Protein AF-A0A208XGF2-F1 (afdb_monomer_lite)

Structure (mmCIF, N/CA/C/O backbone):
data_AF-A0A208XGF2-F1
#
_entry.id   AF-A0A208XGF2-F1
#
loop_
_atom_site.group_PDB
_atom_site.id
_atom_site.type_symbol
_atom_site.label_atom_id
_atom_site.label_alt_id
_atom_site.label_comp_id
_atom_site.label_asym_id
_atom_site.label_entity_id
_atom_site.label_seq_id
_atom_site.pdbx_PDB_ins_code
_atom_site.Cartn_x
_atom_site.Cartn_y
_atom_site.Cartn_z
_atom_site.occupancy
_atom_site.B_iso_or_equiv
_atom_site.auth_seq_id
_atom_site.auth_comp_id
_atom_site.auth_asym_id
_atom_site.auth_atom_id
_atom_site.pdbx_PDB_model_num
ATOM 1 N N . MET A 1 1 ? 13.376 -8.484 32.908 1.00 53.12 1 MET A N 1
ATOM 2 C CA . MET A 1 1 ? 14.242 -8.866 31.772 1.00 53.12 1 MET A CA 1
ATOM 3 C C . MET A 1 1 ? 13.605 -8.325 30.507 1.00 53.12 1 MET A C 1
ATOM 5 O O . MET A 1 1 ? 12.428 -8.590 30.305 1.00 53.12 1 MET A O 1
ATOM 9 N N . ALA A 1 2 ? 14.323 -7.528 29.714 1.00 69.19 2 ALA A N 1
ATOM 10 C CA . ALA A 1 2 ? 13.855 -7.170 28.377 1.00 69.19 2 ALA A CA 1
ATOM 11 C C . ALA A 1 2 ? 13.989 -8.403 27.471 1.00 69.19 2 ALA A C 1
ATOM 13 O O . ALA A 1 2 ? 14.977 -9.128 27.580 1.00 69.19 2 ALA A O 1
ATOM 14 N N . MET A 1 3 ? 12.989 -8.670 26.633 1.00 75.81 3 MET A N 1
ATOM 15 C CA . MET A 1 3 ? 13.040 -9.770 25.671 1.00 75.81 3 MET A CA 1
ATOM 16 C C . MET A 1 3 ? 14.104 -9.450 24.611 1.00 75.81 3 MET A C 1
ATOM 18 O O . MET A 1 3 ? 13.952 -8.472 23.883 1.00 75.81 3 MET A O 1
ATOM 22 N N . ASP A 1 4 ? 15.171 -10.247 24.536 1.00 83.25 4 ASP A N 1
ATOM 23 C CA . ASP A 1 4 ? 16.161 -10.165 23.458 1.00 83.25 4 ASP A CA 1
ATOM 24 C C . ASP A 1 4 ? 15.736 -11.094 22.317 1.00 83.25 4 ASP A C 1
ATOM 26 O O . ASP A 1 4 ? 15.587 -12.302 22.495 1.00 83.25 4 ASP A O 1
ATOM 30 N N . TYR A 1 5 ? 15.488 -10.504 21.153 1.00 85.38 5 TYR A N 1
ATOM 31 C CA . TYR A 1 5 ? 15.079 -11.188 19.926 1.00 85.38 5 TYR A CA 1
ATOM 32 C C . TYR A 1 5 ? 16.104 -10.992 18.798 1.00 85.38 5 TYR A C 1
ATOM 34 O O . TYR A 1 5 ? 15.769 -11.142 17.618 1.00 85.38 5 TYR A O 1
ATOM 42 N N . SER A 1 6 ? 17.348 -10.644 19.141 1.00 86.25 6 SER A N 1
ATOM 43 C CA . SER A 1 6 ? 18.458 -10.605 18.193 1.00 86.25 6 SER A CA 1
ATOM 44 C C . SER A 1 6 ? 18.730 -11.995 17.599 1.00 86.25 6 SER A C 1
ATOM 46 O O . SER A 1 6 ? 18.566 -13.026 18.249 1.00 86.25 6 SER A O 1
ATOM 48 N N . GLN A 1 7 ? 19.100 -12.027 16.317 1.00 87.12 7 GLN A N 1
ATOM 49 C CA . GLN A 1 7 ? 19.403 -13.258 15.581 1.00 87.12 7 GLN A CA 1
ATOM 50 C C . GLN A 1 7 ? 20.891 -13.237 15.203 1.00 87.12 7 GLN A C 1
ATOM 52 O O . GLN A 1 7 ? 21.239 -12.681 14.161 1.00 87.12 7 GLN A O 1
ATOM 57 N N . PRO A 1 8 ? 21.789 -13.776 16.050 1.00 91.62 8 PRO A N 1
ATOM 58 C CA . PRO A 1 8 ? 23.234 -13.712 15.811 1.00 91.62 8 PRO A CA 1
ATOM 59 C C . PRO A 1 8 ? 23.714 -14.644 14.688 1.00 91.62 8 PRO A C 1
ATOM 61 O O . PRO A 1 8 ? 24.851 -14.523 14.238 1.00 91.62 8 PRO A O 1
ATOM 64 N N . TYR A 1 9 ? 22.865 -15.566 14.229 1.00 92.75 9 TYR A N 1
ATOM 65 C CA . TYR A 1 9 ? 23.185 -16.539 13.189 1.00 92.75 9 TYR A CA 1
ATOM 66 C C . TYR A 1 9 ? 22.290 -16.348 11.960 1.00 92.75 9 TYR A C 1
ATOM 68 O O . TYR A 1 9 ? 21.125 -15.962 12.106 1.00 92.75 9 TYR A O 1
ATOM 76 N N . PRO A 1 10 ? 22.791 -16.653 10.749 1.00 92.25 10 PRO A N 1
ATOM 77 C CA . PRO A 1 10 ? 21.948 -16.706 9.565 1.00 92.25 10 PRO A CA 1
ATOM 78 C C . PRO A 1 10 ? 20.854 -17.769 9.734 1.00 92.25 10 PRO A C 1
ATOM 80 O O . PRO A 1 10 ? 21.082 -18.838 10.300 1.00 92.25 10 PRO A O 1
ATOM 83 N N . SER A 1 11 ? 19.666 -17.478 9.210 1.00 90.19 11 SER A N 1
ATOM 84 C CA . SER A 1 11 ? 18.519 -18.386 9.214 1.00 90.19 11 SER A CA 1
ATOM 85 C C . SER A 1 11 ? 18.022 -18.598 7.788 1.00 90.19 11 SER A C 1
ATOM 87 O O . SER A 1 11 ? 18.142 -17.712 6.942 1.00 90.19 11 SER A O 1
ATOM 89 N N . GLN A 1 12 ? 17.456 -19.771 7.522 1.00 90.00 12 GLN A N 1
ATOM 90 C CA . GLN A 1 12 ? 16.808 -20.097 6.257 1.00 90.00 12 GLN A CA 1
ATOM 91 C C . GLN A 1 12 ? 15.386 -20.584 6.531 1.00 90.00 12 GLN A C 1
ATOM 93 O O . GLN A 1 12 ? 15.125 -21.241 7.539 1.00 90.00 12 GLN A O 1
ATOM 98 N N . ARG A 1 13 ? 14.461 -20.272 5.622 1.00 85.00 13 ARG A N 1
ATOM 99 C CA . ARG A 1 13 ? 13.094 -20.801 5.633 1.00 85.00 13 ARG A CA 1
ATOM 100 C C . ARG A 1 13 ? 12.856 -21.566 4.344 1.00 85.00 13 ARG A C 1
ATOM 102 O O . ARG A 1 13 ? 12.945 -20.986 3.266 1.00 85.00 13 ARG A O 1
ATOM 109 N N . SER A 1 14 ? 12.542 -22.851 4.458 1.00 90.88 14 SER A N 1
ATOM 110 C CA . SER A 1 14 ? 12.085 -23.638 3.313 1.00 90.88 14 SER A CA 1
ATOM 111 C C . SER A 1 14 ? 10.748 -23.097 2.784 1.00 90.88 14 SER A C 1
ATOM 113 O O . SER A 1 14 ? 9.952 -22.576 3.576 1.00 90.88 14 SER A O 1
ATOM 115 N N . PRO A 1 15 ? 10.464 -23.242 1.477 1.00 85.94 15 PRO A N 1
ATOM 116 C CA . PRO A 1 15 ? 9.144 -22.951 0.932 1.00 85.94 15 PRO A CA 1
ATOM 117 C C . PRO A 1 15 ? 8.050 -23.748 1.652 1.00 85.94 15 PRO A C 1
ATOM 119 O O . PRO A 1 15 ? 8.204 -24.942 1.912 1.00 85.94 15 PRO A O 1
ATOM 122 N N . VAL A 1 16 ? 6.934 -23.088 1.958 1.00 88.69 16 VAL A N 1
ATOM 123 C CA . VAL A 1 16 ? 5.747 -23.744 2.516 1.00 88.69 16 VAL A CA 1
ATOM 124 C C . VAL A 1 16 ? 4.913 -24.298 1.363 1.00 88.69 16 VAL A C 1
ATOM 126 O O . VAL A 1 16 ? 4.508 -23.546 0.481 1.00 88.69 16 VAL A O 1
ATOM 129 N N . LEU A 1 17 ? 4.637 -25.604 1.385 1.00 86.75 17 LEU A N 1
ATOM 130 C CA . LEU A 1 17 ? 3.780 -26.280 0.409 1.00 86.75 17 LEU A CA 1
ATOM 131 C C . LEU A 1 17 ? 2.460 -26.671 1.075 1.00 86.75 17 LEU A C 1
ATOM 133 O O . LEU A 1 17 ? 2.457 -27.397 2.069 1.00 86.75 17 LEU A O 1
ATOM 137 N N . ALA A 1 18 ? 1.336 -26.193 0.542 1.00 91.25 18 ALA A N 1
ATOM 138 C CA . ALA A 1 18 ? 0.016 -26.481 1.092 1.00 91.25 18 ALA A CA 1
ATOM 139 C C . ALA A 1 18 ? -1.077 -26.382 0.022 1.00 91.25 18 ALA A C 1
ATOM 141 O O . ALA A 1 18 ? -0.954 -25.630 -0.939 1.00 91.25 18 ALA A O 1
ATOM 142 N N . ARG A 1 19 ? -2.190 -27.099 0.236 1.00 91.00 19 ARG A N 1
ATOM 143 C CA . ARG A 1 19 ? -3.419 -26.946 -0.571 1.00 91.00 19 ARG A CA 1
ATOM 144 C C . ARG A 1 19 ? -4.161 -25.639 -0.289 1.00 91.00 19 ARG A C 1
ATOM 146 O O . ARG A 1 19 ? -5.038 -25.266 -1.049 1.00 91.00 19 ARG A O 1
ATOM 153 N N . ARG A 1 20 ? -3.891 -25.015 0.855 1.00 94.25 20 ARG A N 1
ATOM 154 C CA . ARG A 1 20 ? -4.494 -23.765 1.318 1.00 94.25 20 ARG A CA 1
ATOM 155 C C . ARG A 1 20 ? -3.395 -22.968 1.996 1.00 94.25 20 ARG A C 1
ATOM 157 O O . ARG A 1 20 ? -2.740 -23.501 2.892 1.00 94.25 20 ARG A O 1
ATOM 164 N N . VAL A 1 21 ? -3.168 -21.738 1.565 1.00 94.88 21 VAL A N 1
ATOM 165 C CA . VAL A 1 21 ? -2.071 -20.912 2.071 1.00 94.88 21 VAL A CA 1
ATOM 166 C C . VAL A 1 21 ? -2.508 -19.460 2.184 1.00 94.88 21 VAL A C 1
ATOM 168 O O . VAL A 1 21 ? -3.205 -18.939 1.317 1.00 94.88 21 VAL A O 1
ATOM 171 N N . VAL A 1 22 ? -2.077 -18.814 3.266 1.00 97.38 22 VAL A N 1
ATOM 172 C CA . VAL A 1 22 ? -2.208 -17.373 3.487 1.00 97.38 22 VAL A CA 1
ATOM 173 C C . VAL A 1 22 ? -0.828 -16.836 3.840 1.00 97.38 22 VAL A C 1
ATOM 175 O O . VAL A 1 22 ? -0.161 -17.359 4.734 1.00 97.38 22 VAL A O 1
ATOM 178 N N . CYS A 1 23 ? -0.395 -15.799 3.135 1.00 94.00 23 CYS A N 1
ATOM 179 C CA . CYS A 1 23 ? 0.849 -15.087 3.377 1.00 94.00 23 CYS A CA 1
ATOM 180 C C . CYS A 1 23 ? 0.528 -13.632 3.723 1.00 94.00 23 CYS A C 1
ATOM 182 O O . CYS A 1 23 ? -0.193 -12.968 2.984 1.00 94.00 23 CYS A O 1
ATOM 184 N N . ALA A 1 24 ? 1.063 -13.146 4.841 1.00 93.94 24 ALA A N 1
ATOM 185 C CA . ALA A 1 24 ? 0.945 -11.761 5.282 1.00 93.94 24 ALA A CA 1
ATOM 186 C C . ALA A 1 24 ? 2.214 -11.357 6.049 1.00 93.94 24 ALA A C 1
ATOM 188 O O . ALA A 1 24 ? 2.917 -12.215 6.589 1.00 93.94 24 ALA A O 1
ATOM 189 N N . SER A 1 25 ? 2.482 -10.054 6.140 1.00 91.50 25 SER A N 1
ATOM 190 C CA . SER A 1 25 ? 3.597 -9.475 6.913 1.00 91.50 25 SER A CA 1
ATOM 191 C C . SER A 1 25 ? 3.501 -9.736 8.419 1.00 91.50 25 SER A C 1
ATOM 193 O O . SER A 1 25 ? 4.520 -9.749 9.111 1.00 91.50 25 SER A O 1
ATOM 195 N N . GLN A 1 26 ? 2.293 -9.985 8.928 1.00 94.88 26 GLN A N 1
ATOM 196 C CA . GLN A 1 26 ? 2.031 -10.260 10.335 1.00 94.88 26 GLN A CA 1
ATOM 197 C C . GLN A 1 26 ? 1.399 -11.657 10.515 1.00 94.88 26 GLN A C 1
ATOM 199 O O . GLN A 1 26 ? 0.273 -11.881 10.062 1.00 94.88 26 GLN A O 1
ATOM 204 N N . PRO A 1 27 ? 2.078 -12.596 11.211 1.00 96.88 27 PRO A N 1
ATOM 205 C CA . PRO A 1 27 ? 1.535 -13.900 11.598 1.00 96.88 27 PRO A CA 1
ATOM 206 C C . PRO A 1 27 ? 0.088 -13.919 12.116 1.00 96.88 27 PRO A C 1
ATOM 208 O O . PRO A 1 27 ? -0.670 -14.793 11.707 1.00 96.88 27 PRO A O 1
ATOM 211 N N . LEU A 1 28 ? -0.331 -12.967 12.961 1.00 98.12 28 LEU A N 1
ATOM 212 C CA . LEU A 1 28 ? -1.716 -12.914 13.465 1.00 98.12 28 LEU A CA 1
ATOM 213 C C . LEU A 1 28 ? -2.740 -12.623 12.353 1.00 98.12 28 LEU A C 1
ATOM 215 O O . LEU A 1 28 ? -3.846 -13.158 12.371 1.00 98.12 28 LEU A O 1
ATOM 219 N N . ALA A 1 29 ? -2.364 -11.833 11.343 1.00 98.12 29 ALA A N 1
ATOM 220 C CA . ALA A 1 29 ? -3.204 -11.598 10.171 1.00 98.12 29 ALA A CA 1
ATOM 221 C C . ALA A 1 29 ? -3.271 -12.844 9.272 1.00 98.12 29 ALA A C 1
ATOM 223 O O . ALA A 1 29 ? -4.354 -13.243 8.845 1.00 98.12 29 ALA A O 1
ATOM 224 N N . ALA A 1 30 ? -2.138 -13.522 9.051 1.00 98.12 30 ALA A N 1
ATOM 225 C CA . ALA A 1 30 ? -2.125 -14.795 8.326 1.00 98.12 30 ALA A CA 1
ATOM 226 C C . ALA A 1 30 ? -2.979 -15.865 9.035 1.00 98.12 30 ALA A C 1
ATOM 228 O O . ALA A 1 30 ? -3.717 -16.606 8.386 1.00 98.12 30 ALA A O 1
ATOM 229 N N . GLN A 1 31 ? -2.931 -15.908 10.370 1.00 98.25 31 GLN A N 1
ATOM 230 C CA . GLN A 1 31 ? -3.746 -16.804 11.188 1.00 98.25 31 GLN A CA 1
ATOM 231 C C . GLN A 1 31 ? -5.243 -16.482 11.089 1.00 98.25 31 GLN A C 1
ATOM 233 O O . GLN A 1 31 ? -6.047 -17.410 11.000 1.00 98.25 31 GLN A O 1
ATOM 238 N N . ALA A 1 32 ? -5.625 -15.200 11.059 1.00 98.69 32 ALA A N 1
ATOM 239 C CA . ALA A 1 32 ? -7.010 -14.784 10.838 1.00 98.69 32 ALA A CA 1
ATOM 240 C C . ALA A 1 32 ? -7.548 -15.302 9.493 1.00 98.69 32 ALA A C 1
ATOM 242 O O . ALA A 1 32 ? -8.610 -15.925 9.454 1.00 98.69 32 ALA A O 1
ATOM 243 N N . GLY A 1 33 ? -6.779 -15.136 8.411 1.00 98.50 33 GLY A N 1
ATOM 244 C CA . GLY A 1 33 ? -7.147 -15.669 7.098 1.00 98.50 33 GLY A CA 1
ATOM 245 C C . GLY A 1 33 ? -7.227 -17.199 7.073 1.00 98.50 33 GLY A C 1
ATOM 246 O O . GLY A 1 33 ? -8.197 -17.769 6.571 1.00 98.50 33 GLY A O 1
ATOM 247 N N . LEU A 1 34 ? -6.249 -17.884 7.674 1.00 98.00 34 LEU A N 1
ATOM 248 C CA . LEU A 1 34 ? -6.243 -19.347 7.749 1.00 98.00 34 LEU A CA 1
ATOM 249 C C . LEU A 1 34 ? -7.437 -19.888 8.551 1.00 98.00 34 LEU A C 1
ATOM 251 O O . LEU A 1 34 ? -8.021 -20.897 8.159 1.00 98.00 34 LEU A O 1
ATOM 255 N N . ARG A 1 35 ? -7.844 -19.208 9.633 1.00 98.19 35 ARG A N 1
ATOM 256 C CA . ARG A 1 35 ? -9.044 -19.561 10.411 1.00 98.19 35 ARG A CA 1
ATOM 257 C C . ARG A 1 35 ? -10.287 -19.579 9.518 1.00 98.19 35 ARG A C 1
ATOM 259 O O . ARG A 1 35 ? -11.045 -20.542 9.591 1.00 98.19 35 ARG A O 1
ATOM 266 N N . MET A 1 36 ? -10.454 -18.590 8.638 1.00 98.50 36 MET A N 1
ATOM 267 C CA . MET A 1 36 ? -11.585 -18.555 7.700 1.00 98.50 36 MET A CA 1
ATOM 268 C C . MET A 1 36 ? -11.524 -19.695 6.679 1.00 98.50 36 MET A C 1
ATOM 270 O O . MET A 1 36 ? -12.526 -20.369 6.449 1.00 98.50 36 MET A O 1
ATOM 274 N N . MET A 1 37 ? -10.342 -20.001 6.129 1.00 96.19 37 MET A N 1
ATOM 275 C CA . MET A 1 37 ? -10.181 -21.155 5.229 1.00 96.19 37 MET A CA 1
ATOM 276 C C . MET A 1 37 ? -10.528 -22.490 5.903 1.00 96.19 37 MET A C 1
ATOM 278 O O . MET A 1 37 ? -11.053 -23.401 5.261 1.00 96.19 37 MET A O 1
ATOM 282 N N . LEU A 1 38 ? -10.205 -22.650 7.189 1.00 96.88 38 LEU A N 1
ATOM 283 C CA . LEU A 1 38 ? -10.525 -23.862 7.951 1.00 96.88 38 LEU A CA 1
ATOM 284 C C . LEU A 1 38 ? -12.020 -23.969 8.275 1.00 96.88 38 LEU A C 1
ATOM 286 O O . LEU A 1 38 ? -12.533 -25.079 8.384 1.00 96.88 38 LEU A O 1
ATOM 290 N N . GLN A 1 39 ? -12.722 -22.840 8.354 1.00 97.62 39 GLN A N 1
ATOM 291 C CA . GLN A 1 39 ? -14.173 -22.766 8.542 1.00 97.62 39 GLN A CA 1
ATOM 292 C C . GLN A 1 39 ? -14.971 -22.920 7.232 1.00 97.62 39 GLN A C 1
ATOM 294 O O . GLN A 1 39 ? -16.189 -22.787 7.239 1.00 97.62 39 GLN A O 1
ATOM 299 N N . GLY A 1 40 ? -14.307 -23.236 6.114 1.00 97.50 40 GLY A N 1
ATOM 300 C CA . GLY A 1 40 ? -14.953 -23.477 4.818 1.00 97.50 40 GLY A CA 1
ATOM 301 C C . GLY A 1 40 ? -14.931 -22.286 3.857 1.00 97.50 40 GLY A C 1
ATOM 302 O O . GLY A 1 40 ? -15.486 -22.392 2.763 1.00 97.50 40 GLY A O 1
ATOM 303 N N . GLY A 1 41 ? -14.270 -21.188 4.229 1.00 98.31 41 GLY A N 1
ATOM 304 C CA . GLY A 1 41 ? -14.033 -20.055 3.340 1.00 98.31 41 GLY A CA 1
ATOM 305 C C . GLY A 1 41 ? -13.037 -20.360 2.220 1.00 98.31 41 GLY A C 1
ATOM 306 O O . GLY A 1 41 ? -12.276 -21.332 2.272 1.00 98.31 41 GLY A O 1
ATOM 307 N N . ASN A 1 42 ? -13.044 -19.510 1.199 1.00 98.38 42 ASN A N 1
ATOM 308 C CA . ASN A 1 42 ? -12.122 -19.567 0.065 1.00 98.38 42 ASN A CA 1
ATOM 309 C C . ASN A 1 42 ? -10.952 -18.575 0.210 1.00 98.38 42 ASN A C 1
ATOM 311 O O . ASN A 1 42 ? -10.775 -17.936 1.252 1.00 98.38 42 ASN A O 1
ATOM 315 N N . ALA A 1 43 ? -10.132 -18.443 -0.836 1.00 98.00 43 ALA A N 1
ATOM 316 C CA . ALA A 1 43 ? -9.010 -17.505 -0.849 1.00 98.00 43 ALA A CA 1
ATOM 317 C C . ALA A 1 43 ? -9.430 -16.038 -0.636 1.00 98.00 43 ALA A C 1
ATOM 319 O O . ALA A 1 43 ? -8.691 -15.288 0.001 1.00 98.00 43 ALA A O 1
ATOM 320 N N . VAL A 1 44 ? -10.613 -15.627 -1.108 1.00 98.62 44 VAL A N 1
ATOM 321 C CA . VAL A 1 44 ? -11.140 -14.268 -0.898 1.00 98.62 44 VAL A CA 1
ATOM 322 C C . VAL A 1 44 ? -11.546 -14.042 0.554 1.00 98.62 44 VAL A C 1
ATOM 324 O O . VAL A 1 44 ? -11.113 -13.050 1.139 1.00 98.62 44 VAL A O 1
ATOM 327 N N . ASP A 1 45 ? -12.298 -14.964 1.160 1.00 98.81 45 ASP A N 1
ATOM 328 C CA . ASP A 1 45 ? -12.681 -14.879 2.578 1.00 98.81 45 ASP A CA 1
ATOM 329 C C . ASP A 1 45 ? -11.435 -14.761 3.473 1.00 98.81 45 ASP A C 1
ATOM 331 O O . ASP A 1 45 ? -11.360 -13.933 4.384 1.00 98.81 45 ASP A O 1
ATOM 335 N N . ALA A 1 46 ? -10.411 -15.558 3.164 1.00 98.69 46 ALA A N 1
ATOM 336 C CA . ALA A 1 46 ? -9.144 -15.566 3.877 1.00 98.69 46 ALA A CA 1
ATOM 337 C C . ALA A 1 46 ? -8.350 -14.265 3.706 1.00 98.69 46 ALA A C 1
ATOM 339 O O . ALA A 1 46 ? -7.831 -13.724 4.684 1.00 98.69 46 ALA A O 1
ATOM 340 N N . ALA A 1 47 ? -8.256 -13.763 2.471 1.00 98.56 47 ALA A N 1
ATOM 341 C CA . ALA A 1 47 ? -7.568 -12.516 2.166 1.00 98.56 47 ALA A CA 1
ATOM 342 C C . ALA A 1 47 ? -8.237 -11.330 2.869 1.00 98.56 47 ALA A C 1
ATOM 344 O O . ALA A 1 47 ? -7.548 -10.516 3.481 1.00 98.56 47 ALA A O 1
ATOM 345 N N . VAL A 1 48 ? -9.571 -11.263 2.847 1.00 98.81 48 VAL A N 1
ATOM 346 C CA . VAL A 1 48 ? -10.336 -10.198 3.505 1.00 98.81 48 VAL A CA 1
ATOM 347 C C . VAL A 1 48 ? -10.198 -10.274 5.028 1.00 98.81 48 VAL A C 1
ATOM 349 O O . VAL A 1 48 ? -9.902 -9.257 5.648 1.00 98.81 48 VAL A O 1
ATOM 352 N N . ALA A 1 49 ? -10.305 -11.452 5.648 1.00 98.88 49 ALA A N 1
ATOM 353 C CA . ALA A 1 49 ? -10.100 -11.576 7.095 1.00 98.88 49 ALA A CA 1
ATOM 354 C C . ALA A 1 49 ? -8.671 -11.206 7.530 1.00 98.88 49 ALA A C 1
ATOM 356 O O . ALA A 1 49 ? -8.486 -10.527 8.543 1.00 98.88 49 ALA A O 1
ATOM 357 N N . ALA A 1 50 ? -7.656 -11.589 6.747 1.00 98.75 50 ALA A N 1
ATOM 358 C CA . ALA A 1 50 ? -6.280 -11.157 6.979 1.00 98.75 50 ALA A CA 1
ATOM 359 C C . ALA A 1 50 ? -6.134 -9.631 6.838 1.00 98.75 50 ALA A C 1
ATOM 361 O O . ALA A 1 50 ? -5.516 -8.995 7.689 1.00 98.75 50 ALA A O 1
ATOM 362 N N . ALA A 1 51 ? -6.755 -9.034 5.817 1.00 98.56 51 ALA A N 1
ATOM 363 C CA . ALA A 1 51 ? -6.747 -7.594 5.573 1.00 98.56 51 ALA A CA 1
ATOM 364 C C . ALA A 1 51 ? -7.367 -6.799 6.733 1.00 98.56 51 ALA A C 1
ATOM 366 O O . ALA A 1 51 ? -6.772 -5.831 7.218 1.00 98.56 51 ALA A O 1
ATOM 367 N N . ILE A 1 52 ? -8.533 -7.243 7.217 1.00 98.75 52 ILE A N 1
ATOM 368 C CA . ILE A 1 52 ? -9.231 -6.645 8.359 1.00 98.75 52 ILE A CA 1
ATOM 369 C C . ILE A 1 52 ? -8.365 -6.779 9.616 1.00 98.75 52 ILE A C 1
ATOM 371 O O . ILE A 1 52 ? -8.133 -5.783 10.304 1.00 98.75 52 ILE A O 1
ATOM 375 N N . ALA A 1 53 ? -7.817 -7.969 9.894 1.00 98.69 53 ALA A N 1
ATOM 376 C CA . ALA A 1 53 ? -6.944 -8.189 11.047 1.00 98.69 53 ALA A CA 1
ATOM 377 C C . ALA A 1 53 ? -5.706 -7.283 11.008 1.00 98.69 53 ALA A C 1
ATOM 379 O O . ALA A 1 53 ? -5.363 -6.676 12.024 1.00 98.69 53 ALA A O 1
ATOM 380 N N . SER A 1 54 ? -5.082 -7.107 9.838 1.00 98.19 54 SER A N 1
ATOM 381 C CA . SER A 1 54 ? -3.941 -6.205 9.655 1.00 98.19 54 SER A CA 1
ATOM 382 C C . SER A 1 54 ? -4.235 -4.747 10.024 1.00 98.19 54 SER A C 1
ATOM 384 O O . SER A 1 54 ? -3.297 -4.038 10.378 1.00 98.19 54 SER A O 1
ATOM 386 N N . THR A 1 55 ? -5.493 -4.283 10.002 1.00 97.94 55 THR A N 1
ATOM 387 C CA . THR A 1 55 ? -5.831 -2.925 10.487 1.00 97.94 55 THR A CA 1
ATOM 388 C C . THR A 1 55 ? -5.639 -2.760 11.998 1.00 97.94 55 THR A C 1
ATOM 390 O O . THR A 1 55 ? -5.520 -1.638 12.485 1.00 97.94 55 THR A O 1
ATOM 393 N N . VAL A 1 56 ? -5.586 -3.876 12.732 1.00 98.12 56 VAL A N 1
ATOM 394 C CA . VAL A 1 56 ? -5.426 -3.931 14.189 1.00 98.12 56 VAL A CA 1
ATOM 395 C C . VAL A 1 56 ? -3.992 -4.284 14.569 1.00 98.12 56 VAL A C 1
ATOM 397 O O . VAL A 1 56 ? -3.387 -3.605 15.395 1.00 98.12 56 VAL A O 1
ATOM 400 N N . VAL A 1 57 ? -3.444 -5.347 13.968 1.00 97.69 57 VAL A N 1
ATOM 401 C CA . VAL A 1 57 ? -2.155 -5.935 14.380 1.00 97.69 57 VAL A CA 1
ATOM 402 C C . VAL A 1 57 ? -0.934 -5.307 13.703 1.00 97.69 57 VAL A C 1
ATOM 404 O O . VAL A 1 57 ? 0.200 -5.583 14.098 1.00 97.69 57 VAL A O 1
ATOM 407 N N . GLU A 1 58 ? -1.155 -4.452 12.701 1.00 95.62 58 GLU A N 1
ATOM 408 C CA . GLU A 1 58 ? -0.112 -3.731 11.966 1.00 95.62 58 GLU A CA 1
ATOM 409 C C . GLU A 1 58 ? -0.479 -2.245 11.725 1.00 95.62 58 GLU A C 1
ATOM 411 O O . GLU A 1 58 ? -0.455 -1.756 10.592 1.00 95.62 58 GLU A O 1
ATOM 416 N N . PRO A 1 59 ? -0.803 -1.472 12.782 1.00 94.19 59 PRO A N 1
ATOM 417 C CA . PRO A 1 59 ? -1.324 -0.111 12.625 1.00 94.19 59 PRO A CA 1
ATOM 418 C C . PRO A 1 59 ? -0.260 0.884 12.128 1.00 94.19 59 PRO A C 1
ATOM 420 O O . PRO A 1 59 ? -0.575 1.968 11.649 1.00 94.19 59 PRO A O 1
ATOM 423 N N . THR A 1 60 ? 1.021 0.504 12.184 1.00 91.69 60 THR A N 1
ATOM 424 C CA . THR A 1 60 ? 2.147 1.295 11.673 1.00 91.69 60 THR A CA 1
ATOM 425 C C . THR A 1 60 ? 2.240 1.320 10.147 1.00 91.69 60 THR A C 1
ATOM 427 O O . THR A 1 60 ? 3.156 1.954 9.634 1.00 91.69 60 THR A O 1
ATOM 430 N N . ALA A 1 61 ? 1.384 0.594 9.422 1.00 85.62 61 ALA A N 1
ATOM 431 C CA . ALA A 1 61 ? 1.375 0.562 7.955 1.00 85.62 61 ALA A CA 1
ATOM 432 C C . ALA A 1 61 ? -0.039 0.564 7.343 1.00 85.62 61 ALA A C 1
ATOM 434 O O . ALA A 1 61 ? -0.181 0.595 6.116 1.00 85.62 61 ALA A O 1
ATOM 435 N N . ASN A 1 62 ? -1.084 0.492 8.172 1.00 90.62 62 ASN A N 1
ATOM 436 C CA . ASN A 1 62 ? -2.438 0.182 7.737 1.00 90.62 62 ASN A CA 1
ATOM 437 C C . ASN A 1 62 ? -3.491 0.663 8.751 1.00 90.62 62 ASN A C 1
ATOM 439 O O . ASN A 1 62 ? -3.186 0.872 9.922 1.00 90.62 62 ASN A O 1
ATOM 443 N N . GLY A 1 63 ? -4.741 0.793 8.315 1.00 95.44 63 GLY A N 1
ATOM 444 C CA . GLY A 1 63 ? -5.880 1.090 9.178 1.00 95.44 63 GLY A CA 1
ATOM 445 C C . GLY A 1 63 ? -7.212 0.918 8.450 1.00 95.44 63 GLY A C 1
ATOM 446 O O . GLY A 1 63 ? -7.259 0.675 7.248 1.00 95.44 63 GLY A O 1
ATOM 447 N N . VAL A 1 64 ? -8.324 1.069 9.173 1.00 97.75 64 VAL A N 1
ATOM 448 C CA . VAL A 1 64 ? -9.670 1.079 8.557 1.00 97.75 64 VAL A CA 1
ATOM 449 C C . VAL A 1 64 ? -9.832 2.258 7.589 1.00 97.75 64 VAL A C 1
ATOM 451 O O . VAL A 1 64 ? -10.551 2.151 6.600 1.00 97.75 64 VAL A O 1
ATOM 454 N N . GLY A 1 65 ? -9.124 3.366 7.840 1.00 97.44 65 GLY A N 1
ATOM 455 C CA . GLY A 1 65 ? -9.109 4.554 6.988 1.00 97.44 65 GLY A CA 1
ATOM 456 C C . GLY A 1 65 ? -8.198 4.468 5.754 1.00 97.44 65 GLY A C 1
ATOM 457 O O . GLY A 1 65 ? -7.908 5.512 5.172 1.00 97.44 65 GLY A O 1
ATOM 458 N N . SER A 1 66 ? -7.726 3.272 5.387 1.00 97.31 66 SER A N 1
ATOM 459 C CA . SER A 1 66 ? -6.912 3.017 4.190 1.00 97.31 66 SER A CA 1
ATOM 460 C C . SER A 1 66 ? -7.754 2.893 2.915 1.00 97.31 66 SER A C 1
ATOM 462 O O . SER A 1 66 ? -8.980 2.776 2.958 1.00 97.31 66 SER A O 1
ATOM 464 N N . ASP A 1 67 ? -7.087 2.825 1.768 1.00 95.81 67 ASP A N 1
ATOM 465 C CA . ASP A 1 67 ? -7.581 2.280 0.506 1.00 95.81 67 ASP A CA 1
ATOM 466 C C . ASP A 1 67 ? -6.918 0.945 0.144 1.00 95.81 67 ASP A C 1
ATOM 468 O O . ASP A 1 67 ? -5.955 0.511 0.784 1.00 95.81 67 ASP A O 1
ATOM 472 N N . ALA A 1 68 ? -7.481 0.260 -0.857 1.00 96.62 68 ALA A N 1
ATOM 473 C CA . ALA A 1 68 ? -7.066 -1.086 -1.226 1.00 96.62 68 ALA A CA 1
ATOM 474 C C . ALA A 1 68 ? -7.159 -1.378 -2.730 1.00 96.62 68 ALA A C 1
ATOM 476 O O . ALA A 1 68 ? -7.938 -0.769 -3.469 1.00 96.62 68 ALA A O 1
ATOM 477 N N . PHE A 1 69 ? -6.391 -2.381 -3.149 1.00 97.19 69 PHE A N 1
ATOM 478 C CA . PHE A 1 69 ? -6.427 -2.982 -4.478 1.00 97.19 69 PHE A CA 1
ATOM 479 C C . PHE A 1 69 ? -6.365 -4.501 -4.370 1.00 97.19 69 PHE A C 1
ATOM 481 O O . PHE A 1 69 ? -5.770 -5.040 -3.433 1.00 97.19 69 PHE A O 1
ATOM 488 N N . ALA A 1 70 ? -6.954 -5.191 -5.345 1.00 96.62 70 ALA A N 1
ATOM 489 C CA . ALA A 1 70 ? -6.896 -6.645 -5.404 1.00 96.62 70 ALA A CA 1
ATOM 490 C C . ALA A 1 70 ? -6.829 -7.163 -6.839 1.00 96.62 70 ALA A C 1
ATOM 492 O O . ALA A 1 70 ? -7.566 -6.689 -7.703 1.00 96.62 70 ALA A O 1
ATOM 493 N N . VAL A 1 71 ? -6.010 -8.188 -7.060 1.00 94.88 71 VAL A N 1
ATOM 494 C CA . VAL A 1 71 ? -6.068 -9.055 -8.237 1.00 94.88 71 VAL A CA 1
ATOM 495 C C . VAL A 1 71 ? -6.565 -10.423 -7.782 1.00 94.88 71 VAL A C 1
ATOM 497 O O . VAL A 1 71 ? -6.009 -11.014 -6.857 1.00 94.88 71 VAL A O 1
ATOM 500 N N . VAL A 1 72 ? -7.627 -10.917 -8.413 1.00 94.56 72 VAL A N 1
ATOM 501 C CA . VAL A 1 72 ? -8.267 -12.193 -8.072 1.00 94.56 72 VAL A CA 1
ATOM 502 C C . VAL A 1 72 ? -8.273 -13.096 -9.294 1.00 94.56 72 VAL A C 1
ATOM 504 O O . VAL A 1 72 ? -8.812 -12.724 -10.333 1.00 94.56 72 VAL A O 1
ATOM 507 N N . TRP A 1 73 ? -7.717 -14.293 -9.159 1.00 92.81 73 TRP A N 1
ATOM 508 C CA . TRP A 1 73 ? -7.922 -15.402 -10.082 1.00 92.81 73 TRP A CA 1
ATOM 509 C C . TRP A 1 73 ? -9.041 -16.286 -9.537 1.00 92.81 73 TRP A C 1
ATOM 511 O O . TRP A 1 73 ? -8.892 -16.862 -8.462 1.00 92.81 73 TRP A O 1
ATOM 521 N N . ASP A 1 74 ? -10.155 -16.395 -10.263 1.00 89.25 74 ASP A N 1
ATOM 522 C CA . ASP A 1 74 ? -11.336 -17.155 -9.818 1.00 89.25 74 ASP A CA 1
ATOM 523 C C . ASP A 1 74 ? -11.297 -18.654 -10.176 1.00 89.25 74 ASP A C 1
ATOM 525 O O . ASP A 1 74 ? -12.284 -19.356 -9.969 1.00 89.25 74 ASP A O 1
ATOM 529 N N . GLY A 1 75 ? -10.176 -19.143 -10.716 1.00 83.38 75 GLY A N 1
ATOM 530 C CA . GLY A 1 75 ? -10.049 -20.487 -11.289 1.00 83.38 75 GLY A CA 1
ATOM 531 C C . GLY A 1 75 ? -10.178 -20.519 -12.816 1.00 83.38 75 GLY A C 1
ATOM 532 O O . GLY A 1 75 ? -9.751 -21.491 -13.435 1.00 83.38 75 GLY A O 1
ATOM 533 N N . ALA A 1 76 ? -10.719 -19.461 -13.432 1.00 85.31 76 ALA A N 1
ATOM 534 C CA . ALA A 1 76 ? -10.929 -19.375 -14.878 1.00 85.31 76 ALA A CA 1
ATOM 535 C C . ALA A 1 76 ? -10.439 -18.060 -15.505 1.00 85.31 76 ALA A C 1
ATOM 537 O O . ALA A 1 76 ? -10.017 -18.052 -16.661 1.00 85.31 76 ALA A O 1
ATOM 538 N N . ARG A 1 77 ? -10.518 -16.938 -14.785 1.00 88.00 77 ARG A N 1
ATOM 539 C CA . ARG A 1 77 ? -10.138 -15.609 -15.282 1.00 88.00 77 ARG A CA 1
ATOM 540 C C . ARG A 1 77 ? -9.619 -14.699 -14.169 1.00 88.00 77 ARG A C 1
ATOM 542 O O . ARG A 1 77 ? -9.967 -14.846 -12.996 1.00 88.00 77 ARG A O 1
ATOM 549 N N . LEU A 1 78 ? -8.807 -13.720 -14.570 1.00 90.56 78 LEU A N 1
ATOM 550 C CA . LEU A 1 78 ? -8.312 -12.659 -13.696 1.00 90.56 78 LEU A CA 1
ATOM 551 C C . LEU A 1 78 ? -9.306 -11.498 -13.596 1.00 90.56 78 LEU A C 1
ATOM 553 O O . LEU A 1 78 ? -9.900 -11.067 -14.584 1.00 90.56 78 LEU A O 1
ATOM 557 N N . HIS A 1 79 ? -9.419 -10.946 -12.394 1.00 95.94 79 HIS A N 1
ATOM 558 C CA . HIS A 1 79 ? -10.177 -9.742 -12.075 1.00 95.94 79 HIS A CA 1
ATOM 559 C C . HIS A 1 79 ? -9.264 -8.759 -11.357 1.00 95.94 79 HIS A C 1
ATOM 561 O O . HIS A 1 79 ? -8.461 -9.169 -10.525 1.00 95.94 79 HIS A O 1
ATOM 567 N N . GLY A 1 80 ? -9.428 -7.467 -11.625 1.00 95.56 80 GLY A N 1
ATOM 568 C CA . GLY A 1 80 ? -8.775 -6.405 -10.862 1.00 95.56 80 GLY A CA 1
ATOM 569 C C . GLY A 1 80 ? -9.801 -5.488 -10.213 1.00 95.56 80 GLY A C 1
ATOM 570 O O . GLY A 1 80 ? -10.783 -5.099 -10.853 1.00 95.56 80 GLY A O 1
ATOM 571 N N . LEU A 1 81 ? -9.576 -5.161 -8.944 1.00 97.69 81 LEU A N 1
ATOM 572 C CA . LEU A 1 81 ? -10.393 -4.267 -8.134 1.00 97.69 81 LEU A CA 1
ATOM 573 C C . LEU A 1 81 ? -9.564 -3.052 -7.718 1.00 97.69 81 LEU A C 1
ATOM 575 O O . LEU A 1 81 ? -8.528 -3.191 -7.070 1.00 97.69 81 LEU A O 1
ATOM 579 N N . ASN A 1 82 ? -10.062 -1.864 -8.051 1.00 97.62 82 ASN A N 1
ATOM 580 C CA . ASN A 1 82 ? -9.552 -0.587 -7.575 1.00 97.62 82 ASN A CA 1
ATOM 581 C C . ASN A 1 82 ? -10.541 -0.023 -6.555 1.00 97.62 82 ASN A C 1
ATOM 583 O O . ASN A 1 82 ? -11.636 0.410 -6.914 1.00 97.62 82 ASN A O 1
ATOM 587 N N . ALA A 1 83 ? -10.156 -0.032 -5.284 1.00 97.62 83 ALA A N 1
ATOM 588 C CA . ALA A 1 83 ? -10.908 0.592 -4.208 1.00 97.62 83 ALA A CA 1
ATOM 589 C C . ALA A 1 83 ? -10.128 1.779 -3.631 1.00 97.62 83 ALA A C 1
ATOM 591 O O . ALA A 1 83 ? -10.132 1.990 -2.423 1.00 97.62 83 ALA A O 1
ATOM 592 N N . SER A 1 84 ? -9.433 2.542 -4.480 1.00 96.56 84 SER A N 1
ATOM 593 C CA . SER A 1 84 ? -8.793 3.789 -4.066 1.00 96.56 84 SER A CA 1
ATOM 594 C C . SER A 1 84 ? -9.774 4.949 -3.987 1.00 96.56 84 SER A C 1
ATOM 596 O O . SER A 1 84 ? -10.693 5.096 -4.804 1.00 96.56 84 SER A O 1
ATOM 598 N N . GLY A 1 85 ? -9.567 5.752 -2.948 1.00 96.00 85 GLY A N 1
ATOM 599 C CA . GLY A 1 85 ? -10.388 6.895 -2.599 1.00 96.00 85 GLY A CA 1
ATOM 600 C C . GLY A 1 85 ? -10.221 8.077 -3.529 1.00 96.00 85 GLY A C 1
ATOM 601 O O . GLY A 1 85 ? -9.099 8.452 -3.872 1.00 96.00 85 GLY A O 1
ATOM 602 N N . ARG A 1 86 ? -11.332 8.737 -3.854 1.00 97.06 86 ARG A N 1
ATOM 603 C CA . ARG A 1 86 ? -11.305 10.051 -4.505 1.00 97.06 86 ARG A CA 1
ATOM 604 C C . ARG A 1 86 ? -11.007 11.154 -3.485 1.00 97.06 86 ARG A C 1
ATOM 606 O O . ARG A 1 86 ? -11.309 11.025 -2.297 1.00 97.06 86 ARG A O 1
ATOM 613 N N . ALA A 1 87 ? -10.403 12.240 -3.952 1.00 97.50 87 ALA A N 1
ATOM 614 C CA . ALA A 1 87 ? -10.270 13.478 -3.201 1.00 97.50 87 ALA A CA 1
ATOM 615 C C . ALA A 1 87 ? -11.654 14.068 -2.875 1.00 97.50 87 ALA A C 1
ATOM 617 O O . ALA A 1 87 ? -12.572 13.921 -3.690 1.00 97.50 87 ALA A O 1
ATOM 618 N N . PRO A 1 88 ? -11.806 14.772 -1.739 1.00 97.75 88 PRO A N 1
ATOM 619 C CA . PRO A 1 88 ? -13.008 15.546 -1.459 1.00 97.75 88 PRO A CA 1
ATOM 620 C C . PRO A 1 88 ? -13.388 16.470 -2.622 1.00 97.75 88 PRO A C 1
ATOM 622 O O . PRO A 1 88 ? -12.522 17.041 -3.291 1.00 97.75 88 PRO A O 1
ATOM 625 N N . ALA A 1 89 ? -14.684 16.675 -2.848 1.00 97.25 89 ALA A N 1
ATOM 626 C CA . ALA A 1 89 ? -15.174 17.561 -3.904 1.00 97.25 89 ALA A CA 1
ATOM 627 C C . ALA A 1 89 ? -14.712 19.019 -3.743 1.00 97.25 89 ALA A C 1
ATOM 629 O O . ALA A 1 89 ? -14.665 19.756 -4.721 1.00 97.25 89 ALA A O 1
ATOM 630 N N . MET A 1 90 ? -14.352 19.430 -2.526 1.00 95.19 90 MET A N 1
ATOM 631 C CA . MET A 1 90 ? -13.841 20.771 -2.224 1.00 95.19 90 MET A CA 1
ATOM 632 C C . MET A 1 90 ? -12.310 20.898 -2.349 1.00 95.19 90 MET A C 1
ATOM 634 O O . MET A 1 90 ? -11.748 21.922 -1.968 1.00 95.19 90 MET A O 1
ATOM 638 N N . TRP A 1 91 ? -11.600 19.880 -2.849 1.00 95.50 91 TRP A N 1
ATOM 639 C CA . TRP A 1 91 ? -10.171 19.995 -3.175 1.00 95.50 91 TRP A CA 1
ATOM 640 C C . TRP A 1 91 ? -9.965 20.657 -4.538 1.00 95.50 91 TRP A C 1
ATOM 642 O O . TRP A 1 91 ? -9.551 20.027 -5.512 1.00 95.50 91 TRP A O 1
ATOM 652 N N . ASP A 1 92 ? -10.245 21.957 -4.601 1.00 91.00 92 ASP A N 1
ATOM 653 C CA . ASP A 1 92 ? -9.772 22.786 -5.702 1.00 91.00 92 ASP A CA 1
ATOM 654 C C . ASP A 1 92 ? -8.254 23.068 -5.560 1.00 91.00 92 ASP A C 1
ATOM 656 O O . ASP A 1 92 ? -7.720 23.081 -4.446 1.00 91.00 92 ASP A O 1
ATOM 660 N N . PRO A 1 93 ? -7.514 23.298 -6.663 1.00 90.38 93 PRO A N 1
ATOM 661 C CA . PRO A 1 93 ? -6.091 23.632 -6.580 1.00 90.38 93 PRO A CA 1
ATOM 662 C C . PRO A 1 93 ? -5.771 24.916 -5.796 1.00 90.38 93 PRO A C 1
ATOM 664 O O . PRO A 1 93 ? -4.644 25.065 -5.328 1.00 90.38 93 PRO A O 1
ATOM 667 N N . ALA A 1 94 ? -6.717 25.851 -5.666 1.00 92.62 94 ALA A N 1
ATOM 668 C CA . ALA A 1 94 ? -6.521 27.097 -4.930 1.00 92.62 94 ALA A CA 1
ATOM 669 C C . ALA A 1 94 ? -6.511 26.878 -3.406 1.00 92.62 94 ALA A C 1
ATOM 671 O O . ALA A 1 94 ? -5.816 27.613 -2.707 1.00 92.62 94 ALA A O 1
ATOM 672 N N . ARG A 1 95 ? -7.156 25.820 -2.892 1.00 93.44 95 ARG A N 1
ATOM 673 C CA . ARG A 1 95 ? -7.029 25.363 -1.495 1.00 93.44 95 ARG A CA 1
ATOM 674 C C . ARG A 1 95 ? -5.571 25.132 -1.095 1.00 93.44 95 ARG A C 1
ATOM 676 O O . ARG A 1 95 ? -5.198 25.367 0.049 1.00 93.44 95 ARG A O 1
ATOM 683 N N . PHE A 1 96 ? -4.752 24.695 -2.048 1.00 94.50 96 PHE A N 1
ATOM 684 C CA . PHE A 1 96 ? -3.330 24.414 -1.862 1.00 94.50 96 PHE A CA 1
ATOM 685 C C . PHE A 1 96 ? -2.429 25.520 -2.435 1.00 94.50 96 PHE A C 1
ATOM 687 O O . PHE A 1 96 ? -1.227 25.313 -2.617 1.00 94.50 96 PHE A O 1
ATOM 694 N N . ALA A 1 97 ? -2.984 26.701 -2.733 1.00 89.50 97 ALA A N 1
ATOM 695 C CA . ALA A 1 97 ? -2.209 27.824 -3.242 1.00 89.50 97 ALA A CA 1
ATOM 696 C C . ALA A 1 97 ? -1.116 28.233 -2.241 1.00 89.50 97 ALA A C 1
ATOM 698 O O . ALA A 1 97 ? -1.359 28.390 -1.047 1.00 89.50 97 ALA A O 1
ATOM 699 N N . GLY A 1 98 ? 0.110 28.404 -2.739 1.00 87.25 98 GLY A N 1
ATOM 700 C CA . GLY A 1 98 ? 1.275 28.748 -1.919 1.00 87.25 98 GLY A CA 1
ATOM 701 C C . GLY A 1 98 ? 1.961 27.558 -1.236 1.00 87.25 98 GLY A C 1
ATOM 702 O O . GLY A 1 98 ? 3.059 27.729 -0.705 1.00 87.25 98 GLY A O 1
ATOM 703 N N . ALA A 1 99 ? 1.387 26.351 -1.285 1.00 90.94 99 ALA A N 1
ATOM 704 C CA . ALA A 1 99 ? 2.073 25.142 -0.844 1.00 90.94 99 ALA A CA 1
ATOM 705 C C . ALA A 1 99 ? 3.096 24.677 -1.895 1.00 90.94 99 ALA A C 1
ATOM 707 O O . ALA A 1 99 ? 2.842 24.717 -3.098 1.00 90.94 99 ALA A O 1
ATOM 708 N N . GLN A 1 100 ? 4.260 24.205 -1.443 1.00 87.44 100 GLN A N 1
ATOM 709 C CA . GLN A 1 100 ? 5.285 23.642 -2.336 1.00 87.44 100 GLN A CA 1
ATOM 710 C C . GLN A 1 100 ? 4.976 22.197 -2.755 1.00 87.44 100 GLN A C 1
ATOM 712 O O . GLN A 1 100 ? 5.398 21.749 -3.817 1.00 87.44 100 GLN A O 1
ATOM 717 N N . ALA A 1 101 ? 4.249 21.462 -1.915 1.00 89.88 101 ALA A N 1
ATOM 718 C CA . ALA A 1 101 ? 3.805 20.095 -2.149 1.00 89.88 101 ALA A CA 1
ATOM 719 C C . ALA A 1 101 ? 2.528 19.827 -1.344 1.00 89.88 101 ALA A C 1
ATOM 721 O O . ALA A 1 101 ? 2.208 20.574 -0.415 1.00 89.88 101 ALA A O 1
ATOM 722 N N . MET A 1 102 ? 1.823 18.744 -1.677 1.00 93.56 102 MET A N 1
ATOM 723 C CA . MET A 1 102 ? 0.680 18.282 -0.888 1.00 93.56 102 MET A CA 1
ATOM 724 C C . MET A 1 102 ? 1.078 18.057 0.583 1.00 93.56 102 MET A C 1
ATOM 726 O O . MET A 1 102 ? 2.159 17.508 0.838 1.00 93.56 102 MET A O 1
ATOM 730 N N . PRO A 1 103 ? 0.226 18.437 1.555 1.00 93.38 103 PRO A N 1
ATOM 731 C CA . PRO A 1 103 ? 0.487 18.196 2.969 1.00 93.38 103 PRO A CA 1
ATOM 732 C C . PRO A 1 103 ? 0.750 16.718 3.260 1.00 93.38 103 PRO A C 1
ATOM 734 O O . PRO A 1 103 ? 0.066 15.836 2.741 1.00 93.38 103 PRO A O 1
ATOM 737 N N . ARG A 1 104 ? 1.736 16.440 4.123 1.00 91.69 104 ARG A N 1
ATOM 738 C CA . ARG A 1 104 ? 2.069 15.059 4.509 1.00 91.69 104 ARG A CA 1
ATOM 739 C C . ARG A 1 104 ? 1.162 14.480 5.588 1.00 91.69 104 ARG A C 1
ATOM 741 O O . ARG A 1 104 ? 1.054 13.267 5.693 1.00 91.69 104 ARG A O 1
ATOM 748 N N . ARG A 1 105 ? 0.569 15.321 6.431 1.00 94.31 105 ARG A N 1
ATOM 749 C CA . ARG A 1 105 ? -0.219 14.929 7.608 1.00 94.31 105 ARG A CA 1
ATOM 750 C C . ARG A 1 105 ? -1.462 15.800 7.717 1.00 94.31 105 ARG A C 1
ATOM 752 O O . ARG A 1 105 ? -1.583 16.797 7.005 1.00 94.31 105 ARG A O 1
ATOM 759 N N . GLY A 1 106 ? -2.358 15.431 8.625 1.00 96.00 106 GLY A N 1
ATOM 760 C CA . GLY A 1 106 ? -3.599 16.156 8.857 1.00 96.00 106 GLY A CA 1
ATOM 761 C C . GLY A 1 106 ? -4.642 15.931 7.762 1.00 96.00 106 GLY A C 1
ATOM 762 O O . GLY A 1 106 ? -4.430 15.202 6.789 1.00 96.00 106 GLY A O 1
ATOM 763 N N . TRP A 1 107 ? -5.796 16.572 7.927 1.00 97.00 107 TRP A N 1
ATOM 764 C CA . TRP A 1 107 ? -6.976 16.345 7.091 1.00 97.00 107 TRP A CA 1
ATOM 765 C C . TRP A 1 107 ? -6.794 16.679 5.610 1.00 97.00 107 TRP A C 1
ATOM 767 O O . TRP A 1 107 ? -7.362 15.996 4.764 1.00 97.00 107 TRP A O 1
ATOM 777 N N . ASP A 1 108 ? -5.951 17.656 5.281 1.00 95.62 108 ASP A N 1
ATOM 778 C CA . ASP A 1 108 ? -5.655 18.042 3.893 1.00 95.62 108 ASP A CA 1
ATOM 779 C C . ASP A 1 108 ? -4.713 17.074 3.157 1.00 95.62 108 ASP A C 1
ATOM 781 O O . ASP A 1 108 ? -4.259 17.343 2.048 1.00 95.62 108 ASP A O 1
ATOM 785 N N . SER A 1 109 ? -4.453 15.913 3.759 1.00 96.12 109 SER A N 1
ATOM 786 C CA . SER A 1 109 ? -3.818 14.761 3.117 1.00 96.12 109 SER A CA 1
ATOM 787 C C . SER A 1 109 ? -4.768 13.564 2.948 1.00 96.12 109 SER A C 1
ATOM 789 O O . SER A 1 109 ? -4.409 12.582 2.294 1.00 96.12 109 SER A O 1
ATOM 791 N N . VAL A 1 110 ? -5.986 13.634 3.502 1.00 98.06 110 VAL A N 1
ATOM 792 C CA . VAL A 1 110 ? -6.942 12.519 3.570 1.00 98.06 110 VAL A CA 1
ATOM 793 C C . VAL A 1 110 ? -7.875 12.521 2.357 1.00 98.06 110 VAL A C 1
ATOM 795 O O . VAL A 1 110 ? -8.646 13.456 2.151 1.00 98.06 110 VAL A O 1
ATOM 798 N N . THR A 1 111 ? -7.857 11.434 1.585 1.00 98.19 111 THR A N 1
ATOM 799 C CA . THR A 1 111 ? -8.886 11.113 0.577 1.00 98.19 111 THR A CA 1
ATOM 800 C C . THR A 1 111 ? -9.906 10.122 1.148 1.00 98.19 111 THR A C 1
ATOM 802 O O . THR A 1 111 ? -9.726 9.625 2.260 1.00 98.19 111 THR A O 1
ATOM 805 N N . VAL A 1 112 ? -11.001 9.849 0.428 1.00 98.56 112 VAL A N 1
ATOM 806 C CA . VAL A 1 112 ? -12.068 8.960 0.922 1.00 98.56 112 VAL A CA 1
ATOM 807 C C . VAL A 1 112 ? -11.524 7.547 1.209 1.00 98.56 112 VAL A C 1
ATOM 809 O O . VAL A 1 112 ? -11.009 6.913 0.296 1.00 98.56 112 VAL A O 1
ATOM 812 N N . PRO A 1 113 ? -11.654 6.995 2.428 1.00 98.31 113 PRO A N 1
ATOM 813 C CA . PRO A 1 113 ? -11.176 5.643 2.715 1.00 98.31 113 PRO A CA 1
ATOM 814 C C . PRO A 1 113 ? -11.873 4.571 1.875 1.00 98.31 113 PRO A C 1
ATOM 816 O O . PRO A 1 113 ? -13.102 4.481 1.847 1.00 98.31 113 PRO A O 1
ATOM 819 N N . GLY A 1 114 ? -11.101 3.713 1.216 1.00 98.19 114 GLY A N 1
ATOM 820 C CA . GLY A 1 114 ? -11.635 2.740 0.266 1.00 98.19 114 GLY A CA 1
ATOM 821 C C . GLY A 1 114 ? -11.475 1.267 0.651 1.00 98.19 114 GLY A C 1
ATOM 822 O O . GLY A 1 114 ? -12.140 0.412 0.063 1.00 98.19 114 GLY A O 1
ATOM 823 N N . ALA A 1 115 ? -10.679 0.944 1.673 1.00 98.25 115 ALA A N 1
ATOM 824 C CA . ALA A 1 115 ? -10.409 -0.429 2.098 1.00 98.25 115 ALA A CA 1
ATOM 825 C C . ALA A 1 115 ? -11.697 -1.194 2.439 1.00 98.25 115 ALA A C 1
ATOM 827 O O . ALA A 1 115 ? -11.905 -2.291 1.923 1.00 98.25 115 ALA A O 1
ATOM 828 N N . VAL A 1 116 ? -12.618 -0.583 3.191 1.00 98.69 116 VAL A N 1
ATOM 829 C CA . VAL A 1 116 ? -13.901 -1.212 3.551 1.00 98.69 116 VAL A CA 1
ATOM 830 C C . VAL A 1 116 ? -14.721 -1.577 2.313 1.00 98.69 116 VAL A C 1
ATOM 832 O O . VAL A 1 116 ? -15.229 -2.693 2.218 1.00 98.69 116 VAL A O 1
ATOM 835 N N . SER A 1 117 ? -14.803 -0.681 1.322 1.00 98.69 117 SER A N 1
ATOM 836 C CA . SER A 1 117 ? -15.503 -0.975 0.064 1.00 98.69 117 SER A CA 1
ATOM 837 C C . SER A 1 117 ? -14.884 -2.150 -0.700 1.00 98.69 117 SER A C 1
ATOM 839 O O . SER A 1 117 ? -15.612 -2.900 -1.347 1.00 98.69 117 SER A O 1
ATOM 841 N N . SER A 1 118 ? -13.565 -2.359 -0.584 1.00 98.56 118 SER A N 1
ATOM 842 C CA . SER A 1 118 ? -12.900 -3.517 -1.188 1.00 98.56 118 SER A CA 1
ATOM 843 C C . SER A 1 118 ? -13.316 -4.827 -0.523 1.00 98.56 118 SER A C 1
ATOM 845 O O . SER A 1 118 ? -13.625 -5.788 -1.223 1.00 98.56 118 SER A O 1
ATOM 847 N N . TRP A 1 119 ? -13.393 -4.852 0.813 1.00 98.75 119 TRP A N 1
ATOM 848 C CA . TRP A 1 119 ? -13.785 -6.034 1.581 1.00 98.75 119 TRP A CA 1
ATOM 849 C C . TRP A 1 119 ? -15.207 -6.452 1.223 1.00 98.75 119 TRP A C 1
ATOM 851 O O . TRP A 1 119 ? -15.458 -7.619 0.926 1.00 98.75 119 TRP A O 1
ATOM 861 N N . VAL A 1 120 ? -16.119 -5.477 1.191 1.00 98.75 120 VAL A N 1
ATOM 862 C CA . VAL A 1 120 ? -17.524 -5.685 0.833 1.00 98.75 120 VAL A CA 1
ATOM 863 C C . VAL A 1 120 ? -17.636 -6.231 -0.584 1.00 98.75 120 VAL A C 1
ATOM 865 O O . VAL A 1 120 ? -18.294 -7.245 -0.797 1.00 98.75 120 VAL A O 1
ATOM 868 N N . GLU A 1 121 ? -16.978 -5.596 -1.554 1.00 98.62 121 GLU A N 1
ATOM 869 C CA . GLU A 1 121 ? -17.145 -5.941 -2.965 1.00 98.62 121 GLU A CA 1
ATOM 870 C C . GLU A 1 121 ? -16.497 -7.286 -3.332 1.00 98.62 121 GLU A C 1
ATOM 872 O O . GLU A 1 121 ? -17.071 -8.058 -4.105 1.00 98.62 121 GLU A O 1
ATOM 877 N N . LEU A 1 122 ? -15.351 -7.614 -2.726 1.00 98.69 122 LEU A N 1
ATOM 878 C CA . LEU A 1 122 ? -14.721 -8.930 -2.851 1.00 98.69 122 LEU A CA 1
ATOM 879 C C . LEU A 1 122 ? -15.625 -10.032 -2.293 1.00 98.69 122 LEU A C 1
ATOM 881 O O . LEU A 1 122 ? -15.907 -11.002 -2.997 1.00 98.69 122 LEU A O 1
ATOM 885 N N . CYS A 1 123 ? -16.130 -9.867 -1.068 1.00 98.38 123 CYS A N 1
ATOM 886 C CA . CYS A 1 123 ? -16.991 -10.868 -0.435 1.00 98.38 123 CYS A CA 1
ATOM 887 C C . CYS A 1 123 ? -18.334 -10.999 -1.153 1.00 98.38 123 CYS A C 1
ATOM 889 O O . CYS A 1 123 ? -18.825 -12.104 -1.347 1.00 98.38 123 CYS A O 1
ATOM 891 N N . ARG A 1 124 ? -18.915 -9.885 -1.614 1.00 98.38 124 ARG A N 1
ATOM 892 C CA . ARG A 1 124 ? -20.164 -9.891 -2.384 1.00 98.38 124 ARG A CA 1
ATOM 893 C C . ARG A 1 124 ? -20.037 -10.714 -3.663 1.00 98.38 124 ARG A C 1
ATOM 895 O O . ARG A 1 124 ? -20.990 -11.385 -4.048 1.00 98.38 124 ARG A O 1
ATOM 902 N N . ARG A 1 125 ? -18.896 -10.617 -4.351 1.00 98.25 125 ARG A N 1
ATOM 903 C CA . ARG A 1 125 ? -18.693 -11.274 -5.645 1.00 98.25 125 ARG A CA 1
ATOM 904 C C . ARG A 1 125 ? -18.175 -12.703 -5.522 1.00 98.25 125 ARG A C 1
ATOM 906 O O . ARG A 1 125 ? -18.547 -13.536 -6.344 1.00 98.25 125 ARG A O 1
ATOM 913 N N . PHE A 1 126 ? -17.312 -12.966 -4.546 1.00 98.38 126 PHE A N 1
ATOM 914 C CA . PHE A 1 126 ? -16.562 -14.216 -4.464 1.00 98.38 126 PHE A CA 1
ATOM 915 C C . PHE A 1 126 ? -16.607 -14.891 -3.095 1.00 98.38 126 PHE A C 1
ATOM 917 O O . PHE A 1 126 ? -16.191 -16.038 -3.019 1.00 98.38 126 PHE A O 1
ATOM 924 N N . GLY A 1 127 ? -17.062 -14.236 -2.027 1.00 97.62 127 GLY A N 1
ATOM 925 C CA . GLY A 1 127 ? -17.026 -14.804 -0.675 1.00 97.62 127 GLY A CA 1
ATOM 926 C C . GLY A 1 127 ? -17.928 -16.031 -0.520 1.00 97.62 127 GLY A C 1
ATOM 927 O O . GLY A 1 127 ? -18.996 -16.106 -1.133 1.00 97.62 127 GLY A O 1
ATOM 928 N N . LYS A 1 128 ? -17.499 -16.998 0.299 1.00 98.12 128 LYS A N 1
ATOM 929 C CA . LYS A 1 128 ? -18.304 -18.175 0.677 1.00 98.12 128 LYS A CA 1
ATOM 930 C C . LYS A 1 128 ? -18.874 -18.060 2.090 1.00 98.12 128 LYS A C 1
ATOM 932 O O . LYS A 1 128 ? -19.910 -18.662 2.365 1.00 98.12 128 LYS A O 1
ATOM 937 N N . LEU A 1 129 ? -18.214 -17.321 2.982 1.00 98.50 129 LEU A N 1
ATOM 938 C CA . LEU A 1 129 ? -18.654 -17.162 4.369 1.00 98.50 129 LEU A CA 1
ATOM 939 C C . LEU A 1 129 ? -19.562 -15.933 4.553 1.00 98.50 129 LEU A C 1
ATOM 941 O O . LEU A 1 129 ? -19.505 -14.989 3.759 1.00 98.50 129 LEU A O 1
ATOM 945 N N . PRO A 1 130 ? -20.391 -15.901 5.615 1.00 98.44 130 PRO A N 1
ATOM 946 C CA . PRO A 1 130 ? -21.027 -14.672 6.078 1.00 98.44 130 PRO A CA 1
ATOM 947 C C . PRO A 1 130 ? -19.989 -13.564 6.292 1.00 98.44 130 PRO A C 1
ATOM 949 O O . PRO A 1 130 ? -18.945 -13.789 6.903 1.00 98.44 130 PRO A O 1
ATOM 952 N N . PHE A 1 131 ? -20.278 -12.358 5.799 1.00 98.38 131 PHE A N 1
ATOM 953 C CA . PHE A 1 131 ? -19.335 -11.235 5.825 1.00 98.38 131 PHE A CA 1
ATOM 954 C C . PHE A 1 131 ? -18.891 -10.895 7.250 1.00 98.38 131 PHE A C 1
ATOM 956 O O . PHE A 1 131 ? -17.726 -10.601 7.496 1.00 98.38 131 PHE A O 1
ATOM 963 N N . GLU A 1 132 ? -19.820 -10.989 8.193 1.00 98.38 132 GLU A N 1
ATOM 964 C CA . GLU A 1 132 ? -19.650 -10.655 9.597 1.00 98.38 132 GLU A CA 1
ATOM 965 C C . GLU A 1 132 ? -18.650 -11.596 10.289 1.00 98.38 132 GLU A C 1
ATOM 967 O O . GLU A 1 132 ? -17.864 -11.161 11.130 1.00 98.38 132 GLU A O 1
ATOM 972 N N . GLN A 1 133 ? -18.608 -12.864 9.868 1.00 98.62 133 GLN A N 1
ATOM 973 C CA . GLN A 1 133 ? -17.700 -13.879 10.407 1.00 98.62 133 GLN A CA 1
ATOM 974 C C . GLN A 1 133 ? -16.226 -13.546 10.126 1.00 98.62 133 GLN A C 1
ATOM 976 O O . GLN A 1 133 ? -15.349 -13.848 10.936 1.00 98.62 133 GLN A O 1
ATOM 981 N N . LEU A 1 134 ? -15.939 -12.858 9.015 1.00 98.75 134 LEU A N 1
ATOM 982 C CA . LEU A 1 134 ? -14.573 -12.476 8.631 1.00 98.75 134 LEU A CA 1
ATOM 983 C C . LEU A 1 134 ? -13.937 -11.469 9.604 1.00 98.75 134 LEU A C 1
ATOM 985 O O . LEU A 1 134 ? -12.713 -11.335 9.642 1.00 98.75 134 LEU A O 1
ATOM 989 N N . PHE A 1 135 ? -14.755 -10.768 10.394 1.00 98.81 135 PHE A N 1
ATOM 990 C CA . PHE A 1 135 ? -14.307 -9.753 11.346 1.00 98.81 135 PHE A CA 1
ATOM 991 C C . PHE A 1 135 ? -13.959 -10.333 12.716 1.00 98.81 135 PHE A C 1
ATOM 993 O O . PHE A 1 135 ? -13.234 -9.668 13.457 1.00 98.81 135 PHE A O 1
ATOM 1000 N N . GLU A 1 136 ? -14.412 -11.551 13.048 1.00 98.56 136 GLU A N 1
ATOM 1001 C CA . GLU A 1 136 ? -14.224 -12.154 14.378 1.00 98.56 136 GLU A CA 1
ATOM 1002 C C . GLU A 1 136 ? -12.775 -12.040 14.883 1.00 98.56 136 GLU A C 1
ATOM 1004 O O . GLU A 1 136 ? -12.578 -11.505 15.975 1.00 98.56 136 GLU A O 1
ATOM 1009 N N . PRO A 1 137 ? -11.730 -12.434 14.116 1.00 98.56 137 PRO A N 1
ATOM 1010 C CA . PRO A 1 137 ? -10.364 -12.393 14.635 1.00 98.56 137 PRO A CA 1
ATOM 1011 C C . PRO A 1 137 ? -9.885 -10.963 14.908 1.00 98.56 137 PRO A C 1
ATOM 1013 O O . PRO A 1 137 ? -9.200 -10.708 15.894 1.00 98.56 137 PRO A O 1
ATOM 1016 N N . ALA A 1 138 ? -10.243 -10.019 14.036 1.00 98.69 138 ALA A N 1
ATOM 1017 C CA . ALA A 1 138 ? -9.831 -8.628 14.165 1.00 98.69 138 ALA A CA 1
ATOM 1018 C C . ALA A 1 138 ? -10.533 -7.937 15.341 1.00 98.69 138 ALA A C 1
ATOM 1020 O O . ALA A 1 138 ? -9.890 -7.203 16.091 1.00 98.69 138 ALA A O 1
ATOM 1021 N N . VAL A 1 139 ? -11.828 -8.207 15.531 1.00 98.81 139 VAL A N 1
ATOM 1022 C CA . VAL A 1 139 ? -12.603 -7.737 16.686 1.00 98.81 139 VAL A CA 1
ATOM 1023 C C . VAL A 1 139 ? -12.011 -8.293 17.978 1.00 98.81 139 VAL A C 1
ATOM 1025 O O . VAL A 1 139 ? -11.777 -7.518 18.907 1.00 98.81 139 VAL A O 1
ATOM 1028 N N . ASP A 1 140 ? -11.677 -9.587 18.021 1.00 98.56 140 ASP A N 1
ATOM 1029 C CA . ASP A 1 140 ? -11.026 -10.216 19.175 1.00 98.56 140 ASP A CA 1
ATOM 1030 C C . ASP A 1 140 ? -9.684 -9.538 19.499 1.00 98.56 140 ASP A C 1
ATOM 1032 O O . ASP A 1 140 ? -9.452 -9.121 20.639 1.00 98.56 140 ASP A O 1
ATOM 1036 N N . TYR A 1 141 ? -8.815 -9.359 18.495 1.00 98.62 141 TYR A N 1
ATOM 1037 C CA . TYR A 1 141 ? -7.525 -8.683 18.668 1.00 98.62 141 TYR A CA 1
ATOM 1038 C C . TYR A 1 141 ? -7.680 -7.228 19.119 1.00 98.62 141 TYR A C 1
ATOM 1040 O O . TYR A 1 141 ? -6.889 -6.758 19.933 1.00 98.62 141 TYR A O 1
ATOM 1048 N N . ALA A 1 142 ? -8.688 -6.504 18.630 1.00 98.56 142 ALA A N 1
ATOM 1049 C CA . ALA A 1 142 ? -8.916 -5.113 19.009 1.00 98.56 142 ALA A CA 1
ATOM 1050 C C . ALA A 1 142 ? -9.484 -4.996 20.434 1.00 98.56 142 ALA A C 1
ATOM 1052 O O . ALA A 1 142 ? -9.043 -4.147 21.214 1.00 98.56 142 ALA A O 1
ATOM 1053 N N . ARG A 1 143 ? -10.434 -5.869 20.795 1.00 98.44 143 ARG A N 1
ATOM 1054 C CA . ARG A 1 143 ? -11.168 -5.844 22.068 1.00 98.44 143 ARG A CA 1
ATOM 1055 C C . ARG A 1 143 ? -10.344 -6.391 23.229 1.00 98.44 143 ARG A C 1
ATOM 1057 O O . ARG A 1 143 ? -10.238 -5.741 24.269 1.00 98.44 143 ARG A O 1
ATOM 1064 N N . TYR A 1 144 ? -9.762 -7.575 23.059 1.00 98.06 144 TYR A N 1
ATOM 1065 C CA . TYR A 1 144 ? -9.024 -8.277 24.115 1.00 98.06 144 TYR A CA 1
ATOM 1066 C C . TYR A 1 144 ? -7.519 -8.005 24.065 1.00 98.06 144 TYR A C 1
ATOM 1068 O O . TYR A 1 144 ? -6.827 -8.113 25.086 1.00 98.06 144 TYR A O 1
ATOM 1076 N N . GLY A 1 145 ? -7.042 -7.537 22.914 1.00 97.75 145 GLY A N 1
ATOM 1077 C CA . GLY A 1 145 ? -5.670 -7.129 22.676 1.00 97.75 145 GLY A CA 1
ATOM 1078 C C . GLY A 1 145 ? -4.808 -8.223 22.066 1.00 97.75 145 GLY A C 1
ATOM 1079 O O . GLY A 1 145 ? -5.166 -9.399 22.042 1.00 97.75 145 GLY A O 1
ATOM 1080 N N . PHE A 1 146 ? -3.629 -7.822 21.605 1.00 98.06 146 PHE A N 1
ATOM 1081 C CA . PHE A 1 146 ? -2.601 -8.717 21.083 1.00 98.06 146 PHE A CA 1
ATOM 1082 C C . PHE A 1 146 ? -1.218 -8.288 21.579 1.00 98.06 146 PHE A C 1
ATOM 1084 O O . PHE A 1 146 ? -1.001 -7.120 21.907 1.00 98.06 146 PHE A O 1
ATOM 1091 N N . ALA A 1 147 ? -0.276 -9.231 21.626 1.00 96.88 147 ALA A N 1
ATOM 1092 C CA . ALA A 1 147 ? 1.114 -8.930 21.953 1.00 96.88 147 ALA A CA 1
ATOM 1093 C C . ALA A 1 147 ? 1.800 -8.249 20.763 1.00 96.88 147 ALA A C 1
ATOM 1095 O O . ALA A 1 147 ? 1.890 -8.822 19.673 1.00 96.88 147 ALA A O 1
ATOM 1096 N N . VAL A 1 148 ? 2.300 -7.031 20.968 1.00 96.88 148 VAL A N 1
ATOM 1097 C CA . VAL A 1 148 ? 2.974 -6.260 19.917 1.00 96.88 148 VAL A CA 1
ATOM 1098 C C . VAL A 1 148 ? 4.252 -6.976 19.484 1.00 96.88 148 VAL A C 1
ATOM 1100 O O . VAL A 1 148 ? 5.119 -7.280 20.303 1.00 96.88 148 VAL A O 1
ATOM 1103 N N . SER A 1 149 ? 4.388 -7.262 18.188 1.00 94.94 149 SER A N 1
ATOM 1104 C CA . SER A 1 149 ? 5.562 -7.976 17.679 1.00 94.94 149 SER A CA 1
ATOM 1105 C C . SER A 1 149 ? 6.810 -7.078 17.676 1.00 94.94 149 SER A C 1
ATOM 1107 O O . SER A 1 149 ? 6.685 -5.855 17.592 1.00 94.94 149 SER A O 1
ATOM 1109 N N . PRO A 1 150 ? 8.029 -7.648 17.722 1.00 93.00 150 PRO A N 1
ATOM 1110 C CA . PRO A 1 150 ? 9.269 -6.872 17.768 1.00 93.00 150 PRO A CA 1
ATOM 1111 C C . PRO A 1 150 ? 9.425 -5.814 16.671 1.00 93.00 150 PRO A C 1
ATOM 1113 O O . PRO A 1 150 ? 9.762 -4.668 16.963 1.00 93.00 150 PRO A O 1
ATOM 1116 N N . ILE A 1 151 ? 9.138 -6.179 15.416 1.00 91.50 151 ILE A N 1
ATOM 1117 C CA . ILE A 1 151 ? 9.240 -5.258 14.275 1.00 91.50 151 ILE A CA 1
ATOM 1118 C C . ILE A 1 151 ? 8.219 -4.128 14.415 1.00 91.50 151 ILE A C 1
ATOM 1120 O O . ILE A 1 151 ? 8.573 -2.962 14.255 1.00 91.50 151 ILE A O 1
ATOM 1124 N N . ILE A 1 152 ? 6.973 -4.458 14.764 1.00 94.19 152 ILE A N 1
ATOM 1125 C CA . ILE A 1 152 ? 5.910 -3.462 14.915 1.00 94.19 152 ILE A CA 1
ATOM 1126 C C . ILE A 1 152 ? 6.196 -2.538 16.094 1.00 94.19 152 ILE A C 1
ATOM 1128 O O . ILE A 1 152 ? 6.120 -1.330 15.921 1.00 94.19 152 ILE A O 1
ATOM 1132 N N . GLY A 1 153 ? 6.628 -3.058 17.244 1.00 94.25 153 GLY A N 1
ATOM 1133 C CA . GLY A 1 153 ? 7.027 -2.238 18.391 1.00 94.25 153 GLY A CA 1
ATOM 1134 C C . GLY A 1 153 ? 8.178 -1.283 18.058 1.00 94.25 153 GLY A C 1
ATOM 1135 O O . GLY A 1 153 ? 8.099 -0.096 18.371 1.00 94.25 153 GLY A O 1
ATOM 1136 N N . ALA A 1 154 ? 9.209 -1.756 17.350 1.00 91.75 154 ALA A N 1
ATOM 1137 C CA . ALA A 1 154 ? 10.326 -0.913 16.917 1.00 91.75 154 ALA A CA 1
ATOM 1138 C C . ALA A 1 154 ? 9.889 0.178 15.921 1.00 91.75 154 ALA A C 1
ATOM 1140 O O . ALA A 1 154 ? 10.288 1.338 16.053 1.00 91.75 154 ALA A O 1
ATOM 1141 N N . LEU A 1 155 ? 9.046 -0.165 14.939 1.00 91.88 155 LEU A N 1
ATOM 1142 C CA . LEU A 1 155 ? 8.480 0.808 14.002 1.00 91.88 155 LEU A CA 1
ATOM 1143 C C . LEU A 1 155 ? 7.625 1.840 14.733 1.00 91.88 155 LEU A C 1
ATOM 1145 O O . LEU A 1 155 ? 7.815 3.035 14.522 1.00 91.88 155 LEU A O 1
ATOM 1149 N N . TRP A 1 156 ? 6.741 1.393 15.621 1.00 95.25 156 TRP A N 1
ATOM 1150 C CA . TRP A 1 156 ? 5.833 2.235 16.392 1.00 95.25 156 TRP A CA 1
ATOM 1151 C C . TRP A 1 156 ? 6.600 3.241 17.248 1.00 95.25 156 TRP A C 1
ATOM 1153 O O . TRP A 1 156 ? 6.336 4.438 17.161 1.00 95.25 156 TRP A O 1
ATOM 1163 N N . GLN A 1 157 ? 7.610 2.789 17.996 1.00 93.75 157 GLN A N 1
ATOM 1164 C CA . GLN A 1 157 ? 8.484 3.658 18.792 1.00 93.75 157 GLN A CA 1
ATOM 1165 C C . GLN A 1 157 ? 9.222 4.691 17.935 1.00 93.75 157 GLN A C 1
ATOM 1167 O O . GLN A 1 157 ? 9.377 5.839 18.349 1.00 93.75 157 GLN A O 1
ATOM 1172 N N . ARG A 1 158 ? 9.657 4.301 16.731 1.00 91.50 158 ARG A N 1
ATOM 1173 C CA . ARG A 1 158 ? 10.370 5.192 15.811 1.00 91.50 158 ARG A CA 1
ATOM 1174 C C . ARG A 1 158 ? 9.464 6.256 15.194 1.00 91.50 158 ARG A C 1
ATOM 1176 O O . ARG A 1 158 ? 9.913 7.382 15.006 1.00 91.50 158 ARG A O 1
ATOM 1183 N N . ILE A 1 159 ? 8.234 5.900 14.817 1.00 90.94 159 ILE A N 1
ATOM 1184 C CA . ILE A 1 159 ? 7.392 6.765 13.976 1.00 90.94 159 ILE A CA 1
ATOM 1185 C C . ILE A 1 159 ? 6.306 7.512 14.748 1.00 90.94 159 ILE A C 1
ATOM 1187 O O . ILE A 1 159 ? 5.961 8.615 14.342 1.00 90.94 159 ILE A O 1
ATOM 1191 N N . ALA A 1 160 ? 5.773 6.960 15.841 1.00 93.31 160 ALA A N 1
ATOM 1192 C CA . ALA A 1 160 ? 4.651 7.555 16.570 1.00 93.31 160 ALA A CA 1
ATOM 1193 C C . ALA A 1 160 ? 4.918 8.960 17.148 1.00 93.31 160 ALA A C 1
ATOM 1195 O O . ALA A 1 160 ? 3.993 9.772 17.111 1.00 93.31 160 ALA A O 1
ATOM 1196 N N . PRO A 1 161 ? 6.144 9.321 17.593 1.00 92.06 161 PRO A N 1
ATOM 1197 C CA . PRO A 1 161 ? 6.436 10.692 18.024 1.00 92.06 161 PRO A CA 1
ATOM 1198 C C . PRO A 1 161 ? 6.152 11.752 16.953 1.00 92.06 161 PRO A C 1
ATOM 1200 O O . PRO A 1 161 ? 5.852 12.892 17.287 1.00 92.06 161 PRO A O 1
ATOM 1203 N N . ASN A 1 162 ? 6.193 11.376 15.671 1.00 92.06 162 ASN A N 1
ATOM 1204 C CA . ASN A 1 162 ? 5.922 12.286 14.562 1.00 92.06 162 ASN A CA 1
ATOM 1205 C C . ASN A 1 162 ? 4.433 12.639 14.397 1.00 92.06 162 ASN A C 1
ATOM 1207 O O . ASN A 1 162 ? 4.112 13.491 13.575 1.00 92.06 162 ASN A O 1
ATOM 1211 N N . TYR A 1 163 ? 3.532 11.964 15.110 1.00 94.75 163 TYR A N 1
ATOM 1212 C CA . TYR A 1 163 ? 2.084 12.141 14.973 1.00 94.75 163 TYR A CA 1
ATOM 1213 C C . TYR A 1 163 ? 1.414 12.533 16.291 1.00 94.75 163 TYR A C 1
ATOM 1215 O O . TYR A 1 163 ? 0.195 12.648 16.339 1.00 94.75 163 TYR A O 1
ATOM 1223 N N . ALA A 1 164 ? 2.179 12.716 17.372 1.00 90.00 164 ALA A N 1
ATOM 1224 C CA . ALA A 1 164 ? 1.630 12.971 18.704 1.00 90.00 164 ALA A CA 1
ATOM 1225 C C . ALA A 1 164 ? 0.781 14.256 18.782 1.00 90.00 164 ALA A C 1
ATOM 1227 O O . ALA A 1 164 ? -0.081 14.363 19.650 1.00 90.00 164 ALA A O 1
ATOM 1228 N N . ASP A 1 165 ? 1.014 15.206 17.874 1.00 92.00 165 ASP A N 1
ATOM 1229 C CA . ASP A 1 165 ? 0.278 16.461 17.710 1.00 92.00 165 ASP A CA 1
ATOM 1230 C C . ASP A 1 165 ? -0.985 16.329 16.839 1.00 92.00 165 ASP A C 1
ATOM 1232 O O . ASP A 1 165 ? -1.804 17.247 16.794 1.00 92.00 165 ASP A O 1
ATOM 1236 N N . GLN A 1 166 ? -1.156 15.205 16.138 1.00 96.12 166 GLN A N 1
ATOM 1237 C CA . GLN A 1 166 ? -2.297 14.982 15.258 1.00 96.12 166 GLN A CA 1
ATOM 1238 C C . GLN A 1 166 ? -3.554 14.615 16.061 1.00 96.12 166 GLN A C 1
ATOM 1240 O O . GLN A 1 166 ? -3.479 13.887 17.060 1.00 96.12 166 GLN A O 1
ATOM 1245 N N . PRO A 1 167 ? -4.738 15.089 15.632 1.00 95.69 167 PRO A N 1
ATOM 1246 C CA . PRO A 1 167 ? -5.962 14.928 16.404 1.00 95.69 167 PRO A CA 1
ATOM 1247 C C . PRO A 1 167 ? -6.341 13.449 16.547 1.00 95.69 167 PRO A C 1
ATOM 1249 O O . PRO A 1 167 ? -6.421 12.712 15.562 1.00 95.69 167 PRO A O 1
ATOM 1252 N N . GLY A 1 168 ? -6.549 13.027 17.798 1.00 95.75 168 GLY A N 1
ATOM 1253 C CA . GLY A 1 168 ? -6.910 11.660 18.189 1.00 95.75 168 GLY A CA 1
ATOM 1254 C C . GLY A 1 168 ? -5.757 10.648 18.210 1.00 95.75 168 GLY A C 1
ATOM 1255 O O . GLY A 1 168 ? -5.931 9.545 18.729 1.00 95.75 168 GLY A O 1
ATOM 1256 N N . PHE A 1 169 ? -4.567 10.991 17.699 1.00 97.12 169 PHE A N 1
ATOM 1257 C CA . PHE A 1 169 ? -3.470 10.029 17.561 1.00 97.12 169 PHE A CA 1
ATOM 1258 C C . PHE A 1 169 ? -2.969 9.491 18.902 1.00 97.12 169 PHE A C 1
ATOM 1260 O O . PHE A 1 169 ? -2.857 8.279 19.092 1.00 97.12 169 PHE A O 1
ATOM 1267 N N . ALA A 1 170 ? -2.661 10.394 19.838 1.00 95.69 170 ALA A N 1
ATOM 1268 C CA . ALA A 1 170 ? -2.088 10.022 21.127 1.00 95.69 170 ALA A CA 1
ATOM 1269 C C . ALA A 1 170 ? -3.051 9.159 21.958 1.00 95.69 170 ALA A C 1
ATOM 1271 O O . ALA A 1 170 ? -2.627 8.179 22.564 1.00 95.69 170 ALA A O 1
ATOM 1272 N N . GLU A 1 171 ? -4.348 9.472 21.923 1.00 94.19 171 GLU A N 1
ATOM 1273 C CA . GLU A 1 171 ? -5.391 8.692 22.600 1.00 94.19 171 GLU A CA 1
ATOM 1274 C C . GLU A 1 171 ? -5.454 7.252 22.072 1.00 94.19 171 GLU A C 1
ATOM 1276 O O . GLU A 1 171 ? -5.541 6.307 22.854 1.00 94.19 171 GLU A O 1
ATOM 1281 N N . ALA A 1 172 ? -5.367 7.076 20.751 1.00 95.56 172 ALA A N 1
ATOM 1282 C CA . ALA A 1 172 ? -5.509 5.769 20.119 1.00 95.56 172 ALA A CA 1
ATOM 1283 C C . ALA A 1 172 ? -4.227 4.923 20.148 1.00 95.56 172 ALA A C 1
ATOM 1285 O O . ALA A 1 172 ? -4.301 3.704 20.302 1.00 95.56 172 ALA A O 1
ATOM 1286 N N . PHE A 1 173 ? -3.055 5.540 19.971 1.00 96.81 173 PHE A N 1
ATOM 1287 C CA . PHE A 1 173 ? -1.808 4.818 19.693 1.00 96.81 173 PHE A CA 1
ATOM 1288 C C . PHE A 1 173 ? -0.659 5.111 20.664 1.00 96.81 173 PHE A C 1
ATOM 1290 O O . PHE A 1 173 ? 0.414 4.519 20.514 1.00 96.81 173 PHE A O 1
ATOM 1297 N N . LEU A 1 174 ? -0.859 5.979 21.662 1.00 96.38 174 LEU A N 1
ATOM 1298 C CA . LEU A 1 174 ? 0.104 6.244 22.736 1.00 96.38 174 LEU A CA 1
ATOM 1299 C C . LEU A 1 174 ? -0.522 5.978 24.120 1.00 96.38 174 LEU A C 1
ATOM 1301 O O . LEU A 1 174 ? -0.606 6.897 24.941 1.00 96.38 174 LEU A O 1
ATOM 1305 N N . PRO A 1 175 ? -0.967 4.739 24.417 1.00 93.56 175 PRO A N 1
ATOM 1306 C CA . PRO A 1 175 ? -1.513 4.415 25.731 1.00 93.56 175 PRO A CA 1
ATOM 1307 C C . PRO A 1 175 ? -0.480 4.720 26.825 1.00 93.56 175 PRO A C 1
ATOM 1309 O O . PRO A 1 175 ? 0.686 4.333 26.740 1.00 93.56 175 PRO A O 1
ATOM 1312 N N . GLY A 1 176 ? -0.892 5.474 27.847 1.00 91.38 176 GLY A N 1
ATOM 1313 C CA . GLY A 1 176 ? 0.027 5.956 28.886 1.00 91.38 176 GLY A CA 1
ATOM 1314 C C . GLY A 1 176 ? 1.071 6.968 28.387 1.00 91.38 176 GLY A C 1
ATOM 1315 O O . GLY A 1 176 ? 2.103 7.138 29.029 1.00 91.38 176 GLY A O 1
ATOM 1316 N N . GLY A 1 177 ? 0.832 7.619 27.243 1.00 94.56 177 GLY A N 1
ATOM 1317 C CA . GLY A 1 177 ? 1.689 8.665 26.677 1.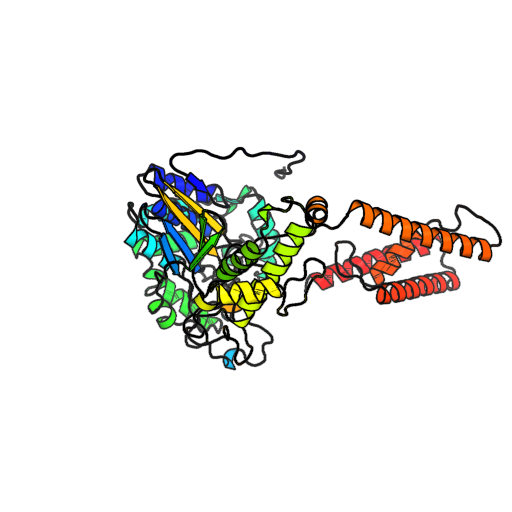00 94.56 177 GLY A CA 1
ATOM 1318 C C . GLY A 1 177 ? 2.896 8.161 25.881 1.00 94.56 177 GLY A C 1
ATOM 1319 O O . GLY A 1 177 ? 3.757 8.962 25.521 1.00 94.56 177 GLY A O 1
ATOM 1320 N N . ARG A 1 178 ? 2.990 6.856 25.590 1.00 95.19 178 ARG A N 1
ATOM 1321 C CA . ARG A 1 178 ? 4.115 6.263 24.846 1.00 95.19 178 ARG A CA 1
ATOM 1322 C C . ARG A 1 178 ? 3.671 5.174 23.875 1.00 95.19 178 ARG A C 1
ATOM 1324 O O . ARG A 1 178 ? 2.622 4.563 24.043 1.00 95.19 178 ARG A O 1
ATOM 1331 N N . ALA A 1 179 ? 4.522 4.883 22.894 1.00 96.12 179 ALA A N 1
ATOM 1332 C CA . ALA A 1 179 ? 4.338 3.721 22.034 1.00 96.12 179 ALA A CA 1
ATOM 1333 C C . ALA A 1 179 ? 4.426 2.415 22.860 1.00 96.12 179 ALA A C 1
ATOM 1335 O O . ALA A 1 179 ? 5.278 2.324 23.761 1.00 96.12 179 ALA A O 1
ATOM 1336 N N . PRO A 1 180 ? 3.598 1.398 22.558 1.00 95.94 180 PRO A N 1
ATOM 1337 C CA . PRO A 1 180 ? 3.722 0.070 23.152 1.00 95.94 180 PRO A CA 1
ATOM 1338 C C . PRO A 1 180 ? 5.093 -0.561 22.877 1.00 95.94 180 PRO A C 1
ATOM 1340 O O . PRO A 1 180 ? 5.675 -0.386 21.803 1.00 95.94 180 PRO A O 1
ATOM 1343 N N . ALA A 1 181 ? 5.624 -1.303 23.847 1.00 94.00 181 ALA A N 1
ATOM 1344 C CA . ALA A 1 181 ? 6.860 -2.059 23.674 1.00 94.00 181 ALA A CA 1
ATOM 1345 C C . ALA A 1 181 ? 6.592 -3.444 23.052 1.00 94.00 181 ALA A C 1
ATOM 1347 O O . ALA A 1 181 ? 5.494 -3.981 23.207 1.00 94.00 181 ALA A O 1
ATOM 1348 N N . PRO A 1 182 ? 7.581 -4.068 22.387 1.00 93.94 182 PRO A N 1
ATOM 1349 C CA . PRO A 1 182 ? 7.494 -5.476 22.008 1.00 93.94 182 PRO A CA 1
ATOM 1350 C C . PRO A 1 182 ? 7.059 -6.372 23.178 1.00 93.94 182 PRO A C 1
ATOM 1352 O O . PRO A 1 182 ? 7.602 -6.273 24.278 1.00 93.94 182 PRO A O 1
ATOM 1355 N N . GLY A 1 183 ? 6.076 -7.239 22.935 1.00 93.75 183 GLY A N 1
ATOM 1356 C CA . GLY A 1 183 ? 5.472 -8.135 23.923 1.00 93.75 183 GLY A CA 1
ATOM 1357 C C . GLY A 1 183 ? 4.374 -7.507 24.792 1.00 93.75 183 GLY A C 1
ATOM 1358 O O . GLY A 1 183 ? 3.624 -8.244 25.427 1.00 93.75 183 GLY A O 1
ATOM 1359 N N . GLU A 1 184 ? 4.231 -6.178 24.810 1.00 95.62 184 GLU A N 1
ATOM 1360 C CA . GLU A 1 184 ? 3.142 -5.500 25.522 1.00 95.62 184 GLU A CA 1
ATOM 1361 C C . GLU A 1 184 ? 1.796 -5.793 24.846 1.00 95.62 184 GLU A C 1
ATOM 1363 O O . GLU A 1 184 ? 1.709 -5.859 23.617 1.00 95.62 184 GLU A O 1
ATOM 1368 N N . ILE A 1 185 ? 0.741 -5.974 25.648 1.00 97.50 185 ILE A N 1
ATOM 1369 C CA . ILE A 1 185 ? -0.612 -6.164 25.124 1.00 97.50 185 ILE A CA 1
ATOM 1370 C C . ILE A 1 185 ? -1.188 -4.803 24.746 1.00 97.50 185 ILE A C 1
ATOM 1372 O O . ILE A 1 185 ? -1.485 -3.986 25.618 1.00 97.50 185 ILE A O 1
ATOM 1376 N N . PHE A 1 186 ? -1.382 -4.577 23.450 1.00 97.94 186 PHE A N 1
ATOM 1377 C CA . PHE A 1 186 ? -2.079 -3.400 22.942 1.00 97.94 186 PHE A CA 1
ATOM 1378 C C . PHE A 1 186 ? -3.558 -3.718 22.707 1.00 97.94 186 PHE A C 1
ATOM 1380 O O . PHE A 1 186 ? -3.884 -4.790 22.200 1.00 97.94 186 PHE A O 1
ATOM 1387 N N . ARG A 1 187 ? -4.447 -2.789 23.076 1.00 97.75 187 ARG A N 1
ATOM 1388 C CA . ARG A 1 187 ? -5.910 -2.894 22.943 1.00 97.75 187 ARG A CA 1
ATOM 1389 C C . ARG A 1 187 ? -6.465 -1.621 22.321 1.00 97.75 187 ARG A C 1
ATOM 1391 O O . ARG A 1 187 ? -6.014 -0.532 22.658 1.00 97.75 187 ARG A O 1
ATOM 1398 N N . ASN A 1 188 ? -7.491 -1.763 21.490 1.00 97.00 188 ASN A N 1
ATOM 1399 C CA . ASN A 1 188 ? -8.226 -0.652 20.897 1.00 97.00 188 ASN A CA 1
ATOM 1400 C C . ASN A 1 188 ? -9.724 -0.996 20.847 1.00 97.00 188 ASN A C 1
ATOM 1402 O O . ASN A 1 188 ? -10.269 -1.378 19.812 1.00 97.00 188 ASN A O 1
ATOM 1406 N N . ALA A 1 189 ? -10.392 -0.891 22.000 1.00 97.06 189 ALA A N 1
ATOM 1407 C CA . ALA A 1 189 ? -11.819 -1.189 22.123 1.00 97.06 189 ALA A CA 1
ATOM 1408 C C . ALA A 1 189 ? -12.722 -0.327 21.208 1.00 97.06 189 ALA A C 1
ATOM 1410 O O . ALA A 1 189 ? -13.664 -0.886 20.645 1.00 97.06 189 ALA A O 1
ATOM 1411 N N . PRO A 1 190 ? -12.442 0.976 20.984 1.00 98.12 190 PRO A N 1
ATOM 1412 C CA . PRO A 1 190 ? -13.153 1.763 19.974 1.00 98.12 190 PRO A CA 1
ATOM 1413 C C . PRO A 1 190 ? -13.087 1.159 18.566 1.00 98.12 190 PRO A C 1
ATOM 1415 O O . PRO A 1 190 ? -14.104 1.073 17.881 1.00 98.12 190 PRO A O 1
ATOM 1418 N N . LEU A 1 191 ? -11.911 0.675 18.153 1.00 98.50 191 LEU A N 1
ATOM 1419 C CA . LEU A 1 191 ? -11.749 0.015 16.858 1.00 98.50 191 LEU A CA 1
ATOM 1420 C C . LEU A 1 191 ? -12.548 -1.291 16.771 1.00 98.50 191 LEU A C 1
ATOM 1422 O O . LEU A 1 191 ? -13.116 -1.574 15.721 1.00 98.50 191 LEU A O 1
ATOM 1426 N N . ALA A 1 192 ? -12.655 -2.056 17.861 1.00 98.75 192 ALA A N 1
ATOM 1427 C CA . ALA A 1 192 ? -13.497 -3.254 17.888 1.00 98.75 192 ALA A CA 1
ATOM 1428 C C . ALA A 1 192 ? -14.969 -2.922 17.579 1.00 98.75 192 ALA A C 1
ATOM 1430 O O . ALA A 1 192 ? -15.570 -3.563 16.721 1.00 98.75 192 ALA A O 1
ATOM 1431 N N . ALA A 1 193 ? -15.519 -1.876 18.207 1.00 98.69 193 ALA A N 1
ATOM 1432 C CA . ALA A 1 193 ? -16.889 -1.422 17.950 1.00 98.69 193 ALA A CA 1
ATOM 1433 C C . ALA A 1 193 ? -17.079 -0.917 16.506 1.00 98.69 193 ALA A C 1
ATOM 1435 O O . ALA A 1 193 ? -18.096 -1.194 15.871 1.00 98.69 193 ALA A O 1
ATOM 1436 N N . THR A 1 194 ? -16.081 -0.221 15.956 1.00 98.81 194 THR A N 1
ATOM 1437 C CA . THR A 1 194 ? -16.065 0.183 14.541 1.00 98.81 194 THR A CA 1
ATOM 1438 C C . THR A 1 194 ? -16.118 -1.021 13.604 1.00 98.81 194 THR A C 1
ATOM 1440 O O . THR A 1 194 ? -16.901 -1.028 12.655 1.00 98.81 194 THR A O 1
ATOM 1443 N N . LEU A 1 195 ? -15.300 -2.044 13.857 1.00 98.88 195 LEU A N 1
ATOM 1444 C CA . LEU A 1 195 ? -15.260 -3.262 13.049 1.00 98.88 195 LEU A CA 1
ATOM 1445 C C . LEU A 1 195 ? -16.591 -4.026 13.112 1.00 98.88 195 LEU A C 1
ATOM 1447 O O . LEU A 1 195 ? -17.084 -4.457 12.074 1.00 98.88 195 LEU A O 1
ATOM 1451 N N . GLU A 1 196 ? -17.216 -4.115 14.287 1.00 98.81 196 GLU A N 1
ATOM 1452 C CA . GLU A 1 196 ? -18.555 -4.699 14.461 1.00 98.81 196 GLU A CA 1
ATOM 1453 C C . GLU A 1 196 ? -19.633 -3.923 13.692 1.00 98.81 196 GLU A C 1
ATOM 1455 O O . GLU A 1 196 ? -20.467 -4.524 13.015 1.00 98.81 196 GLU A O 1
ATOM 1460 N N . ALA A 1 197 ? -19.600 -2.588 13.736 1.00 98.81 197 ALA A N 1
ATOM 1461 C CA . ALA A 1 197 ? -20.539 -1.755 12.989 1.00 98.81 197 ALA A CA 1
ATOM 1462 C C . ALA A 1 197 ? -20.358 -1.908 11.470 1.00 98.81 197 ALA A C 1
ATOM 1464 O O . ALA A 1 197 ? -21.341 -2.004 10.732 1.00 98.81 197 ALA A O 1
ATOM 1465 N N . ILE A 1 198 ? -19.113 -1.969 10.988 1.00 98.81 198 ILE A N 1
ATOM 1466 C CA . ILE A 1 198 ? -18.808 -2.221 9.574 1.00 98.81 198 ILE A CA 1
ATOM 1467 C C . ILE A 1 198 ? -19.307 -3.604 9.155 1.00 98.81 198 ILE A C 1
ATOM 1469 O O . ILE A 1 198 ? -19.940 -3.711 8.105 1.00 98.81 198 ILE A O 1
ATOM 1473 N N . ALA A 1 199 ? -19.063 -4.634 9.966 1.00 98.69 199 ALA A N 1
ATOM 1474 C CA . ALA A 1 199 ? -19.541 -5.989 9.724 1.00 98.69 199 ALA A CA 1
ATOM 1475 C C . ALA A 1 199 ? -21.071 -6.019 9.593 1.00 98.69 199 ALA A C 1
ATOM 1477 O O . ALA A 1 199 ? -21.593 -6.388 8.542 1.00 98.69 199 ALA A O 1
ATOM 1478 N N . ALA A 1 200 ? -21.782 -5.530 10.615 1.00 98.56 200 ALA A N 1
ATOM 1479 C CA . ALA A 1 200 ? -23.242 -5.573 10.696 1.00 98.56 200 ALA A CA 1
ATOM 1480 C C . ALA A 1 200 ? -23.950 -4.787 9.582 1.00 98.56 200 ALA A C 1
ATOM 1482 O O . ALA A 1 200 ? -25.073 -5.108 9.201 1.00 98.56 200 ALA A O 1
ATOM 1483 N N . THR A 1 201 ? -23.304 -3.743 9.061 1.00 98.56 201 THR A N 1
ATOM 1484 C CA . THR A 1 201 ? -23.878 -2.868 8.029 1.00 98.56 201 THR A CA 1
ATOM 1485 C C . THR A 1 201 ? -23.284 -3.097 6.646 1.00 98.56 201 THR A C 1
ATOM 1487 O O . THR A 1 201 ? -23.616 -2.368 5.714 1.00 98.56 201 THR A O 1
ATOM 1490 N N . ARG A 1 202 ? -22.378 -4.074 6.499 1.00 98.25 202 ARG A N 1
ATOM 1491 C CA . ARG A 1 202 ? -21.612 -4.310 5.265 1.00 98.25 202 ARG A CA 1
ATOM 1492 C C . ARG A 1 202 ? -20.971 -3.027 4.726 1.00 98.25 202 ARG A C 1
ATOM 1494 O O . ARG A 1 202 ? -21.049 -2.721 3.542 1.00 98.25 202 ARG A O 1
ATOM 1501 N N . GLY A 1 203 ? -20.352 -2.264 5.626 1.00 97.81 203 GLY A N 1
ATOM 1502 C CA . GLY A 1 203 ? -19.654 -1.013 5.329 1.00 97.81 203 GLY A CA 1
ATOM 1503 C C . GLY A 1 203 ? -20.524 0.246 5.279 1.00 97.81 203 GLY A C 1
ATOM 1504 O O . GLY A 1 203 ? -19.964 1.344 5.305 1.00 97.81 203 GLY A O 1
ATOM 1505 N N . GLU A 1 204 ? -21.857 0.142 5.274 1.00 98.50 204 GLU A N 1
ATOM 1506 C CA . GLU A 1 204 ? -22.740 1.318 5.198 1.00 98.50 204 GLU A CA 1
ATOM 1507 C C . GLU A 1 204 ? -22.566 2.272 6.385 1.00 98.50 204 GLU A C 1
ATOM 1509 O O . GLU A 1 204 ? -22.664 3.483 6.205 1.00 98.50 204 GLU A O 1
ATOM 1514 N N . ALA A 1 205 ? -22.202 1.770 7.571 1.00 98.56 205 ALA A N 1
ATOM 1515 C CA . ALA A 1 205 ? -21.897 2.614 8.724 1.00 98.56 205 ALA A CA 1
ATOM 1516 C C . ALA A 1 205 ? -20.807 3.660 8.426 1.00 98.56 205 ALA A C 1
ATOM 1518 O O . ALA A 1 205 ? -20.898 4.778 8.930 1.00 98.56 205 ALA A O 1
ATOM 1519 N N . LEU A 1 206 ? -19.803 3.319 7.605 1.00 98.62 206 LEU A N 1
ATOM 1520 C CA . LEU A 1 206 ? -18.725 4.232 7.211 1.00 98.62 206 LEU A CA 1
ATOM 1521 C C . LEU A 1 206 ? -19.148 5.180 6.085 1.00 98.62 206 LEU A C 1
ATOM 1523 O O . LEU A 1 206 ? -18.814 6.358 6.128 1.00 98.62 206 LEU A O 1
ATOM 1527 N N . TYR A 1 207 ? -19.855 4.676 5.073 1.00 98.62 207 TYR A N 1
ATOM 1528 C CA . TYR A 1 207 ? -20.112 5.447 3.854 1.00 98.62 207 TYR A CA 1
ATOM 1529 C C . TYR A 1 207 ? -21.408 6.266 3.891 1.00 98.62 207 TYR A C 1
ATOM 1531 O O . TYR A 1 207 ? -21.495 7.284 3.208 1.00 98.62 207 TYR A O 1
ATOM 1539 N N . ARG A 1 208 ? -22.418 5.834 4.656 1.00 98.44 208 ARG A N 1
ATOM 1540 C CA . ARG A 1 208 ? -23.766 6.441 4.711 1.00 98.44 208 ARG A CA 1
ATOM 1541 C C . ARG A 1 208 ? -24.382 6.440 6.112 1.00 98.44 208 ARG A C 1
ATOM 1543 O O . ARG A 1 208 ? -25.593 6.586 6.241 1.00 98.44 208 ARG A O 1
ATOM 1550 N N . GLY A 1 209 ? -23.577 6.239 7.151 1.00 98.25 209 GLY A N 1
ATOM 1551 C CA . GLY A 1 209 ? -24.068 6.092 8.517 1.00 98.25 209 GLY A CA 1
ATOM 1552 C C . GLY A 1 209 ? -23.204 6.791 9.559 1.00 98.25 209 GLY A C 1
ATOM 1553 O O . GLY A 1 209 ? -22.365 7.636 9.246 1.00 98.25 209 GLY A O 1
ATOM 1554 N N . ALA A 1 210 ? -23.410 6.396 10.815 1.00 98.38 210 ALA A N 1
ATOM 1555 C CA . ALA A 1 210 ? -22.886 7.090 11.990 1.00 98.38 210 ALA A CA 1
ATOM 1556 C C . ALA A 1 210 ? -21.349 7.214 12.039 1.00 98.38 210 ALA A C 1
ATOM 1558 O O . ALA A 1 210 ? -20.836 8.211 12.547 1.00 98.38 210 ALA A O 1
ATOM 1559 N N . LEU A 1 211 ? -20.590 6.241 11.511 1.00 98.75 211 LEU A N 1
ATOM 1560 C CA . LEU A 1 211 ? -19.123 6.353 11.464 1.00 98.75 211 LEU A CA 1
ATOM 1561 C C . LEU A 1 211 ? -18.688 7.414 10.444 1.00 98.75 211 LEU A C 1
ATOM 1563 O O . LEU A 1 211 ? -17.762 8.178 10.715 1.00 98.75 211 LEU A O 1
ATOM 1567 N N . GLY A 1 212 ? -19.370 7.487 9.298 1.00 98.56 212 GLY A N 1
ATOM 1568 C CA . GLY A 1 212 ? -19.160 8.536 8.300 1.00 98.56 212 GLY A CA 1
ATOM 1569 C C . GLY A 1 212 ? -19.496 9.923 8.844 1.00 98.56 212 GLY A C 1
ATOM 1570 O O . GLY A 1 212 ? -18.698 10.850 8.709 1.00 98.56 212 GLY A O 1
ATOM 1571 N N . GLU A 1 213 ? -20.625 10.051 9.543 1.00 98.69 213 GLU A N 1
ATOM 1572 C CA . GLU A 1 213 ? -21.039 11.302 10.189 1.00 98.69 213 GLU A CA 1
ATOM 1573 C C . GLU A 1 213 ? -20.008 11.770 11.226 1.00 98.69 213 GLU A C 1
ATOM 1575 O O . GLU A 1 213 ? -19.615 12.939 11.230 1.00 98.69 213 GLU A O 1
ATOM 1580 N N . ALA A 1 214 ? -19.498 10.855 12.060 1.00 98.56 214 ALA A N 1
ATOM 1581 C CA . ALA A 1 214 ? -18.445 11.155 13.029 1.00 98.56 214 ALA A CA 1
ATOM 1582 C C . ALA A 1 214 ? -17.135 11.596 12.353 1.00 98.56 214 ALA A C 1
ATOM 1584 O O . ALA A 1 214 ? -16.488 12.545 12.810 1.00 98.56 214 ALA A O 1
ATOM 1585 N N . LEU A 1 215 ? -16.758 10.943 11.248 1.00 98.56 215 LEU A N 1
ATOM 1586 C CA . LEU A 1 215 ? -15.582 11.282 10.446 1.00 98.56 215 LEU A CA 1
ATOM 1587 C C . LEU A 1 215 ? -15.707 12.693 9.856 1.00 98.56 215 LEU A C 1
ATOM 1589 O O . LEU A 1 215 ? -14.799 13.507 10.029 1.00 98.56 215 LEU A O 1
ATOM 1593 N N . VAL A 1 216 ? -16.834 13.011 9.218 1.00 98.56 216 VAL A N 1
ATOM 1594 C CA . VAL A 1 216 ? -17.092 14.322 8.596 1.00 98.56 216 VAL A CA 1
ATOM 1595 C C . VAL A 1 216 ? -17.195 15.429 9.646 1.00 98.56 216 VAL A C 1
ATOM 1597 O O . VAL A 1 216 ? -16.599 16.494 9.483 1.00 98.56 216 VAL A O 1
ATOM 1600 N N . ALA A 1 217 ? -17.856 15.176 10.777 1.00 98.50 217 ALA A N 1
ATOM 1601 C CA . ALA A 1 217 ? -17.892 16.119 11.894 1.00 98.50 217 ALA A CA 1
ATOM 1602 C C . ALA A 1 217 ? -16.493 16.361 12.492 1.00 98.50 217 ALA A C 1
ATOM 1604 O O . ALA A 1 217 ? -16.179 17.462 12.954 1.00 98.50 217 ALA A O 1
ATOM 1605 N N . HIS A 1 218 ? -15.624 15.346 12.504 1.00 98.38 218 HIS A N 1
ATOM 1606 C CA . HIS A 1 218 ? -14.228 15.511 12.903 1.00 98.38 218 HIS A CA 1
ATOM 1607 C C . HIS A 1 218 ? -13.420 16.312 11.873 1.00 98.38 218 HIS A C 1
ATOM 1609 O O . HIS A 1 218 ? -12.630 17.166 12.281 1.00 98.38 218 HIS A O 1
ATOM 1615 N N . ALA A 1 219 ? -13.650 16.090 10.575 1.00 98.06 219 ALA A N 1
ATOM 1616 C CA . ALA A 1 219 ? -13.040 16.859 9.494 1.00 98.06 219 ALA A CA 1
ATOM 1617 C C . ALA A 1 219 ? -13.390 18.345 9.612 1.00 98.06 219 ALA A C 1
ATOM 1619 O O . ALA A 1 219 ? -12.486 19.169 9.727 1.00 98.06 219 ALA A O 1
ATOM 1620 N N . ALA A 1 220 ? -14.680 18.677 9.705 1.00 97.69 220 ALA A N 1
ATOM 1621 C CA . ALA A 1 220 ? -15.155 20.057 9.800 1.00 97.69 220 ALA A CA 1
ATOM 1622 C C . ALA A 1 220 ? -14.544 20.816 10.993 1.00 97.69 220 ALA A C 1
ATOM 1624 O O . ALA A 1 220 ? -14.107 21.957 10.849 1.00 97.69 220 ALA A O 1
ATOM 1625 N N . ARG A 1 221 ? -14.432 20.166 12.163 1.00 97.38 221 ARG A N 1
ATOM 1626 C CA . ARG A 1 221 ? -13.818 20.761 13.368 1.00 97.38 221 ARG A CA 1
ATOM 1627 C C . ARG A 1 221 ? -12.326 21.072 13.223 1.00 97.38 221 ARG A C 1
ATOM 1629 O O . ARG A 1 221 ? -11.827 21.932 13.939 1.00 97.38 221 ARG A O 1
ATOM 1636 N N . HIS A 1 222 ? -11.628 20.389 12.321 1.00 96.38 222 HIS A N 1
ATOM 1637 C CA . HIS A 1 222 ? -10.184 20.527 12.112 1.00 96.38 222 HIS A CA 1
ATOM 1638 C C . HIS A 1 222 ? -9.848 21.108 10.730 1.00 96.38 222 HIS A C 1
ATOM 1640 O O . HIS A 1 222 ? -8.745 20.906 10.225 1.00 96.38 222 HIS A O 1
ATOM 1646 N N . GLY A 1 223 ? -10.803 21.805 10.103 1.00 94.50 223 GLY A N 1
ATOM 1647 C CA . GLY A 1 223 ? -10.611 22.478 8.817 1.00 94.50 223 GLY A CA 1
ATOM 1648 C C . GLY A 1 223 ? -10.534 21.550 7.600 1.00 94.50 223 GLY A C 1
ATOM 1649 O O . GLY A 1 223 ? -10.213 22.018 6.511 1.00 94.50 223 GLY A O 1
ATOM 1650 N N . GLY A 1 224 ? -10.826 20.257 7.757 1.00 96.06 224 GLY A N 1
ATOM 1651 C CA . GLY A 1 224 ? -10.856 19.277 6.676 1.00 96.06 224 GLY A CA 1
ATOM 1652 C C . GLY A 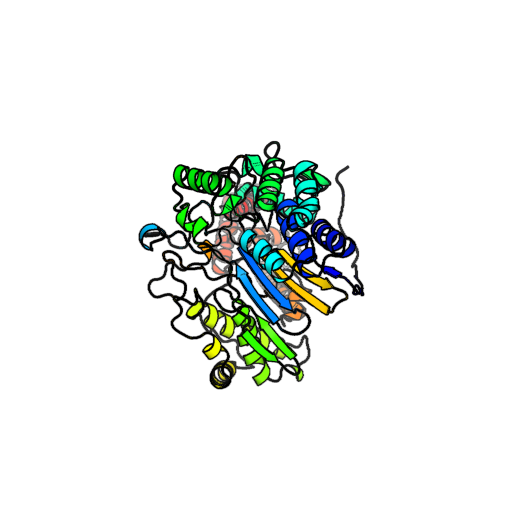1 224 ? -12.031 19.467 5.715 1.00 96.06 224 GLY A C 1
ATOM 1653 O O . GLY A 1 224 ? -13.089 19.966 6.087 1.00 96.06 224 GLY A O 1
ATOM 1654 N N . ALA A 1 225 ? -11.837 19.034 4.469 1.00 96.75 225 ALA A N 1
ATOM 1655 C CA . ALA A 1 225 ? -12.782 19.243 3.369 1.00 96.75 225 ALA A CA 1
ATOM 1656 C C . ALA A 1 225 ? -13.748 18.070 3.109 1.00 96.75 225 ALA A C 1
ATOM 1658 O O . ALA A 1 225 ? -14.586 18.165 2.218 1.00 96.75 225 ALA A O 1
ATOM 1659 N N . MET A 1 226 ? -13.602 16.954 3.829 1.00 98.19 226 MET A N 1
ATOM 1660 C CA . MET A 1 226 ? -14.393 15.740 3.606 1.00 98.19 226 MET A CA 1
ATOM 1661 C C . MET A 1 226 ? -15.868 15.967 3.948 1.00 98.19 226 MET A C 1
ATOM 1663 O O . MET A 1 226 ? -16.176 16.441 5.041 1.00 98.19 226 MET A O 1
ATOM 1667 N N . THR A 1 227 ? -16.771 15.565 3.056 1.00 98.44 227 THR A N 1
ATOM 1668 C CA . THR A 1 227 ? -18.226 15.640 3.263 1.00 98.44 227 THR A CA 1
ATOM 1669 C C . THR A 1 227 ? -18.883 14.260 3.262 1.00 98.44 227 THR A C 1
ATOM 1671 O O . THR A 1 227 ? -18.296 13.273 2.815 1.00 98.44 227 THR A O 1
ATOM 1674 N N . MET A 1 228 ? -20.134 14.183 3.729 1.00 98.50 228 MET A N 1
ATOM 1675 C CA . MET A 1 228 ? -20.915 12.944 3.621 1.00 98.50 228 MET A CA 1
ATOM 1676 C C . MET A 1 228 ? -21.170 12.556 2.164 1.00 98.50 228 MET A C 1
ATOM 1678 O O . MET A 1 228 ? -21.179 11.369 1.856 1.00 98.50 228 MET A O 1
ATOM 1682 N N . ASP A 1 229 ? -21.294 13.524 1.255 1.00 98.56 229 ASP A N 1
ATOM 1683 C CA . ASP A 1 229 ? -21.456 13.250 -0.175 1.00 98.56 229 ASP A CA 1
ATOM 1684 C C . ASP A 1 229 ? -20.197 12.616 -0.781 1.00 98.56 229 ASP A C 1
ATOM 1686 O O . ASP A 1 229 ? -20.290 11.752 -1.658 1.00 98.56 229 ASP A O 1
ATOM 1690 N N . ASP A 1 230 ? -19.006 13.000 -0.314 1.00 98.56 230 ASP A N 1
ATOM 1691 C CA . ASP A 1 230 ? -17.750 12.362 -0.724 1.00 98.56 230 ASP A CA 1
ATOM 1692 C C . ASP A 1 230 ? -17.720 10.887 -0.302 1.00 98.56 230 ASP A C 1
ATOM 1694 O O . ASP A 1 230 ? -17.438 10.016 -1.127 1.00 98.56 230 ASP A O 1
ATOM 1698 N N . LEU A 1 231 ? -18.098 10.588 0.946 1.00 98.69 231 LEU A N 1
ATOM 1699 C CA . LEU A 1 231 ? -18.183 9.212 1.448 1.00 98.69 231 LEU A CA 1
ATOM 1700 C C . LEU A 1 231 ? -19.280 8.404 0.733 1.00 98.69 231 LEU A C 1
ATOM 1702 O O . LEU A 1 231 ? -19.032 7.296 0.257 1.00 98.69 231 LEU A O 1
ATOM 1706 N N . ALA A 1 232 ? -20.483 8.962 0.597 1.00 98.31 232 ALA A N 1
ATOM 1707 C CA . ALA A 1 232 ? -21.649 8.267 0.054 1.00 98.31 232 ALA A CA 1
ATOM 1708 C C . ALA A 1 232 ? -21.543 7.994 -1.456 1.00 98.31 232 ALA A C 1
ATOM 1710 O O . ALA A 1 232 ? -22.144 7.034 -1.964 1.00 98.31 232 ALA A O 1
ATOM 1711 N N . SER A 1 233 ? -20.783 8.810 -2.190 1.00 97.19 233 SER A N 1
ATOM 1712 C CA . SER A 1 233 ? -20.531 8.628 -3.627 1.00 97.19 233 SER A CA 1
ATOM 1713 C C . SER A 1 233 ? -19.408 7.632 -3.934 1.00 97.19 233 SER A C 1
ATOM 1715 O O . SER A 1 233 ? -19.328 7.146 -5.062 1.00 97.19 233 SER A O 1
ATOM 1717 N N . HIS A 1 234 ? -18.591 7.249 -2.946 1.00 97.69 234 HIS A N 1
ATOM 1718 C CA . HIS A 1 234 ? -17.485 6.310 -3.144 1.00 97.69 234 HIS A CA 1
ATOM 1719 C C . HIS A 1 234 ? -17.953 4.922 -3.588 1.00 97.69 234 HIS A C 1
ATOM 1721 O O . HIS A 1 234 ? -18.942 4.386 -3.079 1.00 97.69 234 HIS A O 1
ATOM 1727 N N . ARG A 1 235 ? -17.233 4.321 -4.539 1.00 95.31 235 ARG A N 1
ATOM 1728 C CA . ARG A 1 235 ? -17.452 2.953 -5.029 1.00 95.31 235 ARG A CA 1
ATOM 1729 C C . ARG A 1 235 ? -16.111 2.313 -5.375 1.00 95.31 235 ARG A C 1
ATOM 1731 O O . ARG A 1 235 ? -15.276 2.946 -6.021 1.00 95.31 235 ARG A O 1
ATOM 1738 N N . ALA A 1 236 ? -15.946 1.044 -5.006 1.00 97.12 236 ALA A N 1
ATOM 1739 C CA . ALA A 1 236 ? -14.895 0.208 -5.570 1.00 97.12 236 ALA A CA 1
ATOM 1740 C C . ALA A 1 236 ? -15.223 -0.120 -7.037 1.00 97.12 236 ALA A C 1
ATOM 1742 O O . ALA A 1 236 ? -16.387 -0.294 -7.402 1.00 97.12 236 ALA A O 1
ATOM 1743 N N . GLN A 1 237 ? -14.198 -0.199 -7.880 1.00 97.25 237 GLN A N 1
ATOM 1744 C CA . GLN A 1 237 ? -14.331 -0.369 -9.322 1.00 97.25 237 GLN A CA 1
ATOM 1745 C C . GLN A 1 237 ? -13.620 -1.639 -9.785 1.00 97.25 237 GLN A C 1
ATOM 1747 O O . GLN A 1 237 ? -12.404 -1.774 -9.639 1.00 97.25 237 GLN A O 1
ATOM 1752 N N . TRP A 1 238 ? -14.365 -2.551 -10.410 1.00 97.50 238 TRP A N 1
ATOM 1753 C CA . TRP A 1 238 ? -13.782 -3.668 -11.151 1.00 97.50 238 TRP A CA 1
ATOM 1754 C C . TRP A 1 238 ? -13.178 -3.147 -12.453 1.00 97.50 238 TRP A C 1
ATOM 1756 O O . TRP A 1 238 ? -13.887 -2.917 -13.429 1.00 97.50 238 TRP A O 1
ATOM 1766 N N . CYS A 1 239 ? -11.872 -2.913 -12.439 1.00 94.56 239 CYS A N 1
ATOM 1767 C CA . CYS A 1 239 ? -11.129 -2.284 -13.530 1.00 94.56 239 CYS A CA 1
ATOM 1768 C C . CYS A 1 239 ? -10.423 -3.292 -14.449 1.00 94.56 239 CYS A C 1
ATOM 1770 O O . CYS A 1 239 ? -9.899 -2.898 -15.487 1.00 94.56 239 CYS A O 1
ATOM 1772 N N . GLY A 1 240 ? -10.428 -4.583 -14.097 1.00 93.50 240 GLY A N 1
ATOM 1773 C CA . GLY A 1 240 ? -9.621 -5.581 -14.802 1.00 93.50 240 GLY A CA 1
ATOM 1774 C C . GLY A 1 240 ? -8.127 -5.371 -14.545 1.00 93.50 240 GLY A C 1
ATOM 1775 O O . GLY A 1 240 ? -7.747 -4.751 -13.554 1.00 93.50 240 GLY A O 1
ATOM 1776 N N . THR A 1 241 ? -7.282 -5.905 -15.420 1.00 91.19 241 THR A N 1
ATOM 1777 C CA . THR A 1 241 ? -5.822 -5.770 -15.329 1.00 91.19 241 THR A CA 1
ATOM 1778 C C . THR A 1 241 ? -5.244 -5.266 -16.648 1.00 91.19 241 THR A C 1
ATOM 1780 O O . THR A 1 241 ? -5.841 -5.442 -17.712 1.00 91.19 241 THR A O 1
ATOM 1783 N N . LEU A 1 242 ? -4.082 -4.622 -16.572 1.00 89.44 242 LEU A N 1
ATOM 1784 C CA . LEU A 1 242 ? -3.163 -4.502 -17.699 1.00 89.44 242 LEU A CA 1
ATOM 1785 C C . LEU A 1 242 ? -2.177 -5.661 -17.631 1.00 89.44 242 LEU A C 1
ATOM 1787 O O . LEU A 1 242 ? -1.901 -6.171 -16.544 1.00 89.44 242 LEU A O 1
ATOM 1791 N N . SER A 1 243 ? -1.656 -6.073 -18.779 1.00 87.62 243 SER A N 1
ATOM 1792 C CA . SER A 1 243 ? -0.696 -7.165 -18.846 1.00 87.62 243 SER A CA 1
ATOM 1793 C C . SER A 1 243 ? 0.433 -6.874 -19.807 1.00 87.62 243 SER A C 1
ATOM 1795 O O . SER A 1 243 ? 0.243 -6.150 -20.784 1.00 87.62 243 SER A O 1
ATOM 1797 N N . GLN A 1 244 ? 1.579 -7.489 -19.537 1.00 85.00 244 GLN A N 1
ATOM 1798 C CA . GLN A 1 244 ? 2.658 -7.602 -20.501 1.00 85.00 244 GLN A CA 1
ATOM 1799 C C . GLN A 1 244 ? 3.180 -9.035 -20.557 1.00 85.00 244 GLN A C 1
ATOM 1801 O O . GLN A 1 244 ? 3.379 -9.671 -19.518 1.00 85.00 244 GLN A O 1
ATOM 1806 N N . ARG A 1 245 ? 3.400 -9.527 -21.778 1.00 80.88 245 ARG A N 1
ATOM 1807 C CA . ARG A 1 245 ? 3.944 -10.862 -22.031 1.00 80.88 245 ARG A CA 1
ATOM 1808 C C . ARG A 1 245 ? 5.455 -10.837 -21.840 1.00 80.88 245 ARG A C 1
ATOM 1810 O O . ARG A 1 245 ? 6.139 -10.118 -22.560 1.00 80.88 245 ARG A O 1
ATOM 1817 N N . ILE A 1 246 ? 5.964 -11.633 -20.905 1.00 79.19 246 ILE A N 1
ATOM 1818 C CA . ILE A 1 246 ? 7.388 -11.746 -20.566 1.00 79.19 246 ILE A CA 1
ATOM 1819 C C . ILE A 1 246 ? 7.764 -13.218 -20.660 1.00 79.19 246 ILE A C 1
ATOM 1821 O O . ILE A 1 246 ? 7.206 -14.053 -19.950 1.00 79.19 246 ILE A O 1
ATOM 1825 N N . ALA A 1 247 ? 8.688 -13.551 -21.558 1.00 77.19 247 ALA A N 1
ATOM 1826 C CA . ALA A 1 247 ? 8.989 -14.929 -21.922 1.00 77.19 247 ALA A CA 1
ATOM 1827 C C . ALA A 1 247 ? 7.715 -15.775 -22.179 1.00 77.19 247 ALA A C 1
ATOM 1829 O O . ALA A 1 247 ? 6.976 -15.547 -23.141 1.00 77.19 247 ALA A O 1
ATOM 1830 N N . ASP A 1 248 ? 7.481 -16.783 -21.339 1.00 76.62 248 ASP A N 1
ATOM 1831 C CA . ASP A 1 248 ? 6.366 -17.716 -21.412 1.00 76.62 248 ASP A CA 1
ATOM 1832 C C . ASP A 1 248 ? 5.209 -17.399 -20.440 1.00 76.62 248 ASP A C 1
ATOM 1834 O O . ASP A 1 248 ? 4.223 -18.146 -20.409 1.00 76.62 248 ASP A O 1
ATOM 1838 N N . VAL A 1 249 ? 5.253 -16.261 -19.737 1.00 78.00 249 VAL A N 1
ATOM 1839 C CA . VAL A 1 249 ? 4.235 -15.830 -18.761 1.00 78.00 249 VAL A CA 1
ATOM 1840 C C . VAL A 1 249 ? 3.665 -14.442 -19.065 1.00 78.00 249 VAL A C 1
ATOM 1842 O O . VAL A 1 249 ? 4.292 -13.618 -19.725 1.00 78.00 249 VAL A O 1
ATOM 1845 N N . ASP A 1 250 ? 2.467 -14.167 -18.554 1.00 81.75 250 ASP A N 1
ATOM 1846 C CA . ASP A 1 250 ? 1.865 -12.835 -18.580 1.00 81.75 250 ASP A CA 1
ATOM 1847 C C . ASP A 1 250 ? 1.936 -12.216 -17.185 1.00 81.75 250 ASP A C 1
ATOM 1849 O O . ASP A 1 250 ? 1.465 -12.790 -16.200 1.00 81.75 250 ASP A O 1
ATOM 1853 N N . VAL A 1 251 ? 2.549 -11.038 -17.093 1.00 85.62 251 VAL A N 1
ATOM 1854 C CA . VAL A 1 251 ? 2.614 -10.259 -15.855 1.00 85.62 251 VAL A CA 1
ATOM 1855 C C . VAL A 1 251 ? 1.440 -9.300 -15.850 1.00 85.62 251 VAL A C 1
ATOM 1857 O O . VAL A 1 251 ? 1.267 -8.544 -16.801 1.00 85.62 251 VAL A O 1
ATOM 1860 N N . HIS A 1 252 ? 0.638 -9.330 -14.786 1.00 89.19 252 HIS A N 1
ATOM 1861 C CA . HIS A 1 252 ? -0.570 -8.521 -14.657 1.00 89.19 252 HIS A CA 1
ATOM 1862 C C . HIS A 1 252 ? -0.441 -7.490 -13.543 1.00 89.19 252 HIS A C 1
ATOM 1864 O O . HIS A 1 252 ? -0.008 -7.811 -12.439 1.00 89.19 252 HIS A O 1
ATOM 1870 N N . GLU A 1 253 ? -0.911 -6.279 -13.814 1.00 90.56 253 GLU A N 1
ATOM 1871 C CA . GLU A 1 253 ? -0.969 -5.182 -12.851 1.00 90.56 253 GLU A CA 1
ATOM 1872 C C . GLU A 1 253 ? -2.338 -4.501 -12.910 1.00 90.56 253 GLU A C 1
ATOM 1874 O O . GLU A 1 253 ? -3.058 -4.563 -13.915 1.00 90.56 253 GLU A O 1
ATOM 1879 N N . ILE A 1 254 ? -2.718 -3.837 -11.820 1.00 92.88 254 ILE A N 1
ATOM 1880 C CA . ILE A 1 254 ? -3.900 -2.973 -11.834 1.00 92.88 254 ILE A CA 1
ATOM 1881 C C . ILE A 1 254 ? -3.620 -1.782 -12.772 1.00 92.88 254 ILE A C 1
ATOM 1883 O O . ILE A 1 254 ? -2.505 -1.261 -12.777 1.00 92.88 254 ILE A O 1
ATOM 1887 N N . PRO A 1 255 ? -4.599 -1.316 -13.569 1.00 92.75 255 PRO A N 1
ATOM 1888 C CA . PRO A 1 255 ? -4.436 -0.101 -14.363 1.00 92.75 255 PRO A CA 1
ATOM 1889 C C . PRO A 1 255 ? -4.149 1.151 -13.495 1.00 92.75 255 PRO A C 1
ATOM 1891 O O . PRO A 1 255 ? -4.238 1.111 -12.261 1.00 92.75 255 PRO A O 1
ATOM 1894 N N . PRO A 1 256 ? -3.847 2.308 -14.109 1.00 91.06 256 PRO A N 1
ATOM 1895 C CA . PRO A 1 256 ? -3.897 3.596 -13.420 1.00 91.06 256 PRO A CA 1
ATOM 1896 C C . PRO A 1 256 ? -5.204 3.776 -12.627 1.00 91.06 256 PRO A C 1
ATOM 1898 O O . PRO A 1 256 ? -6.256 3.264 -13.004 1.00 91.06 256 PRO A O 1
ATOM 1901 N N . ASN A 1 257 ? -5.210 4.461 -11.491 1.00 92.25 257 ASN A N 1
ATOM 1902 C CA . ASN A 1 257 ? -4.214 5.369 -10.915 1.00 92.25 257 ASN A CA 1
ATOM 1903 C C . ASN A 1 257 ? -3.043 4.708 -10.162 1.00 92.25 257 ASN A C 1
ATOM 1905 O O . ASN A 1 257 ? -2.347 5.391 -9.414 1.00 92.25 257 ASN A O 1
ATOM 1909 N N . THR A 1 258 ? -2.818 3.401 -10.306 1.00 88.94 258 THR A N 1
ATOM 1910 C CA . THR A 1 258 ? -1.642 2.742 -9.719 1.00 88.94 258 THR A CA 1
ATOM 1911 C C . THR A 1 258 ? -0.370 2.961 -10.537 1.00 88.94 258 THR A C 1
ATOM 1913 O O . THR A 1 258 ? -0.413 3.132 -11.754 1.00 88.94 258 THR A O 1
ATOM 1916 N N . GLN A 1 259 ? 0.781 2.890 -9.868 1.00 88.00 259 GLN A N 1
ATOM 1917 C CA . GLN A 1 259 ? 2.096 2.898 -10.517 1.00 88.00 259 GLN A CA 1
ATOM 1918 C C . GLN A 1 259 ? 2.543 1.514 -11.035 1.00 88.00 259 GLN A C 1
ATOM 1920 O O . GLN A 1 259 ? 3.660 1.398 -11.534 1.00 88.00 259 GLN A O 1
ATOM 1925 N N . GLY A 1 260 ? 1.718 0.462 -10.908 1.00 86.94 260 GLY A N 1
ATOM 1926 C CA . GLY A 1 260 ? 2.082 -0.911 -11.300 1.00 86.94 260 GLY A CA 1
ATOM 1927 C C . GLY A 1 260 ? 2.487 -1.034 -12.773 1.00 86.94 260 GLY A C 1
ATOM 1928 O O . GLY A 1 260 ? 3.344 -1.839 -13.125 1.00 86.94 260 GLY A O 1
ATOM 1929 N N . ILE A 1 261 ? 1.972 -0.147 -13.629 1.00 89.81 261 ILE A N 1
ATOM 1930 C CA . ILE A 1 261 ? 2.349 -0.073 -15.044 1.00 89.81 261 ILE A CA 1
ATOM 1931 C C . ILE A 1 261 ? 3.853 0.173 -15.270 1.00 89.81 261 ILE A C 1
ATOM 1933 O O . ILE A 1 261 ? 4.366 -0.262 -16.296 1.00 89.81 261 ILE A O 1
ATOM 1937 N N . ALA A 1 262 ? 4.587 0.769 -14.315 1.00 91.44 262 ALA A N 1
ATOM 1938 C CA . ALA A 1 262 ? 6.049 0.874 -14.403 1.00 91.44 262 ALA A CA 1
ATOM 1939 C C . ALA A 1 262 ? 6.713 -0.505 -14.539 1.00 91.44 262 ALA A C 1
ATOM 1941 O O . ALA A 1 262 ? 7.618 -0.667 -15.354 1.00 91.44 262 ALA A O 1
ATOM 1942 N N . THR A 1 263 ? 6.237 -1.508 -13.791 1.00 89.81 263 THR A N 1
ATOM 1943 C CA . THR A 1 263 ? 6.728 -2.889 -13.896 1.00 89.81 263 THR A CA 1
ATOM 1944 C C . THR A 1 263 ? 6.521 -3.427 -15.308 1.00 89.81 263 THR A C 1
ATOM 1946 O O . THR A 1 263 ? 7.444 -3.983 -15.896 1.00 89.81 263 THR A O 1
ATOM 1949 N N . LEU A 1 264 ? 5.333 -3.214 -15.881 1.00 91.94 264 LEU A N 1
ATOM 1950 C CA . LEU A 1 264 ? 5.001 -3.690 -17.226 1.00 91.94 264 LEU A CA 1
ATOM 1951 C C . LEU A 1 264 ? 5.839 -2.994 -18.309 1.00 91.94 264 LEU A C 1
ATOM 1953 O O . LEU A 1 264 ? 6.330 -3.663 -19.215 1.00 91.94 264 LEU A O 1
ATOM 1957 N N . ILE A 1 265 ? 6.054 -1.678 -18.190 1.00 92.56 265 ILE A N 1
ATOM 1958 C CA . ILE A 1 265 ? 6.910 -0.906 -19.105 1.00 92.56 265 ILE A CA 1
ATOM 1959 C C . ILE A 1 265 ? 8.356 -1.401 -19.012 1.00 92.56 265 ILE A C 1
ATOM 1961 O O . ILE A 1 265 ? 8.957 -1.738 -20.030 1.00 92.56 265 ILE A O 1
ATOM 1965 N N . ALA A 1 266 ? 8.912 -1.488 -17.800 1.00 93.38 266 ALA A N 1
ATOM 1966 C CA . ALA A 1 266 ? 10.297 -1.898 -17.589 1.00 93.38 266 ALA A CA 1
ATOM 1967 C C . ALA A 1 266 ? 10.550 -3.324 -18.098 1.00 93.38 266 ALA A C 1
ATOM 1969 O O . ALA A 1 266 ? 11.517 -3.553 -18.819 1.00 93.38 266 ALA A O 1
ATOM 1970 N N . LEU A 1 267 ? 9.667 -4.276 -17.781 1.00 91.12 267 LEU A N 1
ATOM 1971 C CA . LEU A 1 267 ? 9.784 -5.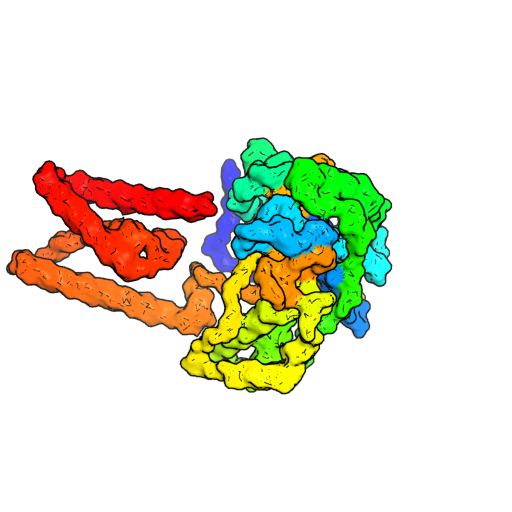649 -18.272 1.00 91.12 267 LEU A CA 1
ATOM 1972 C C . LEU A 1 267 ? 9.611 -5.722 -19.796 1.00 91.12 267 LEU A C 1
ATOM 1974 O O . LEU A 1 267 ? 10.371 -6.417 -20.467 1.00 91.12 267 LEU A O 1
ATOM 1978 N N . GLY A 1 268 ? 8.678 -4.947 -20.354 1.00 92.56 268 GLY A N 1
ATOM 1979 C CA . GLY A 1 268 ? 8.494 -4.823 -21.797 1.00 92.56 268 GLY A CA 1
ATOM 1980 C C . GLY A 1 268 ? 9.741 -4.305 -22.519 1.00 92.56 268 GLY A C 1
ATOM 1981 O O . GLY A 1 268 ? 10.092 -4.840 -23.568 1.00 92.56 268 GLY A O 1
ATOM 1982 N N . ILE A 1 269 ? 10.438 -3.322 -21.937 1.00 93.69 269 ILE A N 1
ATOM 1983 C CA . ILE A 1 269 ? 11.736 -2.819 -22.416 1.00 93.69 269 ILE A CA 1
ATOM 1984 C C . ILE A 1 269 ? 12.814 -3.907 -22.310 1.00 93.69 269 ILE A C 1
ATOM 1986 O O . ILE A 1 269 ? 13.572 -4.111 -23.257 1.00 93.69 269 ILE A O 1
ATOM 1990 N N . LEU A 1 270 ? 12.887 -4.618 -21.182 1.00 92.75 270 LEU A N 1
ATOM 1991 C CA . LEU A 1 270 ? 13.912 -5.637 -20.933 1.00 92.75 270 LEU A CA 1
ATOM 1992 C C . LEU A 1 270 ? 13.813 -6.845 -21.872 1.00 92.75 270 LEU A C 1
ATOM 1994 O O . LEU A 1 270 ? 14.849 -7.405 -22.228 1.00 92.75 270 LEU A O 1
ATOM 1998 N N . GLU A 1 271 ? 12.616 -7.215 -22.337 1.00 91.06 271 GLU A N 1
ATOM 1999 C CA . GLU A 1 271 ? 12.461 -8.264 -23.359 1.00 91.06 271 GLU A CA 1
ATOM 2000 C C . GLU A 1 271 ? 13.175 -7.919 -24.680 1.00 91.06 271 GLU A C 1
ATOM 2002 O O . GLU A 1 271 ? 13.635 -8.824 -25.373 1.00 91.06 271 GLU A O 1
ATOM 2007 N N . ARG A 1 272 ? 13.376 -6.629 -25.008 1.00 93.12 272 ARG A N 1
ATOM 2008 C CA . ARG A 1 272 ? 14.165 -6.221 -26.192 1.00 93.12 272 ARG A CA 1
ATOM 2009 C C . ARG A 1 272 ? 15.673 -6.404 -26.018 1.00 93.12 272 ARG A C 1
ATOM 2011 O O . ARG A 1 272 ? 16.398 -6.397 -27.009 1.00 93.12 272 ARG A O 1
ATOM 2018 N N . HIS A 1 273 ? 16.152 -6.546 -24.783 1.00 90.25 273 HIS A N 1
ATOM 2019 C CA . HIS A 1 273 ? 17.580 -6.654 -24.459 1.00 90.25 273 HIS A CA 1
ATOM 2020 C C . HIS A 1 273 ? 18.019 -8.085 -24.108 1.00 90.25 273 HIS A C 1
ATOM 2022 O O . HIS A 1 273 ? 19.175 -8.290 -23.758 1.00 90.25 273 HIS A O 1
ATOM 2028 N N . ASP A 1 274 ? 17.120 -9.072 -24.222 1.00 83.94 274 ASP A N 1
ATOM 2029 C CA . ASP A 1 274 ? 17.365 -10.501 -23.955 1.00 83.94 274 ASP A CA 1
ATOM 2030 C C . ASP A 1 274 ? 18.166 -10.750 -22.662 1.00 83.94 274 ASP A C 1
ATOM 2032 O O . ASP A 1 274 ? 19.245 -11.351 -22.657 1.00 83.94 274 ASP A O 1
ATOM 2036 N N . LEU A 1 275 ? 17.613 -10.275 -21.537 1.00 84.50 275 LEU A N 1
ATOM 2037 C CA . LEU A 1 275 ? 18.250 -10.315 -20.213 1.00 84.50 275 LEU A CA 1
ATOM 2038 C C . LEU A 1 275 ? 18.758 -11.718 -19.818 1.00 84.50 275 LEU A C 1
ATOM 2040 O O . LEU A 1 275 ? 19.717 -11.841 -19.063 1.00 84.50 275 LEU A O 1
ATOM 2044 N N . ARG A 1 276 ? 18.151 -12.776 -20.373 1.00 81.62 276 ARG A N 1
ATOM 2045 C CA . ARG A 1 276 ? 18.499 -14.190 -20.151 1.00 81.62 276 ARG A CA 1
ATOM 2046 C C . ARG A 1 276 ? 19.904 -14.566 -20.628 1.00 81.62 276 ARG A C 1
ATOM 2048 O O . ARG A 1 276 ? 20.415 -15.604 -20.220 1.00 81.62 276 ARG A O 1
ATOM 2055 N N . ARG A 1 277 ? 20.526 -13.753 -21.486 1.00 87.44 277 ARG A N 1
ATOM 2056 C CA . ARG A 1 277 ? 21.917 -13.949 -21.929 1.00 87.44 277 ARG A CA 1
ATOM 2057 C C . ARG A 1 277 ? 22.955 -13.461 -20.928 1.00 87.44 277 ARG A C 1
ATOM 2059 O O . ARG A 1 277 ? 24.136 -13.748 -21.109 1.00 87.44 277 ARG A O 1
ATOM 2066 N N . HIS A 1 278 ? 22.536 -12.709 -19.919 1.00 87.19 278 HIS A N 1
ATOM 2067 C CA . HIS A 1 278 ? 23.419 -12.169 -18.901 1.00 87.19 278 HIS A CA 1
ATOM 2068 C C . HIS A 1 278 ? 23.346 -13.009 -17.624 1.00 87.19 278 HIS A C 1
ATOM 2070 O O . HIS A 1 278 ? 22.322 -13.619 -17.317 1.00 87.19 278 HIS A O 1
ATOM 2076 N N . ASP A 1 279 ? 24.435 -13.008 -16.856 1.00 85.62 279 ASP A N 1
ATOM 2077 C CA . ASP A 1 279 ? 24.435 -13.592 -15.517 1.00 85.62 279 ASP A CA 1
ATOM 2078 C C . ASP A 1 279 ? 23.412 -12.868 -14.633 1.00 85.62 279 ASP A C 1
ATOM 2080 O O . ASP A 1 279 ? 23.298 -11.642 -14.686 1.00 85.62 279 ASP A O 1
ATOM 2084 N N . VAL A 1 280 ? 22.701 -13.619 -13.786 1.00 76.31 280 VAL A N 1
ATOM 2085 C CA . VAL A 1 280 ? 21.622 -13.086 -12.931 1.00 76.31 280 VAL A CA 1
ATOM 2086 C C . VAL A 1 280 ? 22.079 -11.916 -12.048 1.00 76.31 280 VAL A C 1
ATOM 2088 O O . VAL A 1 280 ? 21.348 -10.941 -11.896 1.00 76.31 280 VAL A O 1
ATOM 2091 N N . ASP A 1 281 ? 23.320 -11.978 -11.559 1.00 81.62 281 ASP A N 1
ATOM 2092 C CA . ASP A 1 281 ? 23.971 -10.935 -10.755 1.00 81.62 281 ASP A CA 1
ATOM 2093 C C . ASP A 1 281 ? 25.068 -10.190 -11.548 1.00 81.62 281 ASP A C 1
ATOM 2095 O O . ASP A 1 281 ? 25.972 -9.565 -10.985 1.00 81.62 281 ASP A O 1
ATOM 2099 N N . GLY A 1 282 ? 25.034 -10.291 -12.879 1.00 84.81 282 GLY A N 1
ATOM 2100 C CA . GLY A 1 282 ? 25.983 -9.650 -13.779 1.00 84.81 282 GLY A CA 1
ATOM 2101 C C . GLY A 1 282 ? 25.764 -8.141 -13.862 1.00 84.81 282 GLY A C 1
ATOM 2102 O O . GLY A 1 282 ? 24.635 -7.656 -13.915 1.00 84.81 282 GLY A O 1
ATOM 2103 N N . VAL A 1 283 ? 26.859 -7.378 -13.939 1.00 88.81 283 VAL A N 1
ATOM 2104 C CA . VAL A 1 283 ? 26.820 -5.903 -14.023 1.00 88.81 283 VAL A CA 1
ATOM 2105 C C . VAL A 1 283 ? 25.976 -5.421 -15.206 1.00 88.81 283 VAL A C 1
ATOM 2107 O O . VAL A 1 283 ? 25.220 -4.464 -15.061 1.00 88.81 283 VAL A O 1
ATOM 2110 N N . ASP A 1 284 ? 26.059 -6.108 -16.344 1.00 88.00 284 ASP A N 1
ATOM 2111 C CA . ASP A 1 284 ? 25.301 -5.757 -17.546 1.00 88.00 284 ASP A CA 1
ATOM 2112 C C . ASP A 1 284 ? 23.790 -5.954 -17.341 1.00 88.00 284 ASP A C 1
ATOM 2114 O O . ASP A 1 284 ? 23.000 -5.078 -17.692 1.00 88.00 284 ASP A O 1
ATOM 2118 N N . ALA A 1 285 ? 23.381 -7.054 -16.695 1.00 88.38 285 ALA A N 1
ATOM 2119 C CA . ALA A 1 285 ? 21.977 -7.312 -16.378 1.00 88.38 285 ALA A CA 1
ATOM 2120 C C . ALA A 1 285 ? 21.409 -6.233 -15.450 1.00 88.38 285 ALA A C 1
ATOM 2122 O O . ALA A 1 285 ? 20.293 -5.756 -15.649 1.00 88.38 285 ALA A O 1
ATOM 2123 N N . LEU A 1 286 ? 22.180 -5.841 -14.437 1.00 89.75 286 LEU A N 1
ATOM 2124 C CA . LEU A 1 286 ? 21.786 -4.814 -13.474 1.00 89.75 286 LEU A CA 1
ATOM 2125 C C . LEU A 1 286 ? 21.688 -3.440 -14.129 1.00 89.75 286 LEU A C 1
ATOM 2127 O O . LEU A 1 286 ? 20.734 -2.713 -13.869 1.00 89.75 286 LEU A O 1
ATOM 2131 N N . HIS A 1 287 ? 22.643 -3.094 -14.996 1.00 87.50 287 HIS A N 1
ATOM 2132 C CA . HIS A 1 287 ? 22.610 -1.850 -15.763 1.00 87.50 287 HIS A CA 1
ATOM 2133 C C . HIS A 1 287 ? 21.326 -1.753 -16.588 1.00 87.50 287 HIS A C 1
ATOM 2135 O O . HIS A 1 287 ? 20.583 -0.783 -16.452 1.00 87.50 287 HIS A O 1
ATOM 2141 N N . LEU A 1 288 ? 21.003 -2.794 -17.361 1.00 90.75 288 LEU A N 1
ATOM 2142 C CA . LEU A 1 288 ? 19.773 -2.843 -18.155 1.00 90.75 288 LEU A CA 1
ATOM 2143 C C . LEU A 1 288 ? 18.517 -2.702 -17.283 1.00 90.75 288 LEU A C 1
ATOM 2145 O O . LEU A 1 288 ? 17.631 -1.913 -17.609 1.00 90.75 288 LEU A O 1
ATOM 2149 N N . GLN A 1 289 ? 18.451 -3.418 -16.155 1.00 90.00 289 GLN A N 1
ATOM 2150 C CA . GLN A 1 289 ? 17.329 -3.335 -15.211 1.00 90.00 289 GLN A CA 1
ATOM 2151 C C . GLN A 1 289 ? 17.157 -1.923 -14.634 1.00 90.00 289 GLN A C 1
ATOM 2153 O O . GLN A 1 289 ? 16.037 -1.414 -14.570 1.00 90.00 289 GLN A O 1
ATOM 2158 N N . ILE A 1 290 ? 18.257 -1.276 -14.241 1.00 86.44 290 ILE A N 1
ATOM 2159 C CA . ILE A 1 290 ? 18.251 0.085 -13.695 1.00 86.44 290 ILE A CA 1
ATOM 2160 C C . ILE A 1 290 ? 17.782 1.088 -14.755 1.00 86.44 290 ILE A C 1
ATOM 2162 O O . ILE A 1 290 ? 16.904 1.905 -14.476 1.00 86.44 290 ILE A O 1
ATOM 2166 N N . GLU A 1 291 ? 18.329 1.025 -15.969 1.00 87.69 291 GLU A N 1
ATOM 2167 C CA . GLU A 1 291 ? 17.983 1.955 -17.048 1.00 87.69 291 GLU A CA 1
ATOM 2168 C C . GLU A 1 291 ? 16.529 1.781 -17.513 1.00 87.69 291 GLU A C 1
ATOM 2170 O O . GLU A 1 291 ? 15.815 2.775 -17.667 1.00 87.69 291 GLU A O 1
ATOM 2175 N N . ALA A 1 292 ? 16.051 0.539 -17.646 1.00 91.44 292 ALA A N 1
ATOM 2176 C CA . ALA A 1 292 ? 14.656 0.253 -17.978 1.00 91.44 292 ALA A CA 1
ATOM 2177 C C . ALA A 1 292 ? 13.693 0.783 -16.905 1.00 91.44 292 ALA A C 1
ATOM 2179 O O . ALA A 1 292 ? 12.672 1.392 -17.228 1.00 91.44 292 ALA A O 1
ATOM 2180 N N . MET A 1 293 ? 14.036 0.614 -15.625 1.00 89.62 293 MET A N 1
ATOM 2181 C CA . MET A 1 293 ? 13.220 1.123 -14.523 1.00 89.62 293 MET A CA 1
ATOM 2182 C C . MET A 1 293 ? 13.203 2.657 -14.472 1.00 89.62 293 MET A C 1
ATOM 2184 O O . MET A 1 293 ? 12.163 3.250 -14.193 1.00 89.62 293 MET A O 1
ATOM 2188 N N . LYS A 1 294 ? 14.321 3.324 -14.786 1.00 85.19 294 LYS A N 1
ATOM 2189 C CA . LYS A 1 294 ? 14.370 4.793 -14.881 1.00 85.19 294 LYS A CA 1
ATOM 2190 C C . LYS A 1 294 ? 13.460 5.319 -15.986 1.00 85.19 294 LYS A C 1
ATOM 2192 O O . LYS A 1 294 ? 12.716 6.264 -15.744 1.00 85.19 294 LYS A O 1
ATOM 2197 N N . LEU A 1 295 ? 13.479 4.693 -17.164 1.00 87.81 295 LEU A N 1
ATOM 2198 C CA . LEU A 1 295 ? 12.562 5.033 -18.257 1.00 87.81 295 LEU A CA 1
ATOM 2199 C C . LEU A 1 295 ? 11.101 4.845 -17.834 1.00 87.81 295 LEU A C 1
ATOM 2201 O O . LEU A 1 295 ? 10.292 5.753 -18.015 1.00 87.81 295 LEU A O 1
ATOM 2205 N N . ALA A 1 296 ? 10.786 3.705 -17.217 1.00 90.69 296 ALA A N 1
ATOM 2206 C CA . ALA A 1 296 ? 9.437 3.397 -16.763 1.00 90.69 296 ALA A CA 1
ATOM 2207 C C . ALA A 1 296 ? 8.926 4.391 -15.708 1.00 90.69 296 ALA A C 1
ATOM 2209 O O . ALA A 1 296 ? 7.791 4.854 -15.802 1.00 90.69 296 ALA A O 1
ATOM 2210 N N . PHE A 1 297 ? 9.751 4.762 -14.724 1.00 87.88 297 PHE A N 1
ATOM 2211 C CA . PHE A 1 297 ? 9.361 5.762 -13.728 1.00 87.88 297 PHE A CA 1
ATOM 2212 C C . PHE A 1 297 ? 9.219 7.163 -14.314 1.00 87.88 297 PHE A C 1
ATOM 2214 O O . PHE A 1 297 ? 8.294 7.873 -13.922 1.00 87.88 297 PHE A O 1
ATOM 2221 N N . ALA A 1 298 ? 10.072 7.546 -15.267 1.00 84.38 298 ALA A N 1
ATOM 2222 C CA . ALA A 1 298 ? 9.915 8.812 -15.976 1.00 84.38 298 ALA A CA 1
ATOM 2223 C C . ALA A 1 298 ? 8.563 8.878 -16.712 1.00 84.38 298 ALA A C 1
ATOM 2225 O O . ALA A 1 298 ? 7.886 9.904 -16.663 1.00 84.38 298 ALA A O 1
ATOM 2226 N N . ASP A 1 299 ? 8.131 7.770 -17.323 1.00 88.12 299 ASP A N 1
ATOM 2227 C CA . ASP A 1 299 ? 6.834 7.684 -18.003 1.00 88.12 299 ASP A CA 1
ATOM 2228 C C . ASP A 1 299 ? 5.659 7.690 -17.011 1.00 88.12 299 ASP A C 1
ATOM 2230 O O . ASP A 1 299 ? 4.647 8.352 -17.253 1.00 88.12 299 ASP A O 1
ATOM 2234 N N . VAL A 1 300 ? 5.789 7.012 -15.863 1.00 88.06 300 VAL A N 1
ATOM 2235 C CA . VAL A 1 300 ? 4.773 7.068 -14.799 1.00 88.06 300 VAL A CA 1
ATOM 2236 C C . VAL A 1 300 ? 4.597 8.487 -14.273 1.00 88.06 300 VAL A C 1
ATOM 2238 O O . VAL A 1 300 ? 3.461 8.949 -14.188 1.00 88.06 300 VAL A O 1
ATOM 2241 N N . GLU A 1 301 ? 5.686 9.191 -13.966 1.00 84.31 301 GLU A N 1
ATOM 2242 C CA . GLU A 1 301 ? 5.607 10.570 -13.476 1.00 84.31 301 GLU A CA 1
ATOM 2243 C C . GLU A 1 301 ? 4.940 11.486 -14.509 1.00 84.31 301 GLU A C 1
ATOM 2245 O O . GLU A 1 301 ? 4.069 12.284 -14.166 1.00 84.31 301 GLU A O 1
ATOM 2250 N N . ALA A 1 302 ? 5.310 11.349 -15.784 1.00 83.81 302 ALA A N 1
ATOM 2251 C CA . ALA A 1 302 ? 4.793 12.209 -16.839 1.00 83.81 302 ALA A CA 1
ATOM 2252 C C . ALA A 1 302 ? 3.307 11.962 -17.150 1.00 83.81 302 ALA A C 1
ATOM 2254 O O . ALA A 1 302 ? 2.570 12.916 -17.417 1.00 83.81 302 ALA A O 1
ATOM 2255 N N . PHE A 1 303 ? 2.863 10.700 -17.147 1.00 83.88 303 PHE A N 1
ATOM 2256 C CA . PHE A 1 303 ? 1.595 10.326 -17.779 1.00 83.88 303 PHE A CA 1
ATOM 2257 C C . PHE A 1 303 ? 0.563 9.684 -16.854 1.00 83.88 303 PHE A C 1
ATOM 2259 O O . PHE A 1 303 ? -0.619 9.709 -17.196 1.00 83.88 303 PHE A O 1
ATOM 2266 N N . VAL A 1 304 ? 0.949 9.108 -15.713 1.00 88.12 304 VAL A N 1
ATOM 2267 C CA . VAL A 1 304 ? 0.030 8.312 -14.884 1.00 88.12 304 VAL A CA 1
ATOM 2268 C C . VAL A 1 304 ? -0.641 9.172 -13.812 1.00 88.12 304 VAL A C 1
ATOM 2270 O O . VAL A 1 304 ? 0.006 9.864 -13.029 1.00 88.12 304 VAL A O 1
ATOM 2273 N N . GLY A 1 305 ? -1.970 9.096 -13.757 1.00 88.25 305 GLY A N 1
ATOM 2274 C CA . GLY A 1 305 ? -2.831 9.793 -12.800 1.00 88.25 305 GLY A CA 1
ATOM 2275 C C . GLY A 1 305 ? -4.196 9.111 -12.701 1.00 88.25 305 GLY A C 1
ATOM 2276 O O . GLY A 1 305 ? -4.302 7.907 -12.942 1.00 88.25 305 GLY A O 1
ATOM 2277 N N . ASP A 1 306 ? -5.249 9.857 -12.362 1.00 91.31 306 ASP A N 1
ATOM 2278 C CA . ASP A 1 306 ? -6.615 9.334 -12.478 1.00 91.31 306 ASP A CA 1
ATOM 2279 C C . ASP A 1 306 ? -6.937 9.065 -13.963 1.00 91.31 306 ASP A C 1
ATOM 2281 O O . ASP A 1 306 ? -6.724 9.956 -14.788 1.00 91.31 306 ASP A O 1
ATOM 2285 N N . PRO A 1 307 ? -7.463 7.882 -14.337 1.00 87.62 307 PRO A N 1
ATOM 2286 C CA . PRO A 1 307 ? -7.893 7.611 -15.710 1.00 87.62 307 PRO A CA 1
ATOM 2287 C C . PRO A 1 307 ? -8.828 8.671 -16.314 1.00 87.62 307 PRO A C 1
ATOM 2289 O O . PRO A 1 307 ? -8.831 8.846 -17.528 1.00 87.62 307 PRO A O 1
ATOM 2292 N N . GLU A 1 308 ? -9.607 9.384 -15.496 1.00 86.75 308 GLU A N 1
ATOM 2293 C CA . GLU A 1 308 ? -10.494 10.469 -15.938 1.00 86.75 308 GLU A CA 1
ATOM 2294 C C . GLU A 1 308 ? -9.743 11.762 -16.304 1.00 86.75 308 GLU A C 1
ATOM 2296 O O . GLU A 1 308 ? -10.296 12.603 -17.011 1.00 86.75 308 GLU A O 1
ATOM 2301 N N . SER A 1 309 ? -8.498 11.937 -15.845 1.00 84.38 309 SER A N 1
ATOM 2302 C CA . SER A 1 309 ? -7.663 13.119 -16.115 1.00 84.38 309 SER A CA 1
ATOM 2303 C C . SER A 1 309 ? -6.445 12.838 -16.996 1.00 84.38 309 SER A C 1
ATOM 2305 O O . SER A 1 309 ? -5.790 13.779 -17.450 1.00 84.38 309 SER A O 1
ATOM 2307 N N . MET A 1 310 ? -6.112 11.568 -17.233 1.00 84.19 310 MET A N 1
ATOM 2308 C CA . MET A 1 310 ? -4.992 11.178 -18.086 1.00 84.19 310 MET A CA 1
ATOM 2309 C C . MET A 1 310 ? -5.225 11.582 -19.548 1.00 84.19 310 MET A C 1
ATOM 2311 O O . MET A 1 310 ? -6.296 11.377 -20.111 1.00 84.19 310 MET A O 1
ATOM 2315 N N . ALA A 1 311 ? -4.182 12.119 -20.186 1.00 79.44 311 ALA A N 1
ATOM 2316 C CA . ALA A 1 311 ? -4.234 12.545 -21.587 1.00 79.44 311 ALA A CA 1
ATOM 2317 C C . ALA A 1 311 ? -4.077 11.390 -22.595 1.00 79.44 311 ALA A C 1
ATOM 2319 O O . ALA A 1 311 ? -4.316 11.580 -23.787 1.00 79.44 311 ALA A O 1
ATOM 2320 N N . ILE A 1 312 ? -3.643 10.212 -22.137 1.00 83.38 312 ILE A N 1
ATOM 2321 C CA . ILE A 1 312 ? -3.367 9.042 -22.978 1.00 83.38 312 ILE A CA 1
ATOM 2322 C C . ILE A 1 312 ? -4.044 7.791 -22.413 1.00 83.38 312 ILE A C 1
ATOM 2324 O O . ILE A 1 312 ? -4.192 7.659 -21.198 1.00 83.38 312 ILE A O 1
ATOM 2328 N N . ASP A 1 313 ? -4.401 6.843 -23.286 1.00 87.06 313 ASP A N 1
ATOM 2329 C CA . ASP A 1 313 ? -4.733 5.482 -22.847 1.00 87.06 313 ASP A CA 1
ATOM 2330 C C . ASP A 1 313 ? -3.441 4.822 -22.321 1.00 87.06 313 ASP A C 1
ATOM 2332 O O . ASP A 1 313 ? -2.453 4.763 -23.063 1.00 87.06 313 ASP A O 1
ATOM 2336 N N . PRO A 1 314 ? -3.409 4.304 -21.078 1.00 86.81 314 PRO A N 1
ATOM 2337 C CA . PRO A 1 314 ? -2.231 3.627 -20.538 1.00 86.81 314 PRO A CA 1
ATOM 2338 C C . PRO A 1 314 ? -1.728 2.458 -21.393 1.00 86.81 314 PRO A C 1
ATOM 2340 O O . PRO A 1 314 ? -0.540 2.153 -21.353 1.00 86.81 314 PRO A O 1
ATOM 2343 N N . ARG A 1 315 ? -2.580 1.821 -22.206 1.00 89.62 315 ARG A N 1
ATOM 2344 C CA . ARG A 1 315 ? -2.156 0.758 -23.134 1.00 89.62 315 ARG A CA 1
ATOM 2345 C C . ARG A 1 315 ? -1.169 1.246 -24.190 1.00 89.62 315 ARG A C 1
ATOM 2347 O O . ARG A 1 315 ? -0.381 0.447 -24.684 1.00 89.62 315 ARG A O 1
ATOM 2354 N N . ALA A 1 316 ? -1.170 2.538 -24.521 1.00 87.31 316 ALA A N 1
ATOM 2355 C CA . ALA A 1 316 ? -0.202 3.103 -25.456 1.00 87.31 316 ALA A CA 1
ATOM 2356 C C . ALA A 1 316 ? 1.242 2.962 -24.937 1.00 87.31 316 ALA A C 1
ATOM 2358 O O . ALA A 1 316 ? 2.142 2.670 -25.728 1.00 87.31 316 ALA A O 1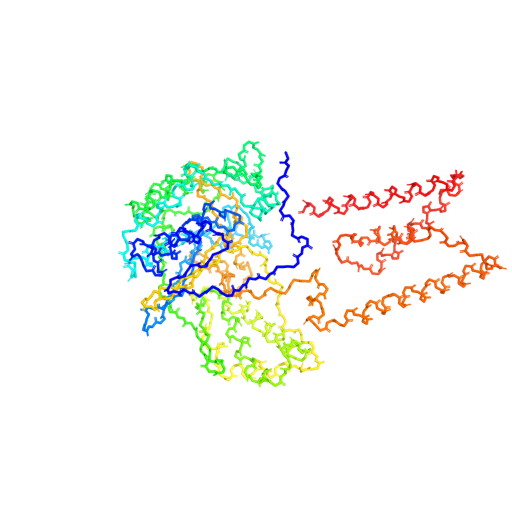
ATOM 2359 N N . LEU A 1 317 ? 1.440 3.067 -23.614 1.00 88.56 317 LEU A N 1
ATOM 2360 C CA . LEU A 1 317 ? 2.736 2.885 -22.943 1.00 88.56 317 LEU A CA 1
ATOM 2361 C C . LEU A 1 317 ? 3.235 1.431 -22.974 1.00 88.56 317 LEU A C 1
ATOM 2363 O O . LEU A 1 317 ? 4.397 1.174 -22.676 1.00 88.56 317 LEU A O 1
ATOM 2367 N N . LEU A 1 318 ? 2.366 0.483 -23.331 1.00 91.06 318 LEU A N 1
ATOM 2368 C CA . LEU A 1 318 ? 2.673 -0.946 -23.423 1.00 91.06 318 LEU A CA 1
ATOM 2369 C C . LEU A 1 318 ? 2.703 -1.448 -24.872 1.00 91.06 318 LEU A C 1
ATOM 2371 O O . LEU A 1 318 ? 2.862 -2.641 -25.103 1.00 91.06 318 LEU A O 1
ATOM 2375 N N . SER A 1 319 ? 2.525 -0.562 -25.856 1.00 90.38 319 SER A N 1
ATOM 2376 C CA . SER A 1 319 ? 2.576 -0.957 -27.264 1.00 90.38 319 SER A CA 1
ATOM 2377 C C . SER A 1 319 ? 3.996 -1.344 -27.678 1.00 90.38 319 SER A C 1
ATOM 2379 O O . SER A 1 319 ? 4.961 -0.689 -27.284 1.00 90.38 319 SER A O 1
ATOM 2381 N N . GLU A 1 320 ? 4.120 -2.367 -28.527 1.00 91.31 320 GLU A N 1
ATOM 2382 C CA . GLU A 1 320 ? 5.420 -2.859 -29.007 1.00 91.31 320 GLU A CA 1
ATOM 2383 C C . GLU A 1 320 ? 6.283 -1.729 -29.589 1.00 91.31 320 GLU A C 1
ATOM 2385 O O . GLU A 1 320 ? 7.432 -1.558 -29.193 1.00 91.31 320 GLU A O 1
ATOM 2390 N N . ALA A 1 321 ? 5.695 -0.879 -30.438 1.00 87.94 321 ALA A N 1
ATOM 2391 C CA . ALA A 1 321 ? 6.396 0.248 -31.052 1.00 87.94 321 ALA A CA 1
ATOM 2392 C C . ALA A 1 321 ? 6.908 1.273 -30.024 1.00 87.94 321 ALA A C 1
ATOM 2394 O O . ALA A 1 321 ? 7.993 1.831 -30.194 1.00 87.94 321 ALA A O 1
ATOM 2395 N N . TYR A 1 322 ? 6.147 1.531 -28.954 1.00 86.81 322 TYR A N 1
ATOM 2396 C CA . TYR A 1 322 ? 6.587 2.434 -27.894 1.00 86.81 322 TYR A CA 1
ATOM 2397 C C . TYR A 1 322 ? 7.722 1.813 -27.080 1.00 86.81 322 TYR A C 1
ATOM 2399 O O . TYR A 1 322 ? 8.745 2.458 -26.861 1.00 86.81 322 TYR A O 1
ATOM 2407 N N . LEU A 1 323 ? 7.582 0.548 -26.685 1.00 92.19 323 LEU A N 1
ATOM 2408 C CA . LEU A 1 323 ? 8.602 -0.161 -25.917 1.00 92.19 323 LEU A CA 1
ATOM 2409 C C . LEU A 1 323 ? 9.907 -0.322 -26.705 1.00 92.19 323 LEU A C 1
ATOM 2411 O O . LEU A 1 323 ? 10.976 -0.159 -26.123 1.00 92.19 323 LEU A O 1
ATOM 2415 N N . ASP A 1 324 ? 9.841 -0.545 -28.021 1.00 91.62 324 ASP A N 1
ATOM 2416 C CA . ASP A 1 324 ? 11.012 -0.547 -28.908 1.00 91.62 324 ASP A CA 1
ATOM 2417 C C . ASP A 1 324 ? 11.713 0.816 -28.913 1.00 91.62 324 ASP A C 1
ATOM 2419 O O . ASP A 1 324 ? 12.934 0.900 -28.754 1.00 91.62 324 ASP A O 1
ATOM 2423 N N . ALA A 1 325 ? 10.937 1.898 -29.031 1.00 86.94 325 ALA A N 1
ATOM 2424 C CA . ALA A 1 325 ? 11.468 3.255 -28.999 1.00 86.94 325 ALA A CA 1
ATOM 2425 C C . ALA A 1 325 ? 12.121 3.590 -27.649 1.00 86.94 325 ALA A C 1
ATOM 2427 O O . ALA A 1 325 ? 13.172 4.230 -27.623 1.00 86.94 325 ALA A O 1
ATOM 2428 N N . ARG A 1 326 ? 11.539 3.144 -26.526 1.00 89.81 326 ARG A N 1
ATOM 2429 C CA . ARG A 1 326 ? 12.123 3.330 -25.187 1.00 89.81 326 ARG A CA 1
ATOM 2430 C C . ARG A 1 326 ? 13.372 2.471 -24.996 1.00 89.81 326 ARG A C 1
ATOM 2432 O O . ARG A 1 326 ? 14.377 2.979 -24.507 1.00 89.81 326 ARG A O 1
ATOM 2439 N N . ALA A 1 327 ? 13.357 1.212 -25.434 1.00 92.38 327 ALA A N 1
ATOM 2440 C CA . ALA A 1 327 ? 14.500 0.307 -25.334 1.00 92.38 327 ALA A CA 1
ATOM 2441 C C . ALA A 1 327 ? 15.732 0.819 -26.095 1.00 92.38 327 ALA A C 1
ATOM 2443 O O . ALA A 1 327 ? 16.850 0.659 -25.603 1.00 92.38 327 ALA A O 1
ATOM 2444 N N . ALA A 1 328 ? 15.532 1.487 -27.237 1.00 93.25 328 ALA A N 1
ATOM 2445 C CA . ALA A 1 328 ? 16.599 2.093 -28.033 1.00 93.25 328 ALA A CA 1
ATOM 2446 C C . ALA A 1 328 ? 17.330 3.260 -27.333 1.00 93.25 328 ALA A C 1
ATOM 2448 O O . ALA A 1 328 ? 18.407 3.657 -27.778 1.00 93.25 328 ALA A O 1
ATOM 2449 N N . LEU A 1 329 ? 16.775 3.812 -26.245 1.00 89.81 329 LEU A N 1
ATOM 2450 C CA . LEU A 1 329 ? 17.408 4.880 -25.460 1.00 89.81 329 LEU A CA 1
ATOM 2451 C C . LEU A 1 329 ? 18.469 4.362 -24.479 1.00 89.81 329 LEU A C 1
ATOM 2453 O O . LEU A 1 329 ? 19.258 5.158 -23.968 1.00 89.81 329 LEU A O 1
ATOM 2457 N N . ILE A 1 330 ? 18.488 3.056 -24.197 1.00 91.25 330 ILE A N 1
ATOM 2458 C CA . ILE A 1 330 ? 19.441 2.458 -23.260 1.00 91.25 330 ILE A CA 1
ATOM 2459 C C . ILE A 1 330 ? 20.791 2.276 -23.958 1.00 91.25 330 ILE A C 1
ATOM 2461 O O . ILE A 1 330 ? 20.933 1.463 -24.871 1.00 91.25 330 ILE A O 1
ATOM 2465 N N . ASP A 1 331 ? 21.808 3.003 -23.491 1.00 89.75 331 ASP A N 1
ATOM 2466 C CA . ASP A 1 331 ? 23.201 2.754 -23.862 1.00 89.75 331 ASP A CA 1
ATOM 2467 C C . ASP A 1 331 ? 23.785 1.697 -22.909 1.00 89.75 331 ASP A C 1
ATOM 2469 O O . ASP A 1 331 ? 23.917 1.970 -21.713 1.00 89.75 331 ASP A O 1
ATOM 2473 N N . PRO A 1 332 ? 24.185 0.504 -23.386 1.00 86.38 332 PRO A N 1
ATOM 2474 C CA . PRO A 1 332 ? 24.689 -0.563 -22.520 1.00 86.38 332 PRO A CA 1
ATOM 2475 C C . PRO A 1 332 ? 26.008 -0.209 -21.814 1.00 86.38 332 PRO A C 1
ATOM 2477 O O . PRO A 1 332 ? 26.449 -0.941 -20.935 1.00 86.38 332 PRO A O 1
ATOM 2480 N N . ARG A 1 333 ? 26.670 0.894 -22.190 1.00 86.50 333 ARG A N 1
ATOM 2481 C CA . ARG A 1 333 ? 27.959 1.316 -21.617 1.00 86.50 333 ARG A CA 1
ATOM 2482 C C . ARG A 1 333 ? 27.877 2.614 -20.822 1.00 86.50 333 ARG A C 1
ATOM 2484 O O . ARG A 1 333 ? 28.904 3.067 -20.312 1.00 86.50 333 ARG A O 1
ATOM 2491 N N . ARG A 1 334 ? 26.704 3.246 -20.735 1.00 84.75 334 ARG A N 1
ATOM 2492 C CA . ARG A 1 334 ? 26.556 4.558 -20.099 1.00 84.75 334 ARG A CA 1
ATOM 2493 C C . ARG A 1 334 ? 25.179 4.718 -19.470 1.00 84.75 334 ARG A C 1
ATOM 2495 O O . ARG A 1 334 ? 24.170 4.554 -20.139 1.00 84.75 334 ARG A O 1
ATOM 2502 N N . ALA A 1 335 ? 25.151 5.111 -18.199 1.00 83.62 335 ALA A N 1
ATOM 2503 C CA . ALA A 1 335 ? 23.913 5.496 -17.532 1.00 83.62 335 ALA A CA 1
ATOM 2504 C C . ALA A 1 335 ? 23.356 6.791 -18.145 1.00 83.62 335 ALA A C 1
ATOM 2506 O O . ALA A 1 335 ? 24.082 7.784 -18.261 1.00 83.62 335 ALA A O 1
ATOM 2507 N N . GLY A 1 336 ? 22.085 6.779 -18.538 1.00 76.44 336 GLY A N 1
ATOM 2508 C CA . GLY A 1 336 ? 21.356 7.956 -19.002 1.00 76.44 336 GLY A CA 1
ATOM 2509 C C . GLY A 1 336 ? 20.789 8.775 -17.844 1.00 76.44 336 GLY A C 1
ATOM 2510 O O . GLY A 1 336 ? 20.669 8.293 -16.726 1.00 76.44 336 GLY A O 1
ATOM 2511 N N . ASP A 1 337 ? 20.406 10.021 -18.086 1.00 76.06 337 ASP A N 1
ATOM 2512 C CA . ASP A 1 337 ? 19.489 10.746 -17.203 1.00 76.06 337 ASP A CA 1
ATOM 2513 C C . ASP A 1 337 ? 18.226 11.014 -18.016 1.00 76.06 337 ASP A C 1
ATOM 2515 O O . ASP A 1 337 ? 18.229 11.833 -18.934 1.00 76.06 337 ASP A O 1
ATOM 2519 N N . PHE A 1 338 ? 17.179 10.236 -17.746 1.00 73.25 338 PHE A N 1
ATOM 2520 C CA . PHE A 1 338 ? 15.926 10.298 -18.497 1.00 73.25 338 PHE A CA 1
ATOM 2521 C C . PHE A 1 338 ? 14.941 11.322 -17.909 1.00 73.25 338 PHE A C 1
ATOM 2523 O O . PHE A 1 338 ? 13.829 11.452 -18.419 1.00 73.25 338 PHE A O 1
ATOM 2530 N N . GLY A 1 339 ? 15.355 12.073 -16.879 1.00 61.72 339 GLY A N 1
ATOM 2531 C CA . GLY A 1 339 ? 14.505 13.006 -16.148 1.00 61.72 339 GLY A CA 1
ATOM 2532 C C . GLY A 1 339 ? 13.540 12.328 -15.163 1.00 61.72 339 GLY A C 1
ATOM 2533 O O . GLY A 1 339 ? 13.430 11.108 -15.116 1.00 61.72 339 GLY A O 1
ATOM 2534 N N . ALA A 1 340 ? 12.849 13.172 -14.385 1.00 52.59 340 ALA A N 1
ATOM 2535 C CA . ALA A 1 340 ? 11.929 12.883 -13.271 1.00 52.59 340 ALA A CA 1
ATOM 2536 C C . ALA A 1 340 ? 12.476 12.038 -12.089 1.00 52.59 340 ALA A C 1
ATOM 2538 O O . ALA A 1 340 ? 13.183 11.051 -12.241 1.00 52.59 340 ALA A O 1
ATOM 2539 N N . GLY A 1 341 ? 12.177 12.526 -10.873 1.00 40.56 341 GLY A N 1
ATOM 2540 C CA . GLY A 1 341 ? 12.958 12.333 -9.641 1.00 40.56 341 GLY A CA 1
ATOM 2541 C C . GLY A 1 341 ? 12.673 11.093 -8.777 1.00 40.56 341 GLY A C 1
ATOM 2542 O O . GLY A 1 341 ? 12.078 10.109 -9.199 1.00 40.56 341 GLY A O 1
ATOM 2543 N N . ALA A 1 342 ? 13.163 11.135 -7.531 1.00 33.84 342 ALA A N 1
ATOM 2544 C CA . ALA A 1 342 ? 13.214 9.982 -6.629 1.00 33.84 342 ALA A CA 1
ATOM 2545 C C . ALA A 1 342 ? 11.840 9.592 -6.026 1.00 33.84 342 ALA A C 1
ATOM 2547 O O . ALA A 1 342 ? 11.092 10.467 -5.577 1.00 33.84 342 ALA A O 1
ATOM 2548 N N . PRO A 1 343 ? 11.528 8.284 -5.913 1.00 40.12 343 PRO A N 1
ATOM 2549 C CA . PRO A 1 343 ? 10.270 7.806 -5.345 1.00 40.12 343 PRO A CA 1
ATOM 2550 C C . PRO A 1 343 ? 10.139 8.127 -3.847 1.00 40.12 343 PRO A C 1
ATOM 2552 O O . PRO A 1 343 ? 11.090 8.021 -3.070 1.00 40.12 343 PRO A O 1
ATOM 2555 N N . ARG A 1 344 ? 8.920 8.475 -3.413 1.00 42.88 344 ARG A N 1
ATOM 2556 C CA . ARG A 1 344 ? 8.589 8.757 -2.005 1.00 42.88 344 ARG A CA 1
ATOM 2557 C C . ARG A 1 344 ? 8.470 7.464 -1.182 1.00 42.88 344 ARG A C 1
ATOM 2559 O O . ARG A 1 344 ? 7.854 6.477 -1.606 1.00 42.88 344 ARG A O 1
ATOM 2566 N N . GLN A 1 345 ? 9.052 7.463 0.019 1.00 38.41 345 GLN A N 1
ATOM 2567 C CA . GLN A 1 345 ? 8.985 6.336 0.957 1.00 38.41 345 GLN A CA 1
ATOM 2568 C C . GLN A 1 345 ? 7.557 6.176 1.499 1.00 38.41 345 GLN A C 1
ATOM 2570 O O . GLN A 1 345 ? 6.917 7.154 1.844 1.00 38.41 345 GLN A O 1
ATOM 2575 N N . GLY A 1 346 ? 7.056 4.943 1.575 1.00 39.31 346 GLY A N 1
ATOM 2576 C CA . GLY A 1 346 ? 5.716 4.621 2.077 1.00 39.31 346 GLY A CA 1
ATOM 2577 C C . GLY A 1 346 ? 5.722 3.224 2.696 1.00 39.31 346 GLY A C 1
ATOM 2578 O O . GLY A 1 346 ? 6.528 2.385 2.289 1.00 39.31 346 GLY A O 1
ATOM 2579 N N . GLY A 1 347 ? 4.875 2.996 3.699 1.00 47.88 347 GLY A N 1
ATOM 2580 C CA . GLY A 1 347 ? 4.678 1.699 4.353 1.00 47.88 347 GLY A CA 1
ATOM 2581 C C . GLY A 1 347 ? 3.383 1.059 3.854 1.00 47.88 347 GLY A C 1
ATOM 2582 O O . GLY A 1 347 ? 2.387 1.746 3.642 1.00 47.88 347 GLY A O 1
ATOM 2583 N N . THR A 1 348 ? 3.372 -0.241 3.580 1.00 62.94 348 THR A N 1
ATOM 2584 C CA . THR A 1 348 ? 2.205 -0.915 2.988 1.00 62.94 348 THR A CA 1
ATOM 2585 C C . THR A 1 348 ? 2.160 -2.369 3.426 1.00 62.94 348 THR A C 1
ATOM 2587 O O . THR A 1 348 ? 3.206 -3.011 3.499 1.00 62.94 348 THR A O 1
ATOM 2590 N N . VAL A 1 349 ? 0.955 -2.879 3.690 1.00 63.00 349 VAL A N 1
ATOM 2591 C CA . VAL A 1 349 ? 0.723 -4.299 3.957 1.00 63.00 349 VAL A CA 1
ATOM 2592 C C . VAL A 1 349 ? 0.299 -4.977 2.663 1.00 63.00 349 VAL A C 1
ATOM 2594 O O . VAL A 1 349 ? -0.687 -4.587 2.039 1.00 63.00 349 VAL A O 1
ATOM 2597 N N . TYR A 1 350 ? 1.048 -6.006 2.284 1.00 84.81 350 TYR A N 1
ATOM 2598 C CA . TYR A 1 350 ? 0.698 -6.929 1.212 1.00 84.81 350 TYR A CA 1
ATOM 2599 C C . TYR A 1 350 ? 0.280 -8.265 1.817 1.00 84.81 350 TYR A C 1
ATOM 2601 O O . TYR A 1 350 ? 0.886 -8.731 2.788 1.00 84.81 350 TYR A O 1
ATOM 2609 N N . LEU A 1 351 ? -0.723 -8.897 1.220 1.00 88.06 351 LEU A N 1
ATOM 2610 C CA . LEU A 1 351 ? -1.100 -10.258 1.551 1.00 88.06 351 LEU A CA 1
ATOM 2611 C C . LEU A 1 351 ? -1.511 -11.034 0.304 1.00 88.06 351 LEU A C 1
ATOM 2613 O O . LEU A 1 351 ? -1.996 -10.479 -0.682 1.00 88.06 351 LEU A O 1
ATOM 2617 N N . ALA A 1 352 ? -1.320 -12.345 0.366 1.00 89.94 352 ALA A N 1
ATOM 2618 C CA . ALA A 1 352 ? -1.727 -13.262 -0.681 1.00 89.94 352 ALA A CA 1
ATOM 2619 C C . ALA A 1 352 ? -2.406 -14.488 -0.078 1.00 89.94 352 ALA A C 1
ATOM 2621 O O . ALA A 1 352 ? -2.018 -14.960 0.993 1.00 89.94 352 ALA A O 1
ATOM 2622 N N . ALA A 1 353 ? -3.400 -15.018 -0.778 1.00 94.44 353 ALA A N 1
ATOM 2623 C CA . ALA A 1 353 ? -4.096 -16.232 -0.382 1.00 94.44 353 ALA A CA 1
ATOM 2624 C C . ALA A 1 353 ? -4.345 -17.121 -1.599 1.00 94.44 353 ALA A C 1
ATOM 2626 O O . ALA A 1 353 ? -4.664 -16.621 -2.675 1.00 94.44 353 ALA A O 1
ATOM 2627 N N . ALA A 1 354 ? -4.224 -18.433 -1.422 1.00 93.81 354 ALA A N 1
ATOM 2628 C CA . ALA A 1 354 ? -4.609 -19.421 -2.423 1.00 93.81 354 ALA A CA 1
ATOM 2629 C C . ALA A 1 354 ? -5.309 -20.601 -1.748 1.00 93.81 354 ALA A C 1
ATOM 2631 O O . ALA A 1 354 ? -4.905 -21.023 -0.658 1.00 93.81 354 ALA A O 1
ATOM 2632 N N . ASP A 1 355 ? -6.361 -21.120 -2.374 1.00 95.50 355 ASP A N 1
ATOM 2633 C CA . ASP A 1 355 ? -7.154 -22.219 -1.830 1.00 95.50 355 ASP A CA 1
ATOM 2634 C C . ASP A 1 355 ? -7.065 -23.511 -2.649 1.00 95.50 355 ASP A C 1
ATOM 2636 O O . ASP A 1 355 ? -6.401 -23.605 -3.680 1.00 95.50 355 ASP A O 1
ATOM 2640 N N . ALA A 1 356 ? -7.740 -24.540 -2.136 1.00 93.81 356 ALA A N 1
ATOM 2641 C CA . ALA A 1 356 ? -7.680 -25.887 -2.681 1.00 93.81 356 ALA A CA 1
ATOM 2642 C C . ALA A 1 356 ? -8.479 -26.058 -3.982 1.00 93.81 356 ALA A C 1
ATOM 2644 O O . ALA A 1 356 ? -8.320 -27.097 -4.624 1.00 93.81 356 ALA A O 1
ATOM 2645 N N . ASP A 1 357 ? -9.320 -25.079 -4.328 1.00 91.88 357 ASP A N 1
ATOM 2646 C CA . ASP A 1 357 ? -10.147 -25.061 -5.536 1.00 91.88 357 ASP A CA 1
ATOM 2647 C C . ASP A 1 357 ? -9.434 -24.302 -6.676 1.00 91.88 357 ASP A C 1
ATOM 2649 O O . ASP A 1 357 ? -9.939 -24.237 -7.795 1.00 91.88 357 ASP A O 1
ATOM 2653 N N . GLY A 1 358 ? -8.241 -23.754 -6.409 1.00 83.88 358 GLY A N 1
ATOM 2654 C CA . GLY A 1 358 ? -7.418 -23.041 -7.382 1.00 83.88 358 GLY A CA 1
ATOM 2655 C C . GLY A 1 358 ? -7.686 -21.539 -7.449 1.00 83.88 358 GLY A C 1
ATOM 2656 O O . GLY A 1 358 ? -7.128 -20.886 -8.328 1.00 83.88 358 GLY A O 1
ATOM 2657 N N . MET A 1 359 ? -8.493 -20.969 -6.544 1.00 95.38 359 MET A N 1
ATOM 2658 C CA . MET A 1 359 ? -8.661 -19.517 -6.448 1.00 95.38 359 MET A CA 1
ATOM 2659 C C . MET A 1 359 ? -7.422 -18.893 -5.802 1.00 95.38 359 MET A C 1
ATOM 2661 O O . MET A 1 359 ? -6.888 -19.418 -4.822 1.00 95.38 359 MET A O 1
ATOM 2665 N N . MET A 1 360 ? -6.979 -17.753 -6.333 1.00 94.50 360 MET A N 1
ATOM 2666 C CA . MET A 1 360 ? -5.827 -17.013 -5.815 1.00 94.50 360 MET A CA 1
ATOM 2667 C C . MET A 1 360 ? -6.142 -15.525 -5.708 1.00 94.50 360 MET A C 1
ATOM 2669 O O . MET A 1 360 ? -6.806 -14.954 -6.570 1.00 94.50 360 MET A O 1
ATOM 2673 N N . VAL A 1 361 ? -5.636 -14.889 -4.658 1.00 92.69 361 VAL A N 1
ATOM 2674 C CA . VAL A 1 361 ? -5.833 -13.467 -4.385 1.00 92.69 361 VAL A CA 1
ATOM 2675 C C . VAL A 1 361 ? -4.492 -12.829 -4.066 1.00 92.69 361 VAL A C 1
ATOM 2677 O O . VAL A 1 361 ? -3.778 -13.281 -3.172 1.00 92.69 361 VAL A O 1
ATOM 2680 N N . SER A 1 362 ? -4.187 -11.750 -4.774 1.00 93.62 362 SER A N 1
ATOM 2681 C CA . SER A 1 362 ? -3.161 -10.776 -4.424 1.00 93.62 362 SER A CA 1
ATOM 2682 C C . SER A 1 362 ? -3.877 -9.525 -3.925 1.00 93.62 362 SER A C 1
ATOM 2684 O O . SER A 1 362 ? -4.679 -8.943 -4.657 1.00 93.62 362 SER A O 1
ATOM 2686 N N . PHE A 1 363 ? -3.663 -9.148 -2.667 1.00 94.88 363 PHE A N 1
ATOM 2687 C CA . PHE A 1 363 ? -4.387 -8.057 -2.020 1.00 94.88 363 PHE A CA 1
ATOM 2688 C C . PHE A 1 363 ? -3.424 -7.130 -1.289 1.00 94.88 363 PHE A C 1
ATOM 2690 O O . PHE A 1 363 ? -2.444 -7.553 -0.674 1.00 94.88 363 PHE A O 1
ATOM 2697 N N . ILE A 1 364 ? -3.715 -5.838 -1.339 1.00 93.81 364 ILE A N 1
ATOM 2698 C CA . ILE A 1 364 ? -2.842 -4.819 -0.776 1.00 93.81 364 ILE A CA 1
ATOM 2699 C C . ILE A 1 364 ? -3.670 -3.629 -0.296 1.00 93.81 364 ILE A C 1
ATOM 2701 O O . ILE A 1 364 ? -4.557 -3.150 -1.001 1.00 93.81 364 ILE A O 1
ATOM 2705 N N . GLN A 1 365 ? -3.379 -3.154 0.915 1.00 94.69 365 GLN A N 1
ATOM 2706 C CA . GLN A 1 365 ? -4.007 -1.966 1.495 1.00 94.69 365 GLN A CA 1
ATOM 2707 C C . GLN A 1 365 ? -3.009 -1.170 2.334 1.00 94.69 365 GLN A C 1
ATOM 2709 O O . GLN A 1 365 ? -2.032 -1.720 2.853 1.00 94.69 365 GLN A O 1
ATOM 2714 N N . SER A 1 366 ? -3.203 0.145 2.424 1.00 91.56 366 SER A N 1
ATOM 2715 C CA . SER A 1 366 ? -2.217 1.017 3.065 1.00 91.56 366 SER A CA 1
ATOM 2716 C C . SER A 1 366 ? -2.771 2.389 3.418 1.00 91.56 366 SER A C 1
ATOM 2718 O O . SER A 1 366 ? -3.480 3.003 2.625 1.00 91.56 366 SER A O 1
ATOM 2720 N N . ASN A 1 367 ? -2.291 2.928 4.541 1.00 91.38 367 ASN A N 1
ATOM 2721 C CA . ASN A 1 367 ? -2.473 4.330 4.924 1.00 91.38 367 ASN A CA 1
ATOM 2722 C C . ASN A 1 367 ? -1.495 5.303 4.226 1.00 91.38 367 ASN A C 1
ATOM 2724 O O . ASN A 1 367 ? -1.490 6.489 4.536 1.00 91.38 367 ASN A O 1
ATOM 2728 N N . TYR A 1 368 ? -0.702 4.808 3.275 1.00 87.94 368 TYR A N 1
ATOM 2729 C CA . TYR A 1 368 ? 0.432 5.430 2.588 1.00 87.94 368 TYR A CA 1
ATOM 2730 C C . TYR A 1 368 ? 1.723 5.554 3.414 1.00 87.94 368 TYR A C 1
ATOM 2732 O O . TYR A 1 368 ? 2.582 4.676 3.312 1.00 87.94 368 TYR A O 1
ATOM 2740 N N . GLU A 1 369 ? 1.922 6.606 4.208 1.00 86.62 369 GLU A N 1
ATOM 2741 C CA . GLU A 1 369 ? 3.135 6.737 5.032 1.00 86.62 369 GLU A CA 1
ATOM 2742 C C . GLU A 1 369 ? 2.869 6.334 6.483 1.00 86.62 369 GLU A C 1
ATOM 2744 O O . GLU A 1 369 ? 2.359 7.115 7.277 1.00 86.62 369 GLU A O 1
ATOM 2749 N N . GLY A 1 370 ? 3.273 5.131 6.887 1.00 87.56 370 GLY A N 1
ATOM 2750 C CA . GLY A 1 370 ? 3.202 4.731 8.292 1.00 87.56 370 GLY A CA 1
ATOM 2751 C C . GLY A 1 370 ? 1.761 4.688 8.831 1.00 87.56 370 GLY A C 1
ATOM 2752 O O . GLY A 1 370 ? 0.927 3.942 8.323 1.00 87.56 370 GLY A O 1
ATOM 2753 N N . PHE A 1 371 ? 1.465 5.538 9.824 1.00 93.75 371 PHE A N 1
ATOM 2754 C CA . PHE A 1 371 ? 0.109 5.774 10.351 1.00 93.75 371 PHE A CA 1
ATOM 2755 C C . PHE A 1 371 ? -0.757 6.687 9.453 1.00 93.75 371 PHE A C 1
ATOM 2757 O O . PHE A 1 371 ? -1.865 7.066 9.827 1.00 93.75 371 PHE A O 1
ATOM 2764 N N . GLY A 1 372 ? -0.264 7.066 8.275 1.00 95.06 372 GLY A N 1
ATOM 2765 C CA . GLY A 1 372 ? -0.954 7.908 7.310 1.00 95.06 372 GLY A CA 1
ATOM 2766 C C . GLY A 1 372 ? -0.921 9.379 7.689 1.00 95.06 372 GLY A C 1
ATOM 2767 O O . GLY A 1 372 ? 0.134 9.959 7.935 1.00 95.06 372 GLY A O 1
ATOM 2768 N N . SER A 1 373 ? -2.096 9.999 7.750 1.00 96.81 373 SER A N 1
ATOM 2769 C CA . SER A 1 373 ? -2.230 11.417 8.107 1.00 96.81 373 SER A CA 1
ATOM 2770 C C . SER A 1 373 ? -1.918 11.693 9.577 1.00 96.81 373 SER A C 1
ATOM 2772 O O . SER A 1 373 ? -1.719 12.847 9.954 1.00 96.81 373 SER A O 1
ATOM 2774 N N . GLY A 1 374 ? -1.905 10.645 10.408 1.00 96.44 374 GLY A N 1
ATOM 2775 C CA . GLY A 1 374 ? -1.906 10.735 11.865 1.00 96.44 374 GLY A CA 1
ATOM 2776 C C . GLY A 1 374 ? -3.267 11.099 12.454 1.00 96.44 374 GLY A C 1
ATOM 2777 O O . GLY A 1 374 ? -3.447 10.974 13.657 1.00 96.44 374 GLY A O 1
ATOM 2778 N N . VAL A 1 375 ? -4.245 11.500 11.640 1.00 98.06 375 VAL A N 1
ATOM 2779 C CA . VAL A 1 375 ? -5.599 11.771 12.120 1.00 98.06 375 VAL A CA 1
ATOM 2780 C C . VAL A 1 375 ? -6.263 10.459 12.517 1.00 98.06 375 VAL A C 1
ATOM 2782 O O . VAL A 1 375 ? -6.317 9.510 11.729 1.00 98.06 375 VAL A O 1
ATOM 2785 N N . VAL A 1 376 ? -6.810 10.425 13.729 1.00 98.19 376 VAL A N 1
ATOM 2786 C CA . VAL A 1 376 ? -7.654 9.332 14.210 1.00 98.19 376 VAL A CA 1
ATOM 2787 C C . VAL A 1 376 ? -8.984 9.915 14.652 1.00 98.19 376 VAL A C 1
ATOM 2789 O O . VAL A 1 376 ? -9.014 10.848 15.448 1.00 98.19 376 VAL A O 1
ATOM 2792 N N . VAL A 1 377 ? -10.095 9.385 14.139 1.00 98.06 377 VAL A N 1
ATOM 2793 C CA . VAL A 1 377 ? -11.428 9.861 14.531 1.00 98.06 377 VAL A CA 1
ATOM 2794 C C . VAL A 1 377 ? -11.711 9.401 15.976 1.00 98.06 377 VAL A C 1
ATOM 2796 O O . VAL A 1 377 ? -11.795 8.187 16.213 1.00 98.06 377 VAL A O 1
ATOM 2799 N N . PRO A 1 378 ? -11.849 10.324 16.953 1.00 94.94 378 PRO A N 1
ATOM 2800 C CA . PRO A 1 378 ? -11.987 9.971 18.366 1.00 94.94 378 PRO A CA 1
ATOM 2801 C C . PRO A 1 378 ? -13.183 9.053 18.621 1.00 94.94 378 PRO A C 1
ATOM 2803 O O . PRO A 1 378 ? -14.215 9.174 17.964 1.00 94.94 378 PRO A O 1
ATOM 2806 N N . GLY A 1 379 ? -13.039 8.114 19.557 1.00 94.62 379 GLY A N 1
ATOM 2807 C CA . GLY A 1 379 ? -14.095 7.150 19.888 1.00 94.62 379 GLY A CA 1
ATOM 2808 C C . GLY A 1 379 ? -14.365 6.066 18.835 1.00 94.62 379 GLY A C 1
ATOM 2809 O O . GLY A 1 379 ? -15.214 5.215 19.073 1.00 94.62 379 GLY A O 1
ATOM 2810 N N . THR A 1 380 ? -13.634 6.039 17.711 1.00 97.69 380 THR A N 1
ATOM 2811 C CA . THR A 1 380 ? -13.811 5.016 16.653 1.00 97.69 380 THR A CA 1
ATOM 2812 C C . THR A 1 380 ? -12.556 4.186 16.377 1.00 97.69 380 THR A C 1
ATOM 2814 O O . THR A 1 380 ? -12.648 3.090 15.833 1.00 97.69 380 THR A O 1
ATOM 2817 N N . GLY A 1 381 ? -11.364 4.705 16.691 1.00 95.50 381 GLY A N 1
ATOM 2818 C CA . GLY A 1 381 ? -10.096 4.070 16.316 1.00 95.50 381 GLY A CA 1
ATOM 2819 C C . GLY A 1 381 ? -9.792 4.088 14.808 1.00 95.50 381 GLY A C 1
ATOM 2820 O O . GLY A 1 381 ? -8.814 3.473 14.384 1.00 95.50 381 GLY A O 1
ATOM 2821 N N . ILE A 1 382 ? -10.587 4.791 13.988 1.00 98.31 382 ILE A N 1
ATOM 2822 C CA . ILE A 1 382 ? -10.357 4.922 12.544 1.00 98.31 382 ILE A CA 1
ATOM 2823 C C . ILE A 1 382 ? -9.171 5.862 12.309 1.00 98.31 382 ILE A C 1
ATOM 2825 O O . ILE A 1 382 ? -9.308 7.083 12.391 1.00 98.31 382 ILE A O 1
ATOM 2829 N N . SER A 1 383 ? -8.008 5.284 12.005 1.00 97.12 383 SER A N 1
ATOM 2830 C CA . SER A 1 383 ? -6.812 6.004 11.556 1.00 97.12 383 SER A CA 1
ATOM 2831 C C . SER A 1 383 ? -6.856 6.235 10.049 1.00 97.12 383 SER A C 1
ATOM 2833 O O . SER A 1 383 ? -7.039 5.282 9.287 1.00 97.12 383 SER A O 1
ATOM 2835 N N . LEU A 1 384 ? -6.697 7.493 9.634 1.00 98.12 384 LEU A N 1
ATOM 2836 C CA . LEU A 1 384 ? -6.900 7.942 8.259 1.00 98.12 384 LEU A CA 1
ATOM 2837 C C . LEU A 1 384 ? -5.587 8.038 7.483 1.00 98.12 384 LEU A C 1
ATOM 2839 O O . LEU A 1 384 ? -4.593 8.595 7.957 1.00 98.12 384 LEU A O 1
ATOM 2843 N N . GLN A 1 385 ? -5.614 7.563 6.247 1.00 97.25 385 GLN A N 1
ATOM 2844 C CA . GLN A 1 385 ? -4.499 7.652 5.313 1.00 97.25 385 GLN A CA 1
ATOM 2845 C C . GLN A 1 385 ? -4.100 9.083 4.933 1.00 97.25 385 GLN A C 1
ATOM 2847 O O . GLN A 1 385 ? -4.927 9.988 4.958 1.00 97.25 385 GLN A O 1
ATOM 2852 N N . ASN A 1 386 ? -2.857 9.271 4.480 1.00 95.94 386 ASN A N 1
ATOM 2853 C CA . ASN A 1 386 ? -2.384 10.514 3.848 1.00 95.94 386 ASN A CA 1
ATOM 2854 C C . ASN A 1 386 ? -2.226 10.382 2.324 1.00 95.94 386 ASN A C 1
ATOM 2856 O O . ASN A 1 386 ? -1.317 10.955 1.719 1.00 95.94 386 ASN A O 1
ATOM 2860 N N . ARG A 1 387 ? -3.104 9.604 1.682 1.00 94.56 387 ARG A N 1
ATOM 2861 C CA . ARG A 1 387 ? -3.007 9.262 0.257 1.00 94.56 387 ARG A CA 1
ATOM 2862 C C . ARG A 1 387 ? -3.028 10.476 -0.677 1.00 94.56 387 ARG A C 1
ATOM 2864 O O . ARG A 1 387 ? -2.440 10.416 -1.753 1.00 94.56 387 ARG A O 1
ATOM 2871 N N . GLY A 1 388 ? -3.624 11.593 -0.259 1.00 94.62 388 GLY A N 1
ATOM 2872 C CA . GLY A 1 388 ? -3.630 12.851 -1.010 1.00 94.62 388 GLY A CA 1
ATOM 2873 C C . GLY A 1 388 ? -2.233 13.385 -1.332 1.00 94.62 388 GLY A C 1
ATOM 2874 O O . GLY A 1 388 ? -2.069 14.084 -2.328 1.00 94.62 388 GLY A O 1
ATOM 2875 N N . MET A 1 389 ? -1.204 12.974 -0.580 1.00 92.62 389 MET A N 1
ATOM 2876 C CA . MET A 1 389 ? 0.200 13.209 -0.932 1.00 92.62 389 MET A CA 1
ATOM 2877 C C . MET A 1 389 ? 0.589 12.714 -2.327 1.00 92.62 389 MET A C 1
ATOM 2879 O O . MET A 1 389 ? 1.612 13.145 -2.856 1.00 92.62 389 MET A O 1
ATOM 2883 N N . GLY A 1 390 ? -0.166 11.775 -2.895 1.00 89.69 390 GLY A N 1
ATOM 2884 C CA . GLY A 1 390 ? 0.070 11.273 -4.236 1.00 89.69 390 GLY A CA 1
ATOM 2885 C C . GLY A 1 390 ? -0.126 12.336 -5.312 1.00 89.69 390 GLY A C 1
ATOM 2886 O O . GLY A 1 390 ? 0.488 12.192 -6.354 1.00 89.69 390 GLY A O 1
ATOM 2887 N N . PHE A 1 391 ? -0.898 13.406 -5.084 1.00 93.62 391 PHE A N 1
ATOM 2888 C CA . PHE A 1 391 ? -1.110 14.453 -6.091 1.00 93.62 391 PHE A CA 1
ATOM 2889 C C . PHE A 1 391 ? 0.105 15.366 -6.311 1.00 93.62 391 PHE A C 1
ATOM 2891 O O . PHE A 1 391 ? 0.916 15.622 -5.415 1.00 93.62 391 PHE A O 1
ATOM 2898 N N . SER A 1 392 ? 0.161 15.937 -7.513 1.00 90.69 392 SER A N 1
ATOM 2899 C CA . SER A 1 392 ? 1.008 17.069 -7.878 1.00 90.69 392 SER A CA 1
ATOM 2900 C C . SER A 1 392 ? 0.251 18.394 -7.724 1.00 90.69 392 SER A C 1
ATOM 2902 O O . SER A 1 392 ? -0.952 18.482 -7.978 1.00 90.69 392 SER A O 1
ATOM 2904 N N . LEU A 1 393 ? 0.962 19.455 -7.337 1.00 91.56 393 LEU A N 1
ATOM 2905 C CA . LEU A 1 393 ? 0.442 20.830 -7.365 1.00 91.56 393 LEU A CA 1
ATOM 2906 C C . LEU A 1 393 ? 0.777 21.555 -8.678 1.00 91.56 393 LEU A C 1
ATOM 2908 O O . LEU A 1 393 ? 0.299 22.665 -8.915 1.00 91.56 393 LEU A O 1
ATOM 2912 N N . GLN A 1 394 ? 1.579 20.936 -9.550 1.00 88.50 394 GLN A N 1
ATOM 2913 C CA . GLN A 1 394 ? 2.006 21.532 -10.808 1.00 88.50 394 GLN A CA 1
ATOM 2914 C C . GLN A 1 394 ? 0.824 21.675 -11.777 1.00 88.50 394 GLN A C 1
ATOM 2916 O O . GLN A 1 394 ? 0.096 20.722 -12.067 1.00 88.50 394 GLN A O 1
ATOM 2921 N N . ALA A 1 395 ? 0.637 22.885 -12.306 1.00 88.88 395 ALA A N 1
ATOM 2922 C CA . ALA A 1 395 ? -0.373 23.147 -13.321 1.00 88.88 395 ALA A CA 1
ATOM 2923 C C . ALA A 1 395 ? -0.092 22.329 -14.594 1.00 88.88 395 ALA A C 1
ATOM 2925 O O . ALA A 1 395 ? 1.043 22.267 -15.058 1.00 88.88 395 ALA A O 1
ATOM 2926 N N . GLY A 1 396 ? -1.134 21.705 -15.149 1.00 85.12 396 GLY A N 1
ATOM 2927 C CA . GLY A 1 396 ? -1.037 20.874 -16.354 1.00 85.12 396 GLY A CA 1
ATOM 2928 C C . GLY A 1 396 ? -0.483 19.458 -16.143 1.00 85.12 396 GLY A C 1
ATOM 2929 O O . GLY A 1 396 ? -0.429 18.703 -17.105 1.00 85.12 396 GLY A O 1
ATOM 2930 N N . HIS A 1 397 ? -0.099 19.073 -14.920 1.00 88.56 397 HIS A N 1
ATOM 2931 C CA . HIS A 1 397 ? 0.376 17.717 -14.623 1.00 88.56 397 HIS A CA 1
ATOM 2932 C C . HIS A 1 397 ? -0.767 16.686 -14.698 1.00 88.56 397 HIS A C 1
ATOM 2934 O O . HIS A 1 397 ? -1.858 16.958 -14.195 1.00 88.56 397 HIS A O 1
ATOM 2940 N N . ALA A 1 398 ? -0.521 15.486 -15.248 1.00 84.44 398 ALA A N 1
ATOM 2941 C CA . ALA A 1 398 ? -1.542 14.431 -15.410 1.00 84.44 398 ALA A CA 1
ATOM 2942 C C . ALA A 1 398 ? -2.195 14.007 -14.078 1.00 84.44 398 ALA A C 1
ATOM 2944 O O . ALA A 1 398 ? -3.374 13.663 -14.010 1.00 84.44 398 ALA A O 1
ATOM 2945 N N . ASN A 1 399 ? -1.407 14.090 -13.009 1.00 90.50 399 ASN A N 1
ATOM 2946 C CA . ASN A 1 399 ? -1.779 13.798 -11.627 1.00 90.50 399 ASN A CA 1
ATOM 2947 C C . ASN A 1 399 ? -1.911 15.073 -10.759 1.00 90.50 399 ASN A C 1
ATOM 2949 O O . ASN A 1 399 ? -1.546 15.096 -9.582 1.00 90.50 399 ASN A O 1
ATOM 2953 N N . ARG A 1 400 ? -2.358 16.190 -11.343 1.00 93.00 400 ARG A N 1
ATOM 2954 C CA . ARG A 1 400 ? -2.637 17.415 -10.581 1.00 93.00 400 ARG A CA 1
ATOM 2955 C C . ARG A 1 400 ? -3.808 17.190 -9.616 1.00 93.00 400 ARG A C 1
ATOM 2957 O O . ARG A 1 400 ? -4.790 16.553 -9.983 1.00 93.00 400 ARG A O 1
ATOM 2964 N N . VAL A 1 401 ? -3.727 17.750 -8.406 1.00 94.94 401 VAL A N 1
ATOM 2965 C CA . VAL A 1 401 ? -4.852 17.748 -7.455 1.00 94.94 401 VAL A CA 1
ATOM 2966 C C . VAL A 1 401 ? -6.107 18.360 -8.084 1.00 94.94 401 VAL A C 1
ATOM 2968 O O . VAL A 1 401 ? -6.036 19.372 -8.784 1.00 94.94 401 VAL A O 1
ATOM 2971 N N . GLY A 1 402 ? -7.258 17.748 -7.827 1.00 94.12 402 GLY A N 1
ATOM 2972 C CA . GLY A 1 402 ? -8.542 18.239 -8.302 1.00 94.12 402 GLY A CA 1
ATOM 2973 C C . GLY A 1 402 ? -9.724 17.550 -7.622 1.00 94.12 402 GLY A C 1
ATOM 2974 O O . GLY A 1 402 ? -9.562 16.482 -7.018 1.00 94.12 402 GLY A O 1
ATOM 2975 N N . PRO A 1 403 ? -10.919 18.151 -7.719 1.00 95.75 403 PRO A N 1
ATOM 2976 C CA . PRO A 1 403 ? -12.102 17.672 -7.026 1.00 95.75 403 PRO A CA 1
ATOM 2977 C C . PRO A 1 403 ? -12.497 16.292 -7.548 1.00 95.75 403 PRO A C 1
ATOM 2979 O O . PRO A 1 403 ? -12.608 16.084 -8.754 1.00 95.75 403 PRO A O 1
ATOM 2982 N N . ARG A 1 404 ? -12.729 15.346 -6.632 1.00 95.31 404 ARG A N 1
ATOM 2983 C CA . ARG A 1 404 ? -13.137 13.964 -6.942 1.00 95.31 404 ARG A CA 1
ATOM 2984 C C . ARG A 1 404 ? -12.162 13.166 -7.822 1.00 95.31 404 ARG A C 1
ATOM 2986 O O . ARG A 1 404 ? -12.520 12.070 -8.248 1.00 95.31 404 ARG A O 1
ATOM 2993 N N . LEU A 1 405 ? -10.938 13.637 -8.054 1.00 94.50 405 LEU A N 1
ATOM 2994 C CA . LEU A 1 405 ? -9.896 12.842 -8.713 1.00 94.50 405 LEU A CA 1
ATOM 2995 C C . LEU A 1 405 ? -9.267 11.857 -7.726 1.00 94.50 405 LEU A C 1
ATOM 2997 O O . LEU A 1 405 ? -9.328 12.058 -6.511 1.00 94.50 405 LEU A O 1
ATOM 3001 N N . ARG A 1 406 ? -8.645 10.795 -8.225 1.00 94.00 406 ARG A N 1
ATOM 3002 C CA . ARG A 1 406 ? -7.822 9.887 -7.427 1.00 94.00 406 ARG A CA 1
ATOM 3003 C C . ARG A 1 406 ? -6.344 10.267 -7.538 1.00 94.00 406 ARG A C 1
ATOM 3005 O O . ARG A 1 406 ? -5.855 10.478 -8.646 1.00 94.00 406 ARG A O 1
ATOM 3012 N N . PRO A 1 407 ? -5.611 10.323 -6.417 1.00 91.69 407 PRO A N 1
ATOM 3013 C CA . PRO A 1 407 ? -4.172 10.563 -6.449 1.00 91.69 407 PRO A CA 1
ATOM 3014 C C . PRO A 1 407 ? -3.432 9.376 -7.069 1.00 91.69 407 PRO A C 1
ATOM 3016 O O . PRO A 1 407 ? -3.861 8.228 -6.912 1.00 91.69 407 PRO A O 1
ATOM 3019 N N . LEU A 1 408 ? -2.282 9.634 -7.697 1.00 87.44 408 LEU A N 1
ATOM 3020 C CA . LEU A 1 408 ? -1.335 8.585 -8.078 1.00 87.44 408 LEU A CA 1
ATOM 3021 C C . LEU A 1 408 ? -1.029 7.700 -6.870 1.00 87.44 408 LEU A C 1
ATOM 3023 O O . LEU A 1 408 ? -0.661 8.164 -5.786 1.00 87.44 408 LEU A O 1
ATOM 3027 N N . HIS A 1 409 ? -1.188 6.401 -7.073 1.00 78.69 409 HIS A N 1
ATOM 3028 C CA . HIS A 1 409 ? -1.075 5.419 -6.025 1.00 78.69 409 HIS A CA 1
ATOM 3029 C C . HIS A 1 409 ? 0.263 4.704 -6.102 1.00 78.69 409 HIS A C 1
ATOM 3031 O O . HIS A 1 409 ? 0.580 4.037 -7.084 1.00 78.69 409 HIS A O 1
ATOM 3037 N N . THR A 1 410 ? 1.011 4.734 -5.002 1.00 63.56 410 THR A N 1
ATOM 3038 C CA . THR A 1 410 ? 2.272 3.993 -4.897 1.00 63.56 410 THR A CA 1
ATOM 3039 C C . THR A 1 410 ? 2.099 2.494 -4.649 1.00 63.56 410 THR A C 1
ATOM 3041 O O . THR A 1 410 ? 3.077 1.802 -4.369 1.00 63.56 410 THR A O 1
ATOM 3044 N N . ILE A 1 411 ? 0.854 2.011 -4.651 1.00 58.16 411 ILE A N 1
ATOM 3045 C CA . ILE A 1 411 ? 0.554 0.587 -4.543 1.00 58.16 411 ILE A CA 1
ATOM 3046 C C . ILE A 1 411 ? 0.701 0.014 -5.950 1.00 58.16 411 ILE A C 1
ATOM 3048 O O . ILE A 1 411 ? -0.007 0.419 -6.861 1.00 58.16 411 ILE A O 1
ATOM 3052 N N . GLY A 1 412 ? 1.680 -0.862 -6.092 1.00 45.53 412 GLY A N 1
ATOM 3053 C CA . GLY A 1 412 ? 2.234 -1.434 -7.316 1.00 45.53 412 GLY A CA 1
ATOM 3054 C C . GLY A 1 412 ? 3.608 -1.961 -6.907 1.00 45.53 412 GLY A C 1
ATOM 3055 O O . GLY A 1 412 ? 4.261 -1.308 -6.081 1.00 45.53 412 GLY A O 1
ATOM 3056 N N . PHE A 1 413 ? 3.992 -3.165 -7.340 1.00 33.16 413 PHE A N 1
ATOM 3057 C CA . PHE A 1 413 ? 5.175 -3.863 -6.822 1.00 33.16 413 PHE A CA 1
ATOM 3058 C C . PHE A 1 413 ? 6.392 -2.925 -6.726 1.00 33.16 413 PHE A C 1
ATOM 3060 O O . PHE A 1 413 ? 6.833 -2.337 -7.709 1.00 33.16 413 PHE A O 1
ATOM 3067 N N . ARG A 1 414 ? 6.926 -2.752 -5.509 1.00 32.62 414 ARG A N 1
ATOM 3068 C CA . ARG A 1 414 ? 8.161 -1.996 -5.272 1.00 32.62 414 ARG A CA 1
ATOM 3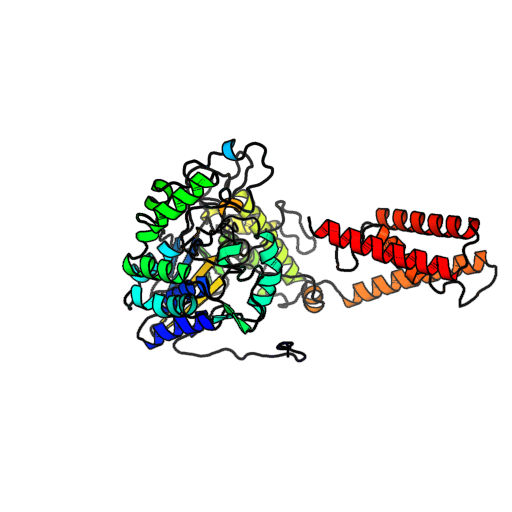069 C C . ARG A 1 414 ? 9.317 -2.980 -5.183 1.00 32.62 414 ARG A C 1
ATOM 3071 O O . ARG A 1 414 ? 9.382 -3.762 -4.238 1.00 32.62 414 ARG A O 1
ATOM 3078 N N . VAL A 1 415 ? 10.255 -2.892 -6.118 1.00 27.34 415 VAL A N 1
ATOM 3079 C CA . VAL A 1 415 ? 11.594 -3.459 -5.937 1.00 27.34 415 VAL A CA 1
ATOM 3080 C C . VAL A 1 415 ? 12.390 -2.461 -5.097 1.00 27.34 415 VAL A C 1
ATOM 3082 O O . VAL A 1 415 ? 12.660 -1.343 -5.528 1.00 27.34 415 VAL A O 1
ATOM 3085 N N . PHE A 1 416 ? 12.720 -2.836 -3.862 1.00 25.16 416 PHE A N 1
ATOM 3086 C CA . PHE A 1 416 ? 13.620 -2.061 -3.012 1.00 25.16 416 PHE A CA 1
ATOM 3087 C C . PHE A 1 416 ? 15.052 -2.573 -3.181 1.00 25.16 416 PHE A C 1
ATOM 3089 O O . PHE A 1 416 ? 15.349 -3.703 -2.804 1.00 25.16 416 PHE A O 1
ATOM 3096 N N . ALA A 1 417 ? 15.956 -1.714 -3.651 1.00 28.20 417 ALA A N 1
ATOM 3097 C CA . ALA A 1 417 ? 17.393 -1.869 -3.445 1.00 28.20 417 ALA A CA 1
ATOM 3098 C C . ALA A 1 417 ? 17.822 -0.859 -2.369 1.00 28.20 417 ALA A C 1
ATOM 3100 O O . ALA A 1 417 ? 17.803 0.349 -2.600 1.00 28.20 417 ALA A O 1
ATOM 3101 N N . VAL A 1 418 ? 18.144 -1.330 -1.159 1.00 29.52 418 VAL A N 1
ATOM 3102 C CA . VAL A 1 418 ? 18.562 -0.460 -0.044 1.00 29.52 418 VAL A CA 1
ATOM 3103 C C . VAL A 1 418 ? 20.073 -0.557 0.161 1.00 29.52 418 VAL A C 1
ATOM 3105 O O . VAL A 1 418 ? 20.607 -1.594 0.556 1.00 29.52 418 VAL A O 1
ATOM 3108 N N . GLY A 1 419 ? 20.754 0.563 -0.088 1.00 35.00 419 GLY A N 1
ATOM 3109 C CA . GLY A 1 419 ? 22.176 0.775 0.166 1.00 35.00 419 GLY A CA 1
ATOM 3110 C C . GLY A 1 419 ? 22.471 1.068 1.638 1.00 35.00 419 GLY A C 1
ATOM 3111 O O . GLY A 1 419 ? 22.545 2.217 2.055 1.00 35.00 419 GLY A O 1
ATOM 3112 N N . SER A 1 420 ? 22.671 0.012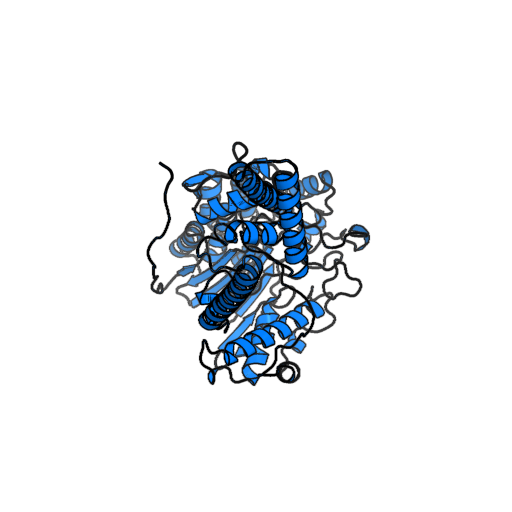 2.415 1.00 39.62 420 SER A N 1
ATOM 3113 C CA . SER A 1 420 ? 23.475 0.008 3.654 1.00 39.62 420 SER A CA 1
ATOM 3114 C C . SER A 1 420 ? 24.099 -1.371 3.916 1.00 39.62 420 SER A C 1
ATOM 3116 O O . SER A 1 420 ? 24.601 -1.655 5.000 1.00 39.62 420 SER A O 1
ATOM 3118 N N . ASN A 1 421 ? 24.070 -2.234 2.899 1.00 48.50 421 ASN A N 1
ATOM 3119 C CA . ASN A 1 421 ? 24.466 -3.628 2.953 1.00 48.50 421 ASN A CA 1
ATOM 3120 C C . ASN A 1 421 ? 25.601 -3.853 1.943 1.00 48.50 421 ASN A C 1
ATOM 3122 O O . ASN A 1 421 ? 25.439 -3.598 0.750 1.00 48.50 421 ASN A O 1
ATOM 3126 N N . GLU A 1 422 ? 26.755 -4.316 2.424 1.00 50.72 422 GLU A N 1
ATOM 3127 C CA . GLU A 1 422 ? 27.937 -4.603 1.603 1.00 50.72 422 GLU A CA 1
ATOM 3128 C C . GLU A 1 422 ? 27.649 -5.637 0.505 1.00 50.72 422 GLU A C 1
ATOM 3130 O O . GLU A 1 422 ? 28.125 -5.481 -0.620 1.00 50.72 422 GLU A O 1
ATOM 3135 N N . GLN A 1 423 ? 26.799 -6.629 0.790 1.00 44.94 423 GLN A N 1
ATOM 3136 C CA . GLN A 1 423 ? 26.327 -7.565 -0.228 1.00 44.94 423 GLN A CA 1
ATOM 3137 C C . GLN A 1 423 ? 25.453 -6.860 -1.260 1.00 44.94 423 GLN A C 1
ATOM 3139 O O . GLN A 1 423 ? 25.670 -7.063 -2.444 1.00 44.94 423 GLN A O 1
ATOM 3144 N N . ALA A 1 424 ? 24.548 -5.967 -0.851 1.00 40.53 424 ALA A N 1
ATOM 3145 C CA . ALA A 1 424 ? 23.725 -5.214 -1.797 1.00 40.53 424 ALA A CA 1
ATOM 3146 C C . ALA A 1 424 ? 24.570 -4.292 -2.693 1.00 40.53 424 ALA A C 1
ATOM 3148 O O . ALA A 1 424 ? 24.328 -4.227 -3.886 1.00 40.53 424 ALA A O 1
ATOM 3149 N N . ALA A 1 425 ? 25.608 -3.633 -2.167 1.00 45.12 425 ALA A N 1
ATOM 3150 C CA . ALA A 1 425 ? 26.514 -2.817 -2.980 1.00 45.12 425 ALA A CA 1
ATOM 3151 C C . ALA A 1 425 ? 27.326 -3.665 -3.977 1.00 45.12 425 ALA A C 1
ATOM 3153 O O . ALA A 1 425 ? 27.484 -3.268 -5.131 1.00 45.12 425 ALA A O 1
ATOM 3154 N N . SER A 1 426 ? 27.794 -4.844 -3.551 1.00 47.25 426 SER A N 1
ATOM 3155 C CA . SER A 1 426 ? 28.479 -5.802 -4.427 1.00 47.25 426 SER A CA 1
ATOM 3156 C C . SER A 1 426 ? 27.550 -6.356 -5.510 1.00 47.25 426 SER A C 1
ATOM 3158 O O . SER A 1 426 ? 27.968 -6.482 -6.658 1.00 47.25 426 SER A O 1
ATOM 3160 N N . ILE A 1 427 ? 26.297 -6.642 -5.149 1.00 42.62 427 ILE A N 1
ATOM 3161 C CA . ILE A 1 427 ? 25.234 -7.098 -6.053 1.00 42.62 427 ILE A CA 1
ATOM 3162 C C . ILE A 1 427 ? 24.749 -5.949 -6.949 1.00 42.62 427 ILE A C 1
ATOM 3164 O O . ILE A 1 427 ? 24.259 -6.214 -8.023 1.00 42.62 427 ILE A O 1
ATOM 3168 N N . CYS A 1 428 ? 24.955 -4.675 -6.599 1.00 36.22 428 CYS A N 1
ATOM 3169 C CA . CYS A 1 428 ? 24.697 -3.519 -7.472 1.00 36.22 428 CYS A CA 1
ATOM 3170 C C . CYS A 1 428 ? 25.891 -3.159 -8.383 1.00 36.22 428 CYS A C 1
ATOM 3172 O O . CYS A 1 428 ? 25.982 -2.035 -8.876 1.00 36.22 428 CYS A O 1
ATOM 3174 N N . GLY A 1 429 ? 26.859 -4.064 -8.568 1.00 37.56 429 GLY A N 1
ATOM 3175 C CA . GLY A 1 429 ? 28.006 -3.855 -9.462 1.00 37.56 429 GLY A CA 1
ATOM 3176 C C . GLY A 1 429 ? 29.062 -2.866 -8.950 1.00 37.56 429 GLY A C 1
ATOM 3177 O O . GLY A 1 429 ? 30.063 -2.609 -9.629 1.00 37.56 429 GLY A O 1
ATOM 3178 N N . ILE A 1 430 ? 28.909 -2.343 -7.729 1.00 47.66 430 ILE A N 1
ATOM 3179 C CA . ILE A 1 430 ? 29.968 -1.583 -7.071 1.00 47.66 430 ILE A CA 1
ATOM 3180 C C . ILE A 1 430 ? 31.031 -2.600 -6.670 1.00 47.66 430 ILE A C 1
ATOM 3182 O O . ILE A 1 430 ? 30.795 -3.473 -5.840 1.00 47.66 430 ILE A O 1
ATOM 3186 N N . ARG A 1 431 ? 32.233 -2.495 -7.248 1.00 59.91 431 ARG A N 1
ATOM 3187 C CA . ARG A 1 431 ? 33.377 -3.346 -6.881 1.00 59.91 431 ARG A CA 1
ATOM 3188 C C . ARG A 1 431 ? 33.863 -2.966 -5.484 1.00 59.91 431 ARG A C 1
ATOM 3190 O O . ARG A 1 431 ? 34.906 -2.326 -5.356 1.00 59.91 431 ARG A O 1
ATOM 3197 N N . VAL A 1 432 ? 33.113 -3.346 -4.448 1.00 64.81 432 VAL A N 1
ATOM 3198 C CA . VAL A 1 432 ? 33.310 -2.919 -3.055 1.00 64.81 432 VAL A CA 1
ATOM 3199 C C . VAL A 1 432 ? 34.756 -3.126 -2.625 1.00 64.81 432 VAL A C 1
ATOM 3201 O O . VAL A 1 432 ? 35.360 -2.228 -2.047 1.00 64.81 432 VAL A O 1
ATOM 3204 N N . HIS A 1 433 ? 35.363 -4.251 -3.008 1.00 69.94 433 HIS A N 1
ATOM 3205 C CA . HIS A 1 433 ? 36.761 -4.524 -2.699 1.00 69.94 433 HIS A CA 1
ATOM 3206 C C . HIS A 1 433 ? 37.732 -3.531 -3.364 1.00 69.94 433 HIS A C 1
ATOM 3208 O O . HIS A 1 433 ? 38.677 -3.082 -2.718 1.00 69.94 433 HIS A O 1
ATOM 3214 N N . ARG A 1 434 ? 37.504 -3.135 -4.626 1.00 67.94 434 ARG A N 1
ATOM 3215 C CA . ARG A 1 434 ? 38.330 -2.122 -5.308 1.00 67.94 434 ARG A CA 1
ATOM 3216 C C . ARG A 1 434 ? 38.084 -0.724 -4.762 1.00 67.94 434 ARG A C 1
ATOM 3218 O O . ARG A 1 434 ? 39.036 0.031 -4.651 1.00 67.94 434 ARG A O 1
ATOM 3225 N N . VAL A 1 435 ? 36.845 -0.390 -4.406 1.00 64.25 435 VAL A N 1
ATOM 3226 C CA . VAL A 1 435 ? 36.505 0.910 -3.810 1.00 64.25 435 VAL A CA 1
ATOM 3227 C C . VAL A 1 435 ? 37.125 1.037 -2.420 1.00 64.25 435 VAL A C 1
ATOM 3229 O O . VAL A 1 435 ? 37.749 2.053 -2.135 1.00 64.25 435 VAL A O 1
ATOM 3232 N N . LYS A 1 436 ? 37.055 -0.012 -1.589 1.00 69.81 436 LYS A N 1
ATOM 3233 C CA . LYS A 1 436 ? 37.747 -0.065 -0.293 1.00 69.81 436 LYS A CA 1
ATOM 3234 C C . LYS A 1 436 ? 39.261 0.037 -0.474 1.00 69.81 436 LYS A C 1
ATOM 3236 O O . LYS A 1 436 ? 39.873 0.890 0.157 1.00 69.81 436 LYS A O 1
ATOM 3241 N N . ILE A 1 437 ? 39.859 -0.761 -1.367 1.00 77.69 437 ILE A N 1
ATOM 3242 C CA . ILE A 1 437 ? 41.302 -0.675 -1.656 1.00 77.69 437 ILE A CA 1
ATOM 3243 C C . ILE A 1 437 ? 41.675 0.729 -2.134 1.00 77.69 437 ILE A C 1
ATOM 3245 O O . ILE A 1 437 ? 42.637 1.287 -1.628 1.00 77.69 437 ILE A O 1
ATOM 3249 N N . ALA A 1 438 ? 40.928 1.319 -3.069 1.00 71.69 438 ALA A N 1
ATOM 3250 C CA . ALA A 1 438 ? 41.209 2.653 -3.588 1.00 71.69 438 ALA A CA 1
ATOM 3251 C C . ALA A 1 438 ? 41.082 3.721 -2.496 1.00 71.69 438 ALA A C 1
ATOM 3253 O O . ALA A 1 438 ? 41.949 4.581 -2.395 1.00 71.69 438 ALA A O 1
ATOM 3254 N N . ALA A 1 439 ? 40.062 3.642 -1.639 1.00 70.50 439 ALA A N 1
ATOM 3255 C CA . ALA A 1 439 ? 39.894 4.554 -0.513 1.00 70.50 439 ALA A CA 1
ATOM 3256 C C . ALA A 1 439 ? 41.053 4.439 0.492 1.00 70.50 439 ALA A C 1
ATOM 3258 O O . ALA A 1 439 ? 41.631 5.457 0.871 1.00 70.50 439 ALA A O 1
ATOM 3259 N N . PHE A 1 440 ? 41.451 3.218 0.868 1.00 77.31 440 PHE A N 1
ATOM 3260 C CA . PHE A 1 440 ? 42.600 2.993 1.751 1.00 77.31 440 PHE A CA 1
ATOM 3261 C C . PHE A 1 440 ? 43.931 3.378 1.096 1.00 77.31 440 PHE A C 1
ATOM 3263 O O . PHE A 1 440 ? 44.789 3.937 1.771 1.00 77.31 440 PHE A O 1
ATOM 3270 N N . ALA A 1 441 ? 44.098 3.145 -0.207 1.00 83.25 441 ALA A N 1
ATOM 3271 C CA . ALA A 1 441 ? 45.288 3.536 -0.955 1.00 83.25 441 ALA A CA 1
ATOM 3272 C C . ALA A 1 441 ? 45.402 5.061 -1.050 1.00 83.25 441 ALA A C 1
ATOM 3274 O O . ALA A 1 441 ? 46.445 5.605 -0.712 1.00 83.25 441 ALA A O 1
ATOM 3275 N N . ILE A 1 442 ? 44.322 5.762 -1.414 1.00 80.19 442 ILE A N 1
ATOM 3276 C CA . ILE A 1 442 ? 44.280 7.230 -1.448 1.00 80.19 442 ILE A CA 1
ATOM 3277 C C . ILE A 1 442 ? 44.554 7.800 -0.052 1.00 80.19 442 ILE A C 1
ATOM 3279 O O . ILE A 1 442 ? 45.399 8.682 0.091 1.00 80.19 442 ILE A O 1
ATOM 3283 N N . CYS A 1 443 ? 43.901 7.270 0.988 1.00 78.94 443 CYS A N 1
ATOM 3284 C CA . CYS A 1 443 ? 44.135 7.692 2.369 1.00 78.94 443 CYS A CA 1
ATOM 3285 C C . CYS A 1 443 ? 45.592 7.454 2.797 1.00 78.94 443 CYS A C 1
ATOM 3287 O O . CYS A 1 443 ? 46.213 8.340 3.381 1.00 78.94 443 CYS A O 1
ATOM 3289 N N . GLY A 1 444 ? 46.160 6.291 2.469 1.00 84.06 444 GLY A N 1
ATOM 3290 C CA . GLY A 1 444 ? 47.550 5.943 2.759 1.00 84.06 444 GLY A CA 1
ATOM 3291 C C . GLY A 1 444 ? 48.554 6.827 2.018 1.00 84.06 444 GLY A C 1
ATOM 3292 O O . GLY A 1 444 ? 49.513 7.297 2.622 1.00 84.06 444 GLY A O 1
ATOM 3293 N N . THR A 1 445 ? 48.322 7.126 0.736 1.00 87.94 445 THR A N 1
ATOM 3294 C CA . THR A 1 445 ? 49.170 8.031 -0.055 1.00 87.94 445 THR A CA 1
ATOM 3295 C C . THR A 1 445 ? 49.121 9.458 0.482 1.00 87.94 445 THR A C 1
ATOM 3297 O O . THR A 1 445 ? 50.167 10.086 0.630 1.00 87.94 445 THR A O 1
ATOM 3300 N N . LEU A 1 446 ? 47.933 9.968 0.820 1.00 84.62 446 LEU A N 1
ATOM 3301 C CA . LEU A 1 446 ? 47.783 11.302 1.404 1.00 84.62 446 LEU A CA 1
ATOM 3302 C C . LEU A 1 446 ? 48.441 11.392 2.788 1.00 84.62 446 LEU A C 1
ATOM 3304 O O . LEU A 1 446 ? 49.133 12.370 3.063 1.00 84.62 446 LEU A O 1
ATOM 3308 N N . ALA A 1 447 ? 48.294 10.361 3.626 1.00 82.88 447 ALA A N 1
ATOM 3309 C CA . ALA A 1 447 ? 48.978 10.277 4.915 1.00 82.88 447 ALA A CA 1
ATOM 3310 C C . ALA A 1 447 ? 50.507 10.206 4.751 1.00 82.88 447 ALA A C 1
ATOM 3312 O O . ALA A 1 447 ? 51.233 10.887 5.471 1.00 82.88 447 ALA A O 1
ATOM 3313 N N . GLY A 1 448 ? 51.002 9.449 3.767 1.00 85.06 448 GLY A N 1
ATOM 3314 C CA . GLY A 1 448 ? 52.427 9.373 3.439 1.00 85.06 448 GLY A CA 1
ATOM 3315 C C . GLY A 1 448 ? 52.996 10.710 2.956 1.00 85.06 448 GLY A C 1
ATOM 3316 O O . GLY A 1 448 ? 54.052 11.134 3.423 1.00 85.06 448 GLY A O 1
ATOM 3317 N N . LEU A 1 449 ? 52.274 11.418 2.083 1.00 88.19 449 LEU A N 1
ATOM 3318 C CA . LEU A 1 449 ? 52.659 12.750 1.610 1.00 88.19 449 LEU A CA 1
ATOM 3319 C C . LEU A 1 449 ? 52.657 13.775 2.754 1.00 88.19 449 LEU A C 1
ATOM 3321 O O . LEU A 1 449 ? 53.602 14.550 2.888 1.00 88.19 449 LEU A O 1
ATOM 3325 N N . ALA A 1 450 ? 51.641 13.743 3.620 1.00 83.94 450 ALA A N 1
ATOM 3326 C CA . ALA A 1 450 ? 51.596 14.572 4.821 1.00 83.94 450 ALA A CA 1
ATOM 3327 C C . ALA A 1 450 ? 52.762 14.260 5.776 1.00 83.94 450 ALA A C 1
ATOM 3329 O O . ALA A 1 450 ? 53.396 15.184 6.283 1.00 83.94 450 ALA A O 1
ATOM 3330 N N . GLY A 1 451 ? 53.095 12.980 5.969 1.00 83.44 451 GLY A N 1
ATOM 3331 C CA . GLY A 1 451 ? 54.243 12.543 6.764 1.00 83.44 451 GLY A CA 1
ATOM 3332 C C . GLY A 1 451 ? 55.579 13.024 6.194 1.00 83.44 451 GLY A C 1
ATOM 3333 O O . GLY A 1 451 ? 56.424 13.506 6.944 1.00 83.44 451 GLY A O 1
ATOM 3334 N N . PHE A 1 452 ? 55.752 12.982 4.870 1.00 86.88 452 PHE A N 1
ATOM 3335 C CA . PHE A 1 452 ? 56.942 13.510 4.198 1.00 86.88 452 PHE A CA 1
ATOM 3336 C C . PHE A 1 452 ? 57.078 15.029 4.375 1.00 86.88 452 PHE A C 1
ATOM 3338 O O . PHE A 1 452 ? 58.149 15.519 4.732 1.00 86.88 452 PHE A O 1
ATOM 3345 N N . LEU A 1 453 ? 55.986 15.778 4.193 1.00 87.50 453 LEU A N 1
ATOM 3346 C CA . LEU A 1 453 ? 55.960 17.225 4.425 1.00 87.50 453 LEU A CA 1
ATOM 3347 C C . LEU A 1 453 ? 56.251 17.575 5.890 1.00 87.50 453 LEU A C 1
ATOM 3349 O O . LEU A 1 453 ? 56.967 18.537 6.168 1.00 87.50 453 LEU A O 1
ATOM 3353 N N . LEU A 1 454 ? 55.732 16.783 6.831 1.00 83.56 454 LEU A N 1
ATOM 3354 C CA . LEU A 1 454 ? 55.986 16.960 8.256 1.00 83.56 454 LEU A CA 1
ATOM 3355 C C . LEU A 1 454 ? 57.453 16.677 8.605 1.00 83.56 454 LEU A C 1
ATOM 3357 O O . LEU A 1 454 ? 58.063 17.473 9.311 1.00 83.56 454 LEU A O 1
ATOM 3361 N N . ALA A 1 455 ? 58.043 15.610 8.061 1.00 85.75 455 ALA A N 1
ATOM 3362 C CA . ALA A 1 455 ? 59.458 15.295 8.245 1.00 85.75 455 ALA A CA 1
ATOM 3363 C C . ALA A 1 455 ? 60.370 16.378 7.647 1.00 85.75 455 ALA A C 1
ATOM 3365 O O . ALA A 1 455 ? 61.347 16.773 8.280 1.00 85.75 455 ALA A O 1
ATOM 3366 N N . ALA A 1 456 ? 60.023 16.921 6.475 1.00 88.38 456 ALA A N 1
ATOM 3367 C CA . ALA A 1 456 ? 60.726 18.056 5.878 1.00 88.38 456 ALA A CA 1
ATOM 3368 C C . ALA A 1 456 ? 60.609 19.323 6.744 1.00 88.38 456 ALA A C 1
ATOM 3370 O O . ALA A 1 456 ? 61.578 20.063 6.906 1.00 88.38 456 ALA A O 1
ATOM 3371 N N . ARG A 1 457 ? 59.446 19.563 7.357 1.00 84.38 457 ARG A N 1
ATOM 3372 C CA . ARG A 1 457 ? 59.235 20.694 8.270 1.00 84.38 457 ARG A CA 1
ATOM 3373 C C . ARG A 1 457 ? 60.002 20.542 9.585 1.00 84.38 457 ARG A C 1
ATOM 3375 O O . ARG A 1 457 ? 60.542 21.523 10.084 1.00 84.38 457 ARG A O 1
ATOM 3382 N N . LEU A 1 458 ? 60.040 19.334 10.142 1.00 83.38 458 LEU A N 1
ATOM 3383 C CA . LEU A 1 458 ? 60.733 19.010 11.394 1.00 83.38 458 LEU A CA 1
ATOM 3384 C C . LEU A 1 458 ? 62.224 18.698 11.193 1.00 83.38 458 LEU A C 1
ATOM 3386 O O . LEU A 1 458 ? 62.924 18.456 12.175 1.00 83.38 458 LEU A O 1
ATOM 3390 N N . GLN A 1 459 ? 62.691 18.655 9.937 1.00 87.44 459 GLN A N 1
ATOM 3391 C CA . GLN A 1 459 ? 64.042 18.236 9.531 1.00 87.44 459 GLN A CA 1
ATOM 3392 C C . GLN A 1 459 ? 64.466 16.879 10.136 1.00 87.44 459 GLN A C 1
ATOM 3394 O O . GLN A 1 459 ? 65.649 16.582 10.279 1.00 87.44 459 GLN A O 1
ATOM 3399 N N . SER A 1 460 ? 63.495 16.051 10.531 1.00 84.00 460 SER A N 1
ATOM 3400 C CA . SER A 1 460 ? 63.702 14.772 11.206 1.00 84.00 460 SER A CA 1
ATOM 3401 C C . SER A 1 460 ? 62.477 13.870 11.036 1.00 84.00 460 SER A C 1
ATOM 3403 O O . SER A 1 460 ? 61.334 14.331 11.033 1.00 84.00 460 SER A O 1
ATOM 3405 N N . GLY A 1 461 ? 62.710 12.566 10.870 1.00 80.25 461 GLY A N 1
ATOM 3406 C CA . GLY A 1 461 ? 61.652 11.561 10.778 1.00 80.25 461 GLY A CA 1
ATOM 3407 C C . GLY A 1 461 ? 61.285 11.030 12.159 1.00 80.25 461 GLY A C 1
ATOM 3408 O O . GLY A 1 461 ? 61.889 10.069 12.623 1.00 80.25 461 GLY A O 1
ATOM 3409 N N . GLN A 1 462 ? 60.311 11.652 12.821 1.00 80.00 462 GLN A N 1
ATOM 3410 C CA . GLN A 1 462 ? 59.803 11.191 14.115 1.00 80.00 462 GLN A CA 1
ATOM 3411 C C . GLN A 1 462 ? 58.533 10.342 13.929 1.00 80.00 462 GLN A C 1
ATOM 3413 O O . GLN A 1 462 ? 57.517 10.879 13.484 1.00 80.00 462 GLN A O 1
ATOM 3418 N N . PRO A 1 463 ? 58.539 9.045 14.301 1.00 74.00 463 PRO A N 1
ATOM 3419 C CA . PRO A 1 463 ? 57.385 8.157 14.112 1.00 74.00 463 PRO A CA 1
ATOM 3420 C C . PRO A 1 463 ? 56.123 8.594 14.868 1.00 74.00 463 PRO A C 1
ATOM 3422 O O . PRO A 1 463 ? 55.017 8.241 14.477 1.00 74.00 463 PRO A O 1
ATOM 3425 N N . THR A 1 464 ? 56.284 9.372 15.939 1.00 80.00 464 THR A N 1
ATOM 3426 C CA . THR A 1 464 ? 55.196 9.855 16.801 1.00 80.00 464 THR A CA 1
ATOM 3427 C C . THR A 1 464 ? 54.716 11.264 16.447 1.00 80.00 464 THR A C 1
ATOM 3429 O O . THR A 1 464 ? 53.763 11.753 17.044 1.00 80.00 464 THR A O 1
ATOM 3432 N N . ALA A 1 465 ? 55.320 11.941 15.463 1.00 74.88 465 ALA A N 1
ATOM 3433 C CA . ALA A 1 465 ? 54.978 13.333 15.149 1.00 74.88 465 ALA A CA 1
ATOM 3434 C C . ALA A 1 465 ? 53.546 13.525 14.605 1.00 74.88 465 ALA A C 1
ATOM 3436 O O . ALA A 1 465 ? 53.028 14.639 14.636 1.00 74.88 465 ALA A O 1
ATOM 3437 N N . GLY A 1 466 ? 52.911 12.453 14.119 1.00 70.25 466 GLY A N 1
ATOM 3438 C CA . GLY A 1 466 ? 51.520 12.439 13.652 1.00 70.25 466 GLY A CA 1
ATOM 3439 C C . GLY A 1 466 ? 50.529 11.796 14.626 1.00 70.25 466 GLY A C 1
ATOM 3440 O O . GLY A 1 466 ? 49.386 11.557 14.243 1.00 70.25 466 GLY A O 1
ATOM 3441 N N . GLU A 1 467 ? 50.945 11.474 15.853 1.00 78.25 467 GLU A N 1
ATOM 3442 C CA . GLU A 1 467 ? 50.064 10.868 16.853 1.00 78.25 467 GLU A CA 1
ATOM 3443 C C . GLU A 1 467 ? 48.877 11.810 17.144 1.00 78.25 467 GLU A C 1
ATOM 3445 O O . GLU A 1 467 ? 49.070 13.003 17.398 1.00 78.25 467 GLU A O 1
ATOM 3450 N N . PHE A 1 468 ? 47.644 11.289 17.108 1.00 72.44 468 PHE A N 1
ATOM 3451 C CA . PHE A 1 468 ? 46.387 12.028 17.313 1.00 72.44 468 PHE A CA 1
ATOM 3452 C C . PHE A 1 468 ? 45.928 12.934 16.158 1.00 72.44 468 PHE A C 1
ATOM 3454 O O . PHE A 1 468 ? 44.909 13.632 16.278 1.00 72.44 468 PHE A O 1
ATOM 3461 N N . TYR A 1 469 ? 46.613 12.922 15.011 1.00 79.25 469 TYR A N 1
ATOM 3462 C CA . TYR A 1 469 ? 46.147 13.648 13.823 1.00 79.25 469 TYR A CA 1
ATOM 3463 C C . TYR A 1 469 ? 44.887 13.017 13.229 1.00 79.25 469 TYR A C 1
ATOM 3465 O O . TYR A 1 469 ? 44.080 13.726 12.630 1.00 79.25 469 TYR A O 1
ATOM 3473 N N . GLU A 1 470 ? 44.655 11.727 13.465 1.00 78.31 470 GLU A N 1
ATOM 3474 C CA . GLU A 1 470 ? 43.425 11.033 13.100 1.00 78.31 470 GLU A CA 1
ATOM 3475 C C . GLU A 1 470 ? 42.191 11.675 13.746 1.00 78.31 470 GLU A C 1
ATOM 3477 O O . GLU A 1 470 ? 41.194 11.918 13.066 1.00 78.31 470 GLU A O 1
ATOM 3482 N N . LEU A 1 471 ? 42.275 12.048 15.028 1.00 79.81 471 LEU A N 1
ATOM 3483 C CA . LEU A 1 471 ? 41.167 12.681 15.742 1.00 79.81 471 LEU A CA 1
ATOM 3484 C C . LEU A 1 471 ? 40.875 14.074 15.175 1.00 79.81 471 LEU A C 1
ATOM 3486 O O . LEU A 1 471 ? 39.720 14.454 14.997 1.00 79.81 471 LEU A O 1
ATOM 3490 N N . THR A 1 472 ? 41.932 14.814 14.838 1.00 79.00 472 THR A N 1
ATOM 3491 C CA . THR A 1 472 ? 41.829 16.145 14.227 1.00 79.00 472 THR A CA 1
ATOM 3492 C C . THR A 1 472 ? 41.253 16.071 12.812 1.00 79.00 472 THR A C 1
ATOM 3494 O O . THR A 1 472 ? 40.409 16.890 12.449 1.00 79.00 472 THR A O 1
ATOM 3497 N N . ALA A 1 473 ? 41.654 15.070 12.024 1.00 82.94 473 ALA A N 1
ATOM 3498 C CA . ALA A 1 473 ? 41.135 14.840 10.680 1.00 82.94 473 ALA A CA 1
ATOM 3499 C C . ALA A 1 473 ? 39.643 14.472 10.708 1.00 82.94 473 ALA A C 1
ATOM 3501 O O . ALA A 1 473 ? 38.857 15.038 9.948 1.00 82.94 473 ALA A O 1
ATOM 3502 N N . ILE A 1 474 ? 39.234 13.591 11.628 1.00 83.12 474 ILE A N 1
ATOM 3503 C CA . ILE A 1 474 ? 37.822 13.246 11.838 1.00 83.12 474 ILE A CA 1
ATOM 3504 C C . ILE A 1 474 ? 37.034 14.489 12.268 1.00 83.12 474 ILE A C 1
ATOM 3506 O O . ILE A 1 474 ? 35.999 14.787 11.674 1.00 83.12 474 ILE A O 1
ATOM 3510 N N . ALA A 1 475 ? 37.534 15.255 13.243 1.00 82.50 475 ALA A N 1
ATOM 3511 C CA . ALA A 1 475 ? 36.880 16.474 13.717 1.00 82.50 475 ALA A CA 1
ATOM 3512 C C . ALA A 1 475 ? 36.668 17.498 12.599 1.00 82.50 475 ALA A C 1
ATOM 3514 O O . ALA A 1 475 ? 35.574 18.036 12.462 1.00 82.50 475 ALA A O 1
ATOM 3515 N N . ALA A 1 476 ? 37.685 17.726 11.768 1.00 84.94 476 ALA A N 1
ATOM 3516 C CA . ALA A 1 476 ? 37.607 18.638 10.636 1.00 84.94 476 ALA A CA 1
ATOM 3517 C C . ALA A 1 476 ? 36.539 18.210 9.618 1.00 84.94 476 ALA A C 1
ATOM 3519 O O . ALA A 1 476 ? 35.750 19.029 9.153 1.00 84.94 476 ALA A O 1
ATOM 3520 N N . VAL A 1 477 ? 36.477 16.919 9.292 1.00 83.75 477 VAL A N 1
ATOM 3521 C CA . VAL A 1 477 ? 35.502 16.387 8.331 1.00 83.75 477 VAL A CA 1
ATOM 3522 C C . VAL A 1 477 ? 34.073 16.470 8.880 1.00 83.75 477 VAL A C 1
ATOM 3524 O O . VAL A 1 477 ? 33.170 16.898 8.159 1.00 83.75 477 VAL A O 1
ATOM 3527 N N . VAL A 1 478 ? 33.875 16.150 10.163 1.00 82.75 478 VAL A N 1
ATOM 3528 C CA . VAL A 1 478 ? 32.570 16.240 10.843 1.00 82.75 478 VAL A CA 1
ATOM 3529 C C . VAL A 1 478 ? 32.110 17.689 10.984 1.00 82.75 478 VAL A C 1
ATOM 3531 O O . VAL A 1 478 ? 30.949 18.001 10.730 1.00 82.75 478 VAL A O 1
ATOM 3534 N N . LEU A 1 479 ? 33.019 18.604 11.320 1.00 82.62 479 LEU A N 1
ATOM 3535 C CA . LEU A 1 479 ? 32.725 20.034 11.399 1.00 82.62 479 LEU A CA 1
ATOM 3536 C C . LEU A 1 479 ? 32.394 20.630 10.021 1.00 82.62 479 LEU A C 1
ATOM 3538 O O . LEU A 1 479 ? 31.569 21.534 9.913 1.00 82.62 479 LEU A O 1
ATOM 3542 N N . GLY A 1 480 ? 32.972 20.060 8.960 1.00 80.50 480 GLY A N 1
ATOM 3543 C CA . GLY A 1 480 ? 32.577 20.284 7.569 1.00 80.50 480 GLY A CA 1
ATOM 3544 C C . GLY A 1 480 ? 31.204 19.705 7.191 1.00 80.50 480 GLY A C 1
ATOM 3545 O O . GLY A 1 480 ? 30.803 19.782 6.033 1.00 80.50 480 GLY A O 1
ATOM 3546 N N . GLY A 1 481 ? 30.458 19.129 8.133 1.00 73.56 481 GLY A N 1
ATOM 3547 C CA . GLY A 1 481 ? 29.091 18.656 7.921 1.00 73.56 481 GLY A CA 1
ATOM 3548 C C . GLY A 1 481 ? 28.975 17.236 7.369 1.00 73.56 481 GLY A C 1
ATOM 3549 O O . GLY A 1 481 ? 27.896 16.864 6.921 1.00 73.56 481 GLY A O 1
ATOM 3550 N N . ALA A 1 482 ? 30.046 16.436 7.385 1.00 75.56 482 ALA A N 1
ATOM 3551 C CA . ALA A 1 482 ? 29.943 15.013 7.075 1.00 75.56 482 ALA A CA 1
ATOM 3552 C C . ALA A 1 482 ? 29.429 14.236 8.302 1.00 75.56 482 ALA A C 1
ATOM 3554 O O . ALA A 1 482 ? 30.090 14.182 9.341 1.00 75.56 482 ALA A O 1
ATOM 3555 N N . ALA A 1 483 ? 28.249 13.626 8.179 1.00 68.75 483 ALA A N 1
ATOM 3556 C CA . ALA A 1 483 ? 27.605 12.901 9.271 1.00 68.75 483 ALA A CA 1
ATOM 3557 C C . ALA A 1 483 ? 28.316 11.572 9.595 1.00 68.75 483 ALA A C 1
ATOM 3559 O O . ALA A 1 483 ? 28.571 10.748 8.715 1.00 68.75 483 ALA A O 1
ATOM 3560 N N . LEU A 1 484 ? 28.553 11.308 10.886 1.00 64.81 484 LEU A N 1
ATOM 3561 C CA . LEU A 1 484 ? 29.196 10.072 11.371 1.00 64.81 484 LEU A CA 1
ATOM 3562 C C . LEU A 1 484 ? 28.326 8.813 11.198 1.00 64.81 484 LEU A C 1
ATOM 3564 O O . LEU A 1 484 ? 28.841 7.699 11.252 1.00 64.81 484 LEU A O 1
ATOM 3568 N N . LYS A 1 485 ? 27.009 8.975 11.013 1.00 55.53 485 LYS A N 1
ATOM 3569 C CA . LYS A 1 485 ? 26.034 7.878 10.861 1.00 55.53 485 LYS A CA 1
ATOM 3570 C C . LYS A 1 485 ? 25.555 7.670 9.416 1.00 55.53 485 LYS A C 1
ATOM 3572 O O . LYS A 1 485 ? 24.631 6.891 9.198 1.00 55.53 485 LYS A O 1
ATOM 3577 N N . GLY A 1 486 ? 26.203 8.327 8.451 1.00 52.25 486 GLY A N 1
ATOM 3578 C CA . GLY A 1 486 ? 25.838 8.309 7.032 1.00 52.25 486 GLY A CA 1
ATOM 3579 C C . GLY A 1 486 ? 25.093 9.577 6.606 1.00 52.25 486 GLY A C 1
ATOM 3580 O O . GLY A 1 486 ? 24.192 10.036 7.301 1.00 52.25 486 GLY A O 1
ATOM 3581 N N . GLY A 1 487 ? 25.500 10.143 5.467 1.00 55.00 487 GLY A N 1
ATOM 3582 C CA . GLY A 1 487 ? 25.003 11.400 4.901 1.00 55.00 487 GLY A CA 1
ATOM 3583 C C . GLY A 1 487 ? 25.884 11.875 3.736 1.00 55.00 487 GLY A C 1
ATOM 3584 O O . GLY A 1 487 ? 26.853 11.203 3.377 1.00 55.00 487 GLY A O 1
ATOM 3585 N N . GLU A 1 488 ? 25.567 13.025 3.141 1.00 53.91 488 GLU A N 1
ATOM 3586 C CA . GLU A 1 488 ? 26.360 13.617 2.053 1.00 53.91 488 GLU A CA 1
ATOM 3587 C C . GLU A 1 488 ? 27.467 14.535 2.597 1.00 53.91 488 GLU A C 1
ATOM 3589 O O . GLU A 1 488 ? 27.194 15.517 3.284 1.00 53.91 488 GLU A O 1
ATOM 3594 N N . GLY A 1 489 ? 28.728 14.243 2.263 1.00 62.47 489 GLY A N 1
ATOM 3595 C CA . GLY A 1 489 ? 29.876 15.103 2.565 1.00 62.47 489 GLY A CA 1
ATOM 3596 C C . GLY A 1 489 ? 30.394 15.809 1.311 1.00 62.47 489 GLY A C 1
ATOM 3597 O O . GLY A 1 489 ? 30.590 15.173 0.277 1.00 62.47 489 GLY A O 1
ATOM 3598 N N . LYS A 1 490 ? 30.656 17.121 1.392 1.00 73.38 490 LYS A N 1
ATOM 3599 C CA . LYS A 1 490 ? 31.282 17.895 0.303 1.00 73.38 490 LYS A CA 1
ATOM 3600 C C . LYS A 1 490 ? 32.729 18.226 0.651 1.00 73.38 490 LYS A C 1
ATOM 3602 O O . LYS A 1 490 ? 32.987 18.785 1.715 1.00 73.38 490 LYS A O 1
ATOM 3607 N N . LEU A 1 491 ? 33.649 17.975 -0.285 1.00 76.69 491 LEU A N 1
ATOM 3608 C CA . LEU A 1 491 ? 35.088 18.239 -0.126 1.00 76.69 491 LEU A CA 1
ATOM 3609 C C . LEU A 1 491 ? 35.374 19.670 0.355 1.00 76.69 491 LEU A C 1
ATOM 3611 O O . LEU A 1 491 ? 36.170 19.872 1.269 1.00 76.69 491 LEU A O 1
ATOM 3615 N N . PHE A 1 492 ? 34.689 20.658 -0.226 1.00 81.12 492 PHE A N 1
ATOM 3616 C CA . PHE A 1 492 ? 34.853 22.065 0.138 1.00 81.12 492 PHE A CA 1
ATOM 3617 C C . PHE A 1 492 ? 34.569 22.322 1.623 1.00 81.12 492 PHE A C 1
ATOM 3619 O O . PHE A 1 492 ? 35.334 23.008 2.296 1.00 81.12 492 PHE A O 1
ATOM 3626 N N . ASN A 1 493 ? 33.511 21.722 2.166 1.00 80.81 493 ASN A N 1
ATOM 3627 C CA . ASN A 1 493 ? 33.152 21.932 3.560 1.00 80.81 493 ASN A CA 1
ATOM 3628 C C . ASN A 1 493 ? 34.143 21.242 4.506 1.00 80.81 493 ASN A C 1
ATOM 3630 O O . ASN A 1 493 ? 34.447 21.780 5.568 1.00 80.81 493 ASN A O 1
ATOM 3634 N N . SER A 1 494 ? 34.700 20.091 4.117 1.00 83.19 494 SER A N 1
ATOM 3635 C CA . SER A 1 494 ? 35.778 19.446 4.876 1.00 83.19 494 SER A CA 1
ATOM 3636 C C . SER A 1 494 ? 37.035 20.317 4.923 1.00 83.19 494 SER A C 1
ATOM 3638 O O . SER A 1 494 ? 37.660 20.410 5.974 1.00 83.19 494 SER A O 1
ATOM 3640 N N . VAL A 1 495 ? 37.371 21.022 3.836 1.00 84.81 495 VAL A N 1
ATOM 3641 C CA . VAL A 1 495 ? 38.469 22.007 3.832 1.00 84.81 495 VAL A CA 1
ATOM 3642 C C . VAL A 1 495 ? 38.183 23.150 4.810 1.00 84.81 495 VAL A C 1
ATOM 3644 O O . VAL A 1 495 ? 39.058 23.508 5.597 1.00 84.81 495 VAL A O 1
ATOM 3647 N N . VAL A 1 496 ? 36.957 23.682 4.828 1.00 85.62 496 VAL A N 1
ATOM 3648 C CA . VAL A 1 496 ? 36.542 24.700 5.813 1.00 85.62 496 VAL A CA 1
ATOM 3649 C C . VAL A 1 496 ? 36.682 24.171 7.245 1.00 85.62 496 VAL A C 1
ATOM 3651 O O . VAL A 1 496 ? 37.230 24.858 8.105 1.00 85.62 496 VAL A O 1
ATOM 3654 N N . GLY A 1 497 ? 36.266 22.929 7.497 1.00 87.00 497 GLY A N 1
ATOM 3655 C CA . GLY A 1 497 ? 36.439 22.279 8.792 1.00 87.00 497 GLY A CA 1
ATOM 3656 C C . GLY A 1 497 ? 37.908 22.129 9.202 1.00 87.00 497 GLY A C 1
ATOM 3657 O O . GLY A 1 497 ? 38.243 22.399 10.354 1.00 87.00 497 GLY A O 1
ATOM 3658 N N . VAL A 1 498 ? 38.810 21.800 8.267 1.00 88.06 498 VAL A N 1
ATOM 3659 C CA . VAL A 1 498 ? 40.265 21.762 8.521 1.00 88.06 498 VAL A CA 1
ATOM 3660 C C . VAL A 1 498 ? 40.780 23.139 8.937 1.00 88.06 498 VAL A C 1
ATOM 3662 O O . VAL A 1 498 ? 41.509 23.239 9.923 1.00 88.06 498 VAL A O 1
ATOM 3665 N N . PHE A 1 499 ? 40.373 24.208 8.247 1.00 88.00 499 PHE A N 1
ATOM 3666 C CA . PHE A 1 499 ? 40.759 25.573 8.620 1.00 88.00 499 PHE A CA 1
ATOM 3667 C C . PHE A 1 499 ? 40.313 25.938 10.035 1.00 88.00 499 PHE A C 1
ATOM 3669 O O . PHE A 1 499 ? 41.101 26.502 10.794 1.00 88.00 499 PHE A O 1
ATOM 3676 N N . ILE A 1 500 ? 39.083 25.584 10.413 1.00 86.75 500 ILE A N 1
ATOM 3677 C CA . ILE A 1 500 ? 38.575 25.850 11.762 1.00 86.75 500 ILE A CA 1
ATOM 3678 C C . ILE A 1 500 ? 39.387 25.074 12.808 1.00 86.75 500 ILE A C 1
ATOM 3680 O O . ILE A 1 500 ? 39.760 25.646 13.831 1.00 86.75 500 ILE A O 1
ATOM 3684 N N . MET A 1 501 ? 39.727 23.810 12.541 1.00 86.44 501 MET A N 1
ATOM 3685 C CA . MET A 1 501 ? 40.545 23.006 13.456 1.00 86.44 501 MET A CA 1
ATOM 3686 C C . MET A 1 501 ? 41.965 23.561 13.622 1.00 86.44 501 MET A C 1
ATOM 3688 O O . MET A 1 501 ? 42.474 23.618 14.742 1.00 86.44 501 MET A O 1
ATOM 3692 N N . VAL A 1 502 ? 42.594 24.019 12.536 1.00 85.56 502 VAL A N 1
ATOM 3693 C CA . VAL A 1 502 ? 43.928 24.640 12.581 1.00 85.56 502 VAL A CA 1
ATOM 3694 C C . VAL A 1 502 ? 43.894 25.970 13.340 1.00 85.56 502 VAL A C 1
ATOM 3696 O O . VAL A 1 502 ? 44.766 26.225 14.171 1.00 85.56 502 VAL A O 1
ATOM 3699 N N . LEU A 1 503 ? 42.876 26.804 13.103 1.00 88.00 503 LEU A N 1
ATOM 3700 C CA . LEU A 1 503 ? 42.685 28.059 13.834 1.00 88.00 503 LEU A CA 1
ATOM 3701 C C . LEU A 1 503 ? 42.481 27.813 15.329 1.00 88.00 503 LEU A C 1
ATOM 3703 O O . LEU A 1 503 ? 43.135 28.463 16.142 1.00 88.00 503 LEU A O 1
ATOM 3707 N N . LEU A 1 504 ? 41.633 26.849 15.689 1.00 86.75 504 LEU A N 1
ATOM 3708 C CA . LEU A 1 504 ? 41.391 26.481 17.080 1.00 86.75 504 LEU A CA 1
ATOM 3709 C C . LEU A 1 504 ? 42.686 26.033 17.770 1.00 86.75 504 LEU A C 1
ATOM 3711 O O . LEU A 1 504 ? 42.996 26.517 18.857 1.00 86.75 504 LEU A O 1
ATOM 3715 N N . GLY A 1 505 ? 43.474 25.170 17.122 1.00 84.06 505 GLY A N 1
ATOM 3716 C CA . GLY A 1 505 ? 44.768 24.730 17.648 1.00 84.06 505 GLY A CA 1
ATOM 3717 C C . GLY A 1 505 ? 45.742 25.890 17.875 1.00 84.06 505 GLY A C 1
ATOM 3718 O O . GLY A 1 505 ? 46.341 25.994 18.944 1.00 84.06 505 GLY A O 1
ATOM 3719 N N . ASN A 1 506 ? 45.852 26.809 16.911 1.00 85.88 506 ASN A N 1
ATOM 3720 C CA . ASN A 1 506 ? 46.724 27.980 17.029 1.00 85.88 506 ASN A CA 1
ATOM 3721 C C . ASN A 1 506 ? 46.285 28.926 18.156 1.00 85.88 506 ASN A C 1
ATOM 3723 O O . ASN A 1 506 ? 47.131 29.400 18.911 1.00 85.88 506 ASN A O 1
ATOM 3727 N N . VAL A 1 507 ? 44.979 29.174 18.299 1.00 89.88 507 VAL A N 1
ATOM 3728 C CA . VAL A 1 507 ? 44.427 30.019 19.371 1.00 89.88 507 VAL A CA 1
ATOM 3729 C C . VAL A 1 507 ? 44.699 29.408 20.743 1.00 89.88 507 VAL A C 1
ATOM 3731 O O . VAL A 1 507 ? 45.168 30.107 21.638 1.00 89.88 507 VAL A O 1
ATOM 3734 N N . LEU A 1 508 ? 44.457 28.106 20.912 1.00 87.19 508 LEU A N 1
ATOM 3735 C CA . LEU A 1 508 ? 44.706 27.421 22.182 1.00 87.19 508 LEU A CA 1
ATOM 3736 C C . LEU A 1 508 ? 46.198 27.395 22.539 1.00 87.19 508 LEU A C 1
ATOM 3738 O O . LEU A 1 508 ? 46.552 27.562 23.705 1.00 87.19 508 LEU A O 1
ATOM 3742 N N . ASN A 1 509 ? 47.073 27.242 21.543 1.00 86.56 509 ASN A N 1
ATOM 3743 C CA . ASN A 1 509 ? 48.517 27.301 21.746 1.00 86.56 509 ASN A CA 1
ATOM 3744 C C . ASN A 1 509 ? 48.982 28.710 22.160 1.00 86.56 509 ASN A C 1
ATOM 3746 O O . ASN A 1 509 ? 49.715 28.857 23.134 1.00 86.56 509 ASN A O 1
ATOM 3750 N N . LEU A 1 510 ? 48.497 29.757 21.482 1.00 89.06 510 LEU A N 1
ATOM 3751 C CA . LEU A 1 510 ? 48.785 31.156 21.834 1.00 89.06 510 LEU A CA 1
ATOM 3752 C C . LEU A 1 510 ? 48.253 31.537 23.222 1.00 89.06 510 LEU A C 1
ATOM 3754 O O . LEU A 1 510 ? 48.863 32.348 23.912 1.00 89.06 510 LEU A O 1
ATOM 3758 N N . ALA A 1 511 ? 47.147 30.927 23.648 1.00 88.25 511 ALA A N 1
ATOM 3759 C CA . ALA A 1 511 ? 46.583 31.084 24.985 1.00 88.25 511 ALA A CA 1
ATOM 3760 C C . ALA A 1 511 ? 47.317 30.266 26.070 1.00 88.25 511 ALA A C 1
ATOM 3762 O O . ALA A 1 511 ? 46.896 30.274 27.226 1.00 88.25 511 ALA A O 1
ATOM 3763 N N . GLY A 1 512 ? 48.390 29.542 25.724 1.00 88.69 512 GLY A N 1
ATOM 3764 C CA . GLY A 1 512 ? 49.179 28.747 26.670 1.00 88.69 512 GLY A CA 1
ATOM 3765 C C . GLY A 1 512 ? 48.456 27.505 27.204 1.00 88.69 512 GLY A C 1
ATOM 3766 O O . GLY A 1 512 ? 48.825 26.975 28.251 1.00 88.69 512 GLY A O 1
ATOM 3767 N N . VAL A 1 513 ? 47.413 27.031 26.517 1.00 89.38 513 VAL A N 1
ATOM 3768 C CA . VAL A 1 513 ? 46.641 25.858 26.943 1.00 89.38 513 VAL A CA 1
ATOM 3769 C C . VAL A 1 513 ? 47.480 24.600 26.740 1.00 89.38 513 VAL A C 1
ATOM 3771 O O . VAL A 1 513 ? 47.910 24.309 25.627 1.00 89.38 513 VAL A O 1
ATOM 3774 N N . GLY A 1 514 ? 47.686 23.821 27.804 1.00 85.44 514 GLY A N 1
ATOM 3775 C CA . GLY A 1 514 ? 48.465 22.582 27.736 1.00 85.44 514 GLY A CA 1
ATOM 3776 C C . GLY A 1 514 ? 47.880 21.553 26.758 1.00 85.44 514 GLY A C 1
ATOM 3777 O O . GLY A 1 514 ? 46.662 21.433 26.614 1.00 85.44 514 GLY A O 1
ATOM 3778 N N . THR A 1 515 ? 48.748 20.760 26.124 1.00 79.38 515 THR A N 1
ATOM 3779 C CA . THR A 1 515 ? 48.411 19.808 25.045 1.00 79.38 515 THR A CA 1
ATOM 3780 C C . THR A 1 515 ? 47.285 18.836 25.409 1.00 79.38 515 THR A C 1
ATOM 3782 O O . THR A 1 515 ? 46.465 18.486 24.564 1.00 79.38 515 THR A O 1
ATOM 3785 N N . TYR A 1 516 ? 47.201 18.428 26.679 1.00 82.44 516 TYR A N 1
ATOM 3786 C CA . TYR A 1 516 ? 46.111 17.588 27.184 1.00 82.44 516 TYR A CA 1
ATOM 3787 C C . TYR A 1 516 ? 44.738 18.260 27.018 1.00 82.44 516 TYR A C 1
ATOM 3789 O O . TYR A 1 516 ? 43.813 17.673 26.460 1.00 82.44 516 TYR A O 1
ATOM 3797 N N . TRP A 1 517 ? 44.616 19.522 27.434 1.00 85.62 517 TRP A N 1
ATOM 3798 C CA . TRP A 1 517 ? 43.365 20.279 27.367 1.00 85.62 517 TRP A CA 1
ATOM 3799 C C . TRP A 1 517 ? 42.980 20.660 25.939 1.00 85.62 517 TRP A C 1
ATOM 3801 O O . TRP A 1 517 ? 41.793 20.719 25.622 1.00 85.62 517 TRP A O 1
ATOM 3811 N N . GLN A 1 518 ? 43.962 20.825 25.051 1.00 80.81 518 GLN A N 1
ATOM 3812 C CA . GLN A 1 518 ? 43.697 20.997 23.623 1.00 80.81 518 GLN A CA 1
ATOM 3813 C C . GLN A 1 518 ? 42.988 19.769 23.033 1.00 80.81 518 GLN A C 1
ATOM 3815 O O . GLN A 1 518 ? 42.007 19.914 22.308 1.00 80.81 518 GLN A O 1
ATOM 3820 N N . ARG A 1 519 ? 43.410 18.552 23.403 1.00 80.38 519 ARG A N 1
ATOM 3821 C CA . ARG A 1 519 ? 42.756 17.308 22.956 1.00 80.38 519 ARG A CA 1
ATOM 3822 C C . ARG A 1 519 ? 41.327 17.185 23.481 1.00 80.38 519 ARG A C 1
ATOM 3824 O O . ARG A 1 519 ? 40.437 16.787 22.734 1.00 80.38 519 ARG A O 1
ATOM 3831 N N . VAL A 1 520 ? 41.095 17.573 24.736 1.00 84.62 520 VAL A N 1
ATOM 3832 C CA . VAL A 1 520 ? 39.742 17.622 25.315 1.00 84.62 520 VAL A CA 1
ATOM 3833 C C . VAL A 1 520 ? 38.856 18.597 24.535 1.00 84.62 520 VAL A C 1
ATOM 3835 O O . VAL A 1 520 ? 37.721 18.256 24.209 1.00 84.62 520 VAL A O 1
ATOM 3838 N N . ALA A 1 521 ? 39.377 19.769 24.160 1.00 83.75 521 ALA A N 1
ATOM 3839 C CA . ALA A 1 521 ? 38.643 20.740 23.351 1.00 83.75 521 ALA A CA 1
ATOM 3840 C C . ALA A 1 521 ? 38.270 20.181 21.964 1.00 83.75 521 ALA A C 1
ATOM 3842 O O . ALA A 1 521 ? 37.123 20.317 21.545 1.00 83.75 521 ALA A O 1
ATOM 3843 N N . VAL A 1 522 ? 39.192 19.485 21.286 1.00 81.50 522 VAL A N 1
ATOM 3844 C CA . VAL A 1 522 ? 38.905 18.798 20.011 1.00 81.50 522 VAL A CA 1
ATOM 3845 C C . VAL A 1 522 ? 37.804 17.746 20.186 1.00 81.50 522 VAL A C 1
ATOM 3847 O O . VAL A 1 522 ? 36.860 17.706 19.397 1.00 81.50 522 VAL A O 1
ATOM 3850 N N . GLY A 1 523 ? 37.873 16.934 21.244 1.00 83.19 523 GLY A N 1
ATOM 3851 C CA . GLY A 1 523 ? 36.836 15.948 21.560 1.00 83.19 523 GLY A CA 1
ATOM 3852 C C . GLY A 1 523 ? 35.460 16.582 21.792 1.00 83.19 523 GLY A C 1
ATOM 3853 O O . GLY A 1 523 ? 34.460 16.103 21.258 1.00 83.19 523 GLY A O 1
ATOM 3854 N N . LEU A 1 524 ? 35.403 17.700 22.521 1.00 87.06 524 LEU A N 1
ATOM 3855 C CA . LEU A 1 524 ? 34.164 18.452 22.748 1.00 87.06 524 LEU A CA 1
ATOM 3856 C C . LEU A 1 524 ? 33.583 19.023 21.451 1.00 87.06 524 LEU A C 1
ATOM 3858 O O . LEU A 1 524 ? 32.367 18.996 21.277 1.00 87.06 524 LEU A O 1
ATOM 3862 N N . VAL A 1 525 ? 34.426 19.482 20.521 1.00 83.38 525 VAL A N 1
ATOM 3863 C CA . VAL A 1 525 ? 33.984 19.951 19.197 1.00 83.38 525 VAL A CA 1
ATOM 3864 C C . VAL A 1 525 ? 33.340 18.820 18.397 1.00 83.38 525 VAL A C 1
ATOM 3866 O O . VAL A 1 525 ? 32.279 19.031 17.813 1.00 83.38 525 VAL A O 1
ATOM 3869 N N . ILE A 1 526 ? 33.914 17.612 18.413 1.00 82.00 526 ILE A N 1
ATOM 3870 C CA . ILE A 1 526 ? 33.320 16.440 17.746 1.00 82.00 526 ILE A CA 1
ATOM 3871 C C . ILE A 1 526 ? 31.944 16.126 18.341 1.00 82.00 526 ILE A C 1
ATOM 3873 O O . ILE A 1 526 ? 30.979 15.945 17.600 1.00 82.00 526 ILE A O 1
ATOM 3877 N N . VAL A 1 527 ? 31.838 16.086 19.673 1.00 84.19 527 VAL A N 1
ATOM 3878 C CA . VAL A 1 527 ? 30.574 15.792 20.367 1.00 84.19 527 VAL A CA 1
ATOM 3879 C C . VAL A 1 527 ? 29.524 16.865 20.075 1.00 84.19 527 VAL A C 1
ATOM 3881 O O . VAL A 1 527 ? 28.379 16.532 19.780 1.00 84.19 527 VAL A O 1
ATOM 3884 N N . ALA A 1 528 ? 29.906 18.143 20.101 1.00 84.06 528 ALA A N 1
ATOM 3885 C CA . ALA A 1 528 ? 29.012 19.255 19.800 1.00 84.06 528 ALA A CA 1
ATOM 3886 C C . ALA A 1 528 ? 28.543 19.239 18.338 1.00 84.06 528 ALA A C 1
ATOM 3888 O O . ALA A 1 528 ? 27.356 19.425 18.076 1.00 84.06 528 ALA A O 1
ATOM 3889 N N . ALA A 1 529 ? 29.444 18.967 17.390 1.00 76.00 529 ALA A N 1
ATOM 3890 C CA . ALA A 1 529 ? 29.105 18.853 15.976 1.00 76.00 529 ALA A CA 1
ATOM 3891 C C . ALA A 1 529 ? 28.173 17.658 15.716 1.00 76.00 529 ALA A C 1
ATOM 3893 O O . ALA A 1 529 ? 27.161 17.811 15.037 1.00 76.00 529 ALA A O 1
ATOM 3894 N N . ALA A 1 530 ? 28.444 16.502 16.329 1.00 75.12 530 ALA A N 1
ATOM 3895 C CA . ALA A 1 530 ? 27.577 15.328 16.244 1.00 75.12 530 ALA A CA 1
ATOM 3896 C C . ALA A 1 530 ? 26.195 15.567 16.882 1.00 75.12 530 ALA A C 1
ATOM 3898 O O . ALA A 1 530 ? 25.177 15.128 16.347 1.00 75.12 530 ALA A O 1
ATOM 3899 N N . ALA A 1 531 ? 26.132 16.296 18.000 1.00 80.19 531 ALA A N 1
ATOM 3900 C CA . ALA A 1 531 ? 24.871 16.675 18.634 1.00 80.19 531 ALA A CA 1
ATOM 3901 C C . ALA A 1 531 ? 24.074 17.676 17.779 1.00 80.19 531 ALA A C 1
ATOM 3903 O O . ALA A 1 531 ? 22.859 17.534 17.640 1.00 80.19 531 ALA A O 1
ATOM 3904 N N . ALA A 1 532 ? 24.742 18.661 17.173 1.00 75.81 532 ALA A N 1
ATOM 3905 C CA . ALA A 1 532 ? 24.121 19.626 16.268 1.00 75.81 532 ALA A CA 1
ATOM 3906 C C . ALA A 1 532 ? 23.575 18.958 14.996 1.00 75.81 532 ALA A C 1
ATOM 3908 O O . ALA A 1 532 ? 22.475 19.290 14.553 1.00 75.81 532 ALA A O 1
ATOM 3909 N N . ASP A 1 533 ? 24.306 17.988 14.448 1.00 68.88 533 ASP A N 1
ATOM 3910 C CA . ASP A 1 533 ? 23.867 17.148 13.332 1.00 68.88 533 ASP A CA 1
ATOM 3911 C C . ASP A 1 533 ? 22.614 16.335 13.701 1.00 68.88 533 ASP A C 1
ATOM 3913 O O . ASP A 1 533 ? 21.584 16.391 13.025 1.00 68.88 533 ASP A O 1
ATOM 3917 N N . GLN A 1 534 ? 22.632 15.684 14.869 1.00 69.25 534 GLN A N 1
ATOM 3918 C CA . GLN A 1 534 ? 21.488 14.930 15.380 1.00 69.25 534 GLN A CA 1
ATOM 3919 C C . GLN A 1 534 ? 20.255 15.812 15.650 1.00 69.25 534 GLN A C 1
ATOM 3921 O O . GLN A 1 534 ? 19.123 15.350 15.504 1.00 69.25 534 GLN A O 1
ATOM 3926 N N . LEU A 1 535 ? 20.450 17.077 16.036 1.00 72.62 535 LEU A N 1
ATOM 3927 C CA . LEU A 1 535 ? 19.373 18.054 16.217 1.00 72.62 535 LEU A CA 1
ATOM 3928 C C . LEU A 1 535 ? 18.831 18.586 14.884 1.00 72.62 535 LEU A C 1
ATOM 3930 O O . LEU A 1 535 ? 17.626 18.806 14.771 1.00 72.62 535 LEU A O 1
ATOM 3934 N N . ARG A 1 536 ? 19.685 18.764 13.869 1.00 64.19 536 ARG A N 1
ATOM 3935 C CA . ARG A 1 536 ? 19.275 19.173 12.516 1.00 64.19 536 ARG A CA 1
ATOM 3936 C C . ARG A 1 536 ? 18.437 18.111 11.818 1.00 64.19 536 ARG A C 1
ATOM 3938 O O . ARG A 1 536 ? 17.454 18.466 11.188 1.00 64.19 536 ARG A O 1
ATOM 3945 N N . HIS A 1 537 ? 18.771 16.836 11.995 1.00 57.19 537 HIS A N 1
ATOM 3946 C CA . HIS A 1 537 ? 18.006 15.711 11.447 1.00 57.19 537 HIS A CA 1
ATOM 3947 C C . HIS A 1 537 ? 16.744 15.343 12.249 1.00 57.19 537 HIS A C 1
ATOM 3949 O O . HIS A 1 537 ? 16.020 14.423 11.873 1.00 57.19 537 HIS A O 1
ATOM 3955 N N . ARG A 1 538 ? 16.473 16.039 13.362 1.00 50.56 538 ARG A N 1
ATOM 3956 C CA . ARG A 1 538 ? 15.216 15.937 14.124 1.00 50.56 538 ARG A CA 1
ATOM 3957 C C . ARG A 1 538 ? 14.152 16.959 13.693 1.00 50.56 538 ARG A C 1
ATOM 3959 O O . ARG A 1 538 ? 13.036 16.876 14.199 1.00 50.56 538 ARG A O 1
ATOM 3966 N N . ARG A 1 539 ? 14.488 17.909 12.815 1.00 38.12 539 ARG A N 1
ATOM 3967 C CA . ARG A 1 539 ? 13.538 18.793 12.118 1.00 38.12 539 ARG A CA 1
ATOM 3968 C C . ARG A 1 539 ? 13.278 18.245 10.724 1.00 38.12 539 ARG A C 1
ATOM 3970 O O . ARG A 1 539 ? 12.130 18.405 10.263 1.00 38.12 539 ARG A O 1
#

Foldseek 3Di:
DPDDPDDPDDDDDDDDDDQWFKDWPDPLLRVLLVVCVVVVKFQLLSNLLSLLLCQQQQLQWFHQQWFKKKWKDQLPDIWIKGQFFFAAQPFDLVVCPPPPFQDQFDQSLFGGRRSLLVSLVSCVVGIDDQSLSSCVSNLCCQAVFDFRAQVSQVSLQVCLVVLCPAAPLCVQAVVVNGHDHGRDTDHHNLQSVLSNVCSVVSNCCCQPHDVVVLVVVVCVVRVHRHDSCSSVVRHMDGQGWDWADAPPDIDTDHAPLELQVLVLLLSLLVSVVPLVVADPLHLLSLLSSVLSSQLSVLCCQQFGWFPVLGPDDSVVSNDNVNSVVSSVVRDSVDRDNPDDDDDDDFRWMWMKIHHNSGMIMTMIIGLTHGLANSHARPSRRGRHHSQSSLADSDPPGSRHTHRRIGGRDHPHDDDDQDPPDPVSCVSNVNPSVVVVVVVVVVVVVVVVVVQVVVCVVVVHNDPCPCPCVVLLLLLLQLQLVQAPVDDDGDPVSSVVSNVVSVVLVVVCVVVVNDPVVNVVVSVVSNVVSNVVSVVVVVD

pLDDT: mean 87.13, std 14.34, range [25.16, 98.88]

Sequence (539 aa):
MAMDYSQPYPSQRSPVLARRVVCASQPLAAQAGLRMMLQGGNAVDAAVAAAIASTVVEPTANGVGSDAFAVVWDGARLHGLNASGRAPAMWDPARFAGAQAMPRRGWDSVTVPGAVSSWVELCRRFGKLPFEQLFEPAVDYARYGFAVSPIIGALWQRIAPNYADQPGFAEAFLPGGRAPAPGEIFRNAPLAATLEAIAATRGEALYRGALGEALVAHAARHGGAMTMDDLASHRAQWCGTLSQRIADVDVHEIPPNTQGIATLIALGILERHDLRRHDVDGVDALHLQIEAMKLAFADVEAFVGDPESMAIDPRALLSEAYLDARAALIDPRRAGDFGAGAPRQGGTVYLAAADADGMMVSFIQSNYEGFGSGVVVPGTGISLQNRGMGFSLQAGHANRVGPRLRPLHTIGFRVFAVGSNEQAASICGIRVHRVKIAAFAICGTLAGLAGFLLAARLQSGQPTAGEFYELTAIAAVVLGGAALKGGEGKLFNSVVGVFIMVLLGNVLNLAGVGTYWQRVAVGLVIVAAAAADQLRHRR

Radius of gyration: 27.75 Å; chains: 1; bounding box: 88×58×63 Å

Secondary structure (DSSP, 8-state):
--------S----PPP--SSEEEESSHHHHHHHHHHHHTT--HHHHHHHHHHHHHHH-TTT--TB-EEEEEEE-SS-EEEEEEPPPPPTT--GGGGTT-SS--SSSGGGPPPP-HHHHHHHHHHHH--S-GGGGGHHHHHHHHH-EEPPHHHHHHHHHHGGGGTTSTTHHHHH-GGGSPPPTT-EE--HHHHHHHHHHHHHTTHHHHSSHHHHHHHHHHHHTT----HHHHHH---EE---EEEEETTEEEEEPPTTBSTHHHHHHHHHHHTTTGGGS-TT-HHHHHHHHHHHHHHHHHHHHH-S-TTT-SS-GGGGG-HHHHHHHHTT-BTTB-------PPPP---EEEEEE-TTS-EEEEEEE-SSTTTT--EETTTTEEBP-GGGGSB-STT-TTB--TTPPPPB--S------TT-HHHHHHTT--HHHHHHHHHHHHHHHHHHHHHHHHHHHTS--TTTTTTHHHHHHHHHHHTT--TTS----HHHHHHHHHHHHHHHHHHHHTT--HHHHHHHHHHHHHHHHHHHHHHTT-